Protein 2JHP (pdb70)

Organism: Bluetongue virus 10 (isolate USA) (NCBI:txid10900)

Structure (mmCIF, N/CA/C/O backbone):
data_2JHP
#
_entry.id   2JHP
#
_cell.length_a   76.242
_cell.length_b   76.242
_cell.length_c   421.508
_cell.angle_alpha   90.00
_cell.angle_beta   90.00
_cell.angle_gamma   120.00
#
_symmetry.space_group_name_H-M   'P 65 2 2'
#
loop_
_entity.id
_entity.type
_entity.pdbx_description
1 polymer 'VP4 CORE PROTEIN'
2 non-polymer S-ADENOSYL-L-HOMOCYSTEINE
3 non-polymer GUANINE
4 water water
#
loop_
_atom_site.group_PDB
_atom_site.id
_atom_site.type_symbol
_atom_site.label_atom_id
_atom_site.label_alt_id
_atom_site.label_comp_id
_atom_site.label_asym_id
_atom_site.label_entity_id
_atom_site.label_seq_id
_atom_site.pdbx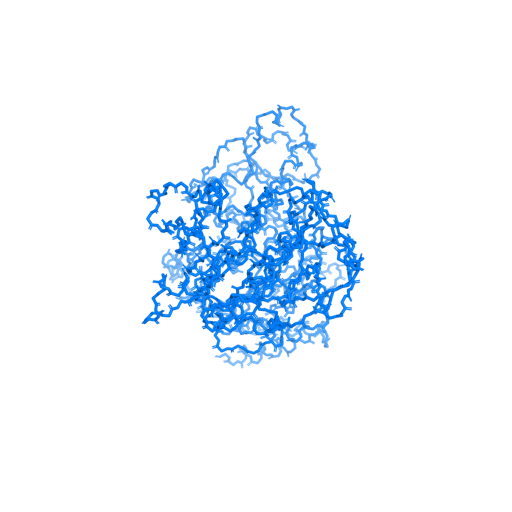_PDB_ins_code
_atom_site.Cartn_x
_atom_site.Cartn_y
_atom_site.Cartn_z
_atom_site.occupancy
_atom_site.B_iso_or_equiv
_atom_site.auth_seq_id
_atom_site.auth_comp_id
_atom_site.auth_asym_id
_atom_site.auth_atom_id
_atom_site.pdbx_PDB_model_num
ATOM 1 N N . PRO A 1 2 ? 98.582 18.438 175.760 1.00 35.12 2 PRO A N 1
ATOM 2 C CA . PRO A 1 2 ? 99.694 17.555 175.445 1.00 42.02 2 PRO A CA 1
ATOM 3 C C . PRO A 1 2 ? 101.034 18.280 175.396 1.00 60.24 2 PRO A C 1
ATOM 4 O O . PRO A 1 2 ? 102.017 17.858 176.015 1.00 39.67 2 PRO A O 1
ATOM 8 N N . GLU A 1 3 ? 101.040 19.372 174.654 1.00 15.21 3 GLU A N 1
ATOM 9 C CA . GLU A 1 3 ? 102.235 20.060 174.221 1.00 2.04 3 GLU A CA 1
ATOM 10 C C . GLU A 1 3 ? 102.086 21.589 174.391 1.00 -0.38 3 GLU A C 1
ATOM 11 O O . GLU A 1 3 ? 103.108 22.272 174.533 1.00 13.86 3 GLU A O 1
ATOM 17 N N . PRO A 1 4 ? 100.847 22.130 174.380 1.00 -6.80 4 PRO A N 1
ATOM 18 C CA . PRO A 1 4 ? 100.792 23.571 174.606 1.00 18.25 4 PRO A CA 1
ATOM 19 C C . PRO A 1 4 ? 101.418 23.923 175.947 1.00 10.29 4 PRO A C 1
ATOM 20 O O . PRO A 1 4 ? 101.259 23.182 176.921 1.00 11.77 4 PRO A O 1
ATOM 24 N N . HIS A 1 5 ? 102.153 25.030 175.969 1.00 13.18 5 HIS A N 1
ATOM 25 C CA . HIS A 1 5 ? 102.853 25.466 177.162 1.00 21.09 5 HIS A CA 1
ATOM 26 C C . HIS A 1 5 ? 102.635 26.965 177.386 1.00 15.55 5 HIS A C 1
ATOM 27 O O . HIS A 1 5 ? 102.446 27.721 176.439 1.00 21.29 5 HIS A O 1
ATOM 34 N N . ALA A 1 6 ? 102.656 27.374 178.648 1.00 8.30 6 ALA A N 1
ATOM 35 C CA . ALA A 1 6 ? 102.623 28.778 179.012 1.00 7.39 6 ALA A CA 1
ATOM 36 C C . ALA A 1 6 ? 104.049 29.304 179.070 1.00 10.70 6 ALA A C 1
ATOM 37 O O . ALA A 1 6 ? 104.975 28.569 179.451 1.00 17.37 6 ALA A O 1
ATOM 39 N N . VAL A 1 7 ? 104.238 30.546 178.675 1.00 -4.54 7 VAL A N 1
ATOM 40 C CA . VAL A 1 7 ? 105.491 31.193 178.930 1.00 -0.51 7 VAL A CA 1
ATOM 41 C C . VAL A 1 7 ? 105.332 31.922 180.271 1.00 11.05 7 VAL A C 1
ATOM 42 O O . VAL A 1 7 ? 104.595 32.911 180.385 1.00 16.77 7 VAL A O 1
ATOM 46 N N . LEU A 1 8 ? 105.995 31.395 181.298 1.00 -2.62 8 LEU A N 1
ATOM 47 C CA . LEU A 1 8 ? 105.887 31.934 182.631 1.00 13.72 8 LEU A CA 1
ATOM 48 C C . LEU A 1 8 ? 106.871 33.077 182.750 1.00 8.93 8 LEU A C 1
ATOM 49 O O . LEU A 1 8 ? 108.045 32.895 183.107 1.00 13.45 8 LEU A O 1
ATOM 54 N N . TYR A 1 9 ? 106.377 34.261 182.422 1.00 13.12 9 TYR A N 1
ATOM 55 C CA . TYR A 1 9 ? 107.210 35.443 182.399 1.00 20.74 9 TYR A CA 1
ATOM 56 C C . TYR A 1 9 ? 107.258 36.114 183.764 1.00 25.86 9 TYR A C 1
ATOM 57 O O . TYR A 1 9 ? 106.220 36.428 184.365 1.00 15.66 9 TYR A O 1
ATOM 66 N N . VAL A 1 10 ? 108.478 36.348 184.232 1.00 16.27 10 VAL A N 1
ATOM 67 C CA . VAL A 1 10 ? 108.702 37.034 185.504 1.00 -2.52 10 VAL A CA 1
ATOM 68 C C . VAL A 1 10 ? 109.466 38.337 185.290 1.00 10.05 10 VAL A C 1
ATOM 69 O O . VAL A 1 10 ? 110.289 38.440 184.374 1.00 18.54 10 VAL A O 1
ATOM 73 N N . THR A 1 11 ? 109.180 39.327 186.133 1.00 17.22 11 THR A N 1
ATOM 74 C CA . THR A 1 11 ? 109.872 40.613 186.088 1.00 18.97 11 THR A CA 1
ATOM 75 C C . THR A 1 11 ? 111.249 40.511 186.747 1.00 25.66 11 THR A C 1
ATOM 76 O O . THR A 1 11 ? 111.578 39.499 187.374 1.00 23.31 11 THR A O 1
ATOM 80 N N . ASN A 1 12 ? 112.039 41.570 186.606 1.00 27.98 12 ASN A N 1
ATOM 81 C CA . ASN A 1 12 ? 113.471 41.523 186.898 1.00 32.35 12 ASN A CA 1
ATOM 82 C C . ASN A 1 12 ? 113.862 41.164 188.327 1.00 21.90 12 ASN A C 1
ATOM 83 O O . ASN A 1 12 ? 114.813 40.405 188.533 1.00 37.19 12 ASN A O 1
ATOM 88 N N . GLU A 1 13 ? 113.123 41.691 189.304 1.00 17.82 13 GLU A N 1
ATOM 89 C CA . GLU A 1 13 ? 113.448 41.485 190.724 1.00 5.14 13 GLU A CA 1
ATOM 90 C C . GLU A 1 13 ? 113.317 40.017 191.128 1.00 10.23 13 GLU A C 1
ATOM 91 O O . GLU A 1 13 ? 113.724 39.623 192.219 1.00 8.79 13 GLU A O 1
ATOM 97 N N . LEU A 1 14 ? 112.777 39.217 190.213 1.00 10.02 14 LEU A N 1
ATOM 98 C CA . LEU A 1 14 ? 112.357 37.849 190.477 1.00 17.76 14 LEU A CA 1
ATOM 99 C C . LEU A 1 14 ? 113.202 36.888 189.646 1.00 29.53 14 LEU A C 1
ATOM 100 O O . LEU A 1 14 ? 113.360 35.714 189.995 1.00 31.14 14 LEU A O 1
ATOM 105 N N . SER A 1 15 ? 113.750 37.419 188.554 1.00 26.57 15 SER A N 1
ATOM 106 C CA . SER A 1 15 ? 114.501 36.661 187.549 1.00 22.79 15 SER A CA 1
ATOM 107 C C . SER A 1 15 ? 115.591 35.723 188.085 1.00 22.56 15 SER A C 1
ATOM 108 O O . SER A 1 15 ? 115.857 34.678 187.490 1.00 31.53 15 SER A O 1
ATOM 111 N N . HIS A 1 16 ? 116.226 36.105 189.188 1.00 20.71 16 HIS A N 1
ATOM 112 C CA . HIS A 1 16 ? 117.343 35.342 189.737 1.00 20.43 16 HIS A CA 1
ATOM 113 C C . HIS A 1 16 ? 116.932 33.995 190.348 1.00 19.66 16 HIS A C 1
ATOM 114 O O . HIS A 1 16 ? 117.723 33.048 190.338 1.00 14.99 16 HIS A O 1
ATOM 121 N N . ILE A 1 17 ? 115.705 33.914 190.869 1.00 22.47 17 ILE A N 1
ATOM 122 C CA . ILE A 1 17 ? 115.194 32.694 191.526 1.00 23.74 17 ILE A CA 1
ATOM 123 C C . ILE A 1 17 ? 114.964 31.583 190.505 1.00 12.99 17 ILE A C 1
ATOM 124 O O . ILE A 1 17 ? 115.193 30.397 190.771 1.00 16.54 17 ILE A O 1
ATOM 129 N N . VAL A 1 18 ? 114.505 32.008 189.337 1.00 18.94 18 VAL A N 1
ATOM 130 C CA . VAL A 1 18 ? 114.162 31.149 188.219 1.00 11.43 18 VAL A CA 1
ATOM 131 C C . VAL A 1 18 ? 115.347 30.321 187.725 1.00 24.99 18 VAL A C 1
ATOM 132 O O . VAL A 1 18 ? 115.210 29.114 187.512 1.00 34.10 18 VAL A O 1
ATOM 136 N N . LYS A 1 19 ? 116.504 30.968 187.569 1.00 30.78 19 LYS A N 1
ATOM 137 C CA . LYS A 1 19 ? 117.695 30.339 186.982 1.00 25.45 19 LYS A CA 1
ATOM 138 C C . LYS A 1 19 ? 118.078 29.018 187.657 1.00 17.05 19 LYS A C 1
ATOM 139 O O . LYS A 1 19 ? 118.699 28.157 187.033 1.00 25.09 19 LYS A O 1
ATOM 145 N N . ASP A 1 20 ? 117.677 28.857 188.916 1.00 -0.36 20 ASP A N 1
ATOM 146 C CA . ASP A 1 20 ? 118.078 27.710 189.734 1.00 4.64 20 ASP A CA 1
ATOM 147 C C . ASP A 1 20 ? 117.015 26.600 189.777 1.00 17.48 20 ASP A C 1
ATOM 148 O O . ASP A 1 20 ? 117.076 25.703 190.621 1.00 27.25 20 ASP A O 1
ATOM 153 N N . GLY A 1 21 ? 116.047 26.666 188.863 1.00 17.92 21 GLY A N 1
ATOM 154 C CA . GLY A 1 21 ? 114.951 25.693 188.797 1.00 20.23 21 GLY A CA 1
ATOM 155 C C . GLY A 1 21 ? 115.223 24.574 187.808 1.00 10.62 21 GLY A C 1
ATOM 156 O O . GLY A 1 21 ? 116.372 24.340 187.439 1.00 28.95 21 GLY A O 1
ATOM 157 N N . PHE A 1 22 ? 114.169 23.885 187.372 1.00 24.98 22 PHE A N 1
ATOM 158 C CA . PHE A 1 22 ? 114.326 22.738 186.469 1.00 4.94 22 PHE A CA 1
ATOM 159 C C . PHE A 1 22 ? 113.629 22.912 185.118 1.00 -6.63 22 PHE A C 1
ATOM 160 O O . PHE A 1 22 ? 113.979 22.245 184.139 1.00 15.26 22 PHE A O 1
ATOM 168 N N . LEU A 1 23 ? 112.629 23.796 185.079 1.00 -3.01 23 LEU A N 1
ATOM 169 C CA . LEU A 1 23 ? 112.055 24.253 183.830 1.00 6.99 23 LEU A CA 1
ATOM 170 C C . LEU A 1 23 ? 113.095 25.079 183.074 1.00 10.94 23 LEU A C 1
ATOM 171 O O . LEU A 1 23 ? 113.974 25.696 183.692 1.00 8.44 23 LEU A O 1
ATOM 176 N N . PRO A 1 24 ? 112.993 25.109 181.736 1.00 4.63 24 PRO A N 1
ATOM 177 C CA . PRO A 1 24 ? 113.994 25.822 180.951 1.00 11.06 24 PRO A CA 1
ATOM 178 C C . PRO A 1 24 ? 113.795 27.321 181.119 1.00 15.34 24 PRO A C 1
ATOM 179 O O . PRO A 1 24 ? 112.742 27.748 181.605 1.00 -7.94 24 PRO A O 1
ATOM 183 N N . ILE A 1 25 ? 114.807 28.097 180.742 1.00 17.50 25 ILE A N 1
ATOM 184 C CA . ILE A 1 25 ? 114.786 29.551 180.880 1.00 13.17 25 ILE A CA 1
ATOM 185 C C . ILE A 1 25 ? 115.006 30.201 179.522 1.00 11.33 25 ILE A C 1
ATOM 186 O O . ILE A 1 25 ? 115.868 29.783 178.742 1.00 19.78 25 ILE A O 1
ATOM 191 N N . TRP A 1 26 ? 114.217 31.227 179.251 1.00 10.23 26 TRP A N 1
ATOM 192 C CA . TRP A 1 26 ? 114.337 31.995 178.024 1.00 11.15 26 TRP A CA 1
ATOM 193 C C . TRP A 1 26 ? 114.720 33.426 178.383 1.00 11.44 26 TRP A C 1
ATOM 194 O O . TRP A 1 26 ? 113.926 34.155 178.985 1.00 15.91 26 TRP A O 1
ATOM 205 N N . LYS A 1 27 ? 115.933 33.823 178.014 1.00 16.51 27 LYS A N 1
ATOM 206 C CA . LYS A 1 27 ? 116.356 35.213 178.137 1.00 14.86 27 LYS A CA 1
ATOM 207 C C . LYS A 1 27 ? 116.140 35.973 176.833 1.00 20.23 27 LYS A C 1
ATOM 208 O O . LYS A 1 27 ? 116.869 35.776 175.860 1.00 24.74 27 LYS A O 1
ATOM 214 N N . LEU A 1 28 ? 115.134 36.841 176.819 1.00 66.44 28 LEU A N 1
ATOM 215 C CA . LEU A 1 28 ? 115.151 38.019 175.960 1.00 65.64 28 LEU A CA 1
ATOM 216 C C . LEU A 1 28 ? 115.819 39.200 176.656 1.00 65.98 28 LEU A C 1
ATOM 217 O O . LEU A 1 28 ? 116.549 39.026 177.631 1.00 66.59 28 LEU A O 1
ATOM 222 N N . THR A 1 29 ? 115.563 40.401 176.148 1.00 66.10 29 THR A N 1
ATOM 223 C CA . THR A 1 29 ? 116.503 41.072 175.257 1.00 66.25 29 THR A CA 1
ATOM 224 C C . THR A 1 29 ? 115.778 41.744 174.096 1.00 66.26 29 THR A C 1
ATOM 225 O O . THR A 1 29 ? 115.146 41.077 173.277 1.00 66.25 29 THR A O 1
ATOM 229 N N . GLY A 1 30 ? 115.874 43.068 174.031 1.00 66.73 30 GLY A N 1
ATOM 230 C CA . GLY A 1 30 ? 114.774 43.890 173.563 1.00 67.32 30 GLY A CA 1
ATOM 231 C C . GLY A 1 30 ? 114.364 43.555 172.143 1.00 67.99 30 GLY A C 1
ATOM 232 O O . GLY A 1 30 ? 113.238 43.835 171.729 1.00 67.94 30 GLY A O 1
ATOM 233 N N . ASP A 1 31 ? 115.281 42.953 171.393 1.00 8.03 31 ASP A N 1
ATOM 234 C CA . ASP A 1 31 ? 115.138 42.845 169.946 1.00 13.45 31 ASP A CA 1
ATOM 235 C C . ASP A 1 31 ? 115.874 41.622 169.409 1.00 25.25 31 ASP A C 1
ATOM 236 O O . ASP A 1 31 ? 116.889 41.748 168.724 1.00 22.11 31 ASP A O 1
ATOM 241 N N . GLU A 1 32 ? 115.355 40.440 169.724 1.00 21.83 32 GLU A N 1
ATOM 242 C CA . GLU A 1 32 ? 113.960 40.060 169.326 1.00 20.37 32 GLU A CA 1
ATOM 243 C C . GLU A 1 32 ? 113.132 40.826 168.299 1.00 16.65 32 GLU A C 1
ATOM 244 O O . GLU A 1 32 ? 112.436 41.799 168.605 1.00 19.17 32 GLU A O 1
ATOM 250 N N . SER A 1 33 ? 113.199 40.312 167.078 1.00 -0.94 33 SER A N 1
ATOM 251 C CA . SER A 1 33 ? 112.248 40.627 166.038 1.00 1.16 33 SER A CA 1
ATOM 252 C C . SER A 1 33 ? 111.077 39.696 166.268 1.00 9.61 33 SER A C 1
ATOM 253 O O . SER A 1 33 ? 111.187 38.742 167.040 1.00 10.59 33 SER A O 1
ATOM 256 N N . LEU A 1 34 ? 109.964 39.975 165.593 1.00 10.93 34 LEU A N 1
ATOM 257 C CA . LEU A 1 34 ? 108.742 39.176 165.699 1.00 -8.95 34 LEU A CA 1
ATOM 258 C C . LEU A 1 34 ? 109.060 37.703 165.465 1.00 6.90 34 LEU A C 1
ATOM 259 O O . LEU A 1 34 ? 108.710 36.848 166.291 1.00 20.37 34 LEU A O 1
ATOM 264 N N . ASN A 1 35 ? 109.753 37.421 164.359 1.00 18.68 35 ASN A N 1
ATOM 265 C CA . ASN A 1 35 ? 110.136 36.054 164.002 1.00 16.65 35 ASN A CA 1
ATOM 266 C C . ASN A 1 35 ? 111.037 35.355 165.024 1.00 20.35 35 ASN A C 1
ATOM 267 O O . ASN A 1 35 ? 110.940 34.137 165.200 1.00 20.71 35 ASN A O 1
ATOM 272 N N . ASP A 1 36 ? 111.894 36.126 165.696 1.00 23.12 36 ASP A N 1
ATOM 273 C CA . ASP A 1 36 ? 112.738 35.605 166.778 1.00 24.76 36 ASP A CA 1
ATOM 274 C C . ASP A 1 36 ? 111.905 34.910 167.845 1.00 22.05 36 ASP A C 1
ATOM 275 O O . ASP A 1 36 ? 112.163 33.752 168.181 1.00 12.33 36 ASP A O 1
ATOM 280 N N . LEU A 1 37 ? 110.901 35.618 168.364 1.00 17.08 37 LEU A N 1
ATOM 281 C CA . LEU A 1 37 ? 110.044 35.072 169.411 1.00 27.44 37 LEU A CA 1
ATOM 282 C C . LEU A 1 37 ? 109.428 33.765 168.945 1.00 16.78 37 LEU A C 1
ATOM 283 O O . LEU A 1 37 ? 109.466 32.763 169.660 1.00 17.13 37 LEU A O 1
ATOM 288 N N . TRP A 1 38 ? 108.870 33.784 167.737 1.00 18.76 38 TRP A N 1
ATOM 289 C CA . TRP A 1 38 ? 108.170 32.629 167.206 1.00 9.04 38 TRP A CA 1
ATOM 290 C C . TRP A 1 38 ? 109.078 31.398 167.106 1.00 17.35 38 TRP A C 1
ATOM 291 O O . TRP A 1 38 ? 108.686 30.305 167.531 1.00 27.50 38 TRP A O 1
ATOM 302 N N . LEU A 1 39 ? 110.280 31.568 166.557 1.00 21.54 39 LEU A N 1
ATOM 303 C CA . LEU A 1 39 ? 111.202 30.431 166.450 1.00 25.82 39 LEU A CA 1
ATOM 304 C C . LEU A 1 39 ? 111.858 30.064 167.787 1.00 14.05 39 LEU A C 1
ATOM 305 O O . LEU A 1 39 ? 112.191 28.898 168.011 1.00 -2.39 39 LEU A O 1
ATOM 310 N N . GLU A 1 40 ? 111.995 31.044 168.679 1.00 15.91 40 GLU A N 1
ATOM 311 C CA . GLU A 1 40 ? 112.521 30.779 170.012 1.00 6.76 40 GLU A CA 1
ATOM 312 C C . GLU A 1 40 ? 111.547 30.040 170.903 1.00 5.81 40 GLU A C 1
ATOM 313 O O . GLU A 1 40 ? 111.885 29.001 171.461 1.00 14.83 40 GLU A O 1
ATOM 319 N N . ASN A 1 41 ? 110.345 30.591 171.034 1.00 -6.18 41 ASN A N 1
ATOM 320 C CA . ASN A 1 41 ? 109.270 29.983 171.821 1.00 4.08 41 ASN A CA 1
ATOM 321 C C . ASN A 1 41 ? 108.967 28.546 171.374 1.00 15.48 41 ASN A C 1
ATOM 322 O O . ASN A 1 41 ? 108.668 27.689 172.205 1.00 12.81 41 ASN A O 1
ATOM 327 N N . GLY A 1 42 ? 109.077 28.285 170.069 1.00 13.10 42 GLY A N 1
ATOM 328 C CA . GLY A 1 42 ? 108.774 26.967 169.506 1.00 -8.97 42 GLY A CA 1
ATOM 329 C C . GLY A 1 42 ? 109.731 25.858 169.893 1.00 -4.49 42 GLY A C 1
ATOM 330 O O . GLY A 1 42 ? 109.449 24.681 169.653 1.00 20.99 42 GLY A O 1
ATOM 331 N N . LYS A 1 43 ? 110.879 26.232 170.463 1.00 -3.72 43 LYS A N 1
ATOM 332 C CA . LYS A 1 43 ? 111.886 25.267 170.924 1.00 7.63 43 LYS A CA 1
ATOM 333 C C . LYS A 1 43 ? 111.468 24.590 172.226 1.00 11.74 43 LYS A C 1
ATOM 334 O O . LYS A 1 43 ? 111.963 23.510 172.562 1.00 19.23 43 LYS A O 1
ATOM 340 N N . TYR A 1 44 ? 110.549 25.220 172.952 1.00 13.66 44 TYR A N 1
ATOM 341 C CA . TYR A 1 44 ? 110.178 24.740 174.280 1.00 -5.55 44 TYR A CA 1
ATOM 342 C C . TYR A 1 44 ? 108.969 23.804 174.268 1.00 -3.41 44 TYR A C 1
ATOM 343 O O . TYR A 1 44 ? 107.927 24.118 173.686 1.00 8.26 44 TYR A O 1
ATOM 352 N N . ALA A 1 45 ? 109.123 22.648 174.916 1.00 1.83 45 ALA A N 1
ATOM 353 C CA . ALA A 1 45 ? 108.066 21.634 174.935 1.00 -0.48 45 ALA A CA 1
ATOM 354 C C . ALA A 1 45 ? 107.347 21.488 176.290 1.00 10.62 45 ALA A C 1
ATOM 355 O O . ALA A 1 45 ? 106.372 20.743 176.403 1.00 19.80 45 ALA A O 1
ATOM 357 N N . THR A 1 46 ? 107.829 22.204 177.304 1.00 4.09 46 THR A N 1
ATOM 358 C CA . THR A 1 46 ? 107.154 22.292 178.607 1.00 9.61 46 THR A CA 1
ATOM 359 C C . THR A 1 46 ? 106.912 23.762 178.890 1.00 8.21 46 THR A C 1
ATOM 360 O O . THR A 1 46 ? 107.372 24.609 178.126 1.00 30.90 46 THR A O 1
ATOM 364 N N . ASP A 1 47 ? 106.219 24.074 179.987 1.00 20.13 47 ASP A N 1
ATOM 365 C CA . ASP A 1 47 ? 106.206 25.446 180.495 1.00 13.40 47 ASP A CA 1
ATOM 366 C C . ASP A 1 47 ? 107.641 25.918 180.695 1.00 14.95 47 ASP A C 1
ATOM 367 O O . ASP A 1 47 ? 108.532 25.115 181.010 1.00 27.29 47 ASP A O 1
ATOM 372 N N . VAL A 1 48 ? 107.857 27.212 180.467 1.00 9.66 48 VAL A N 1
ATOM 373 C CA . VAL A 1 48 ? 109.186 27.818 180.488 1.00 10.91 48 VAL A CA 1
ATOM 374 C C . VAL A 1 48 ? 109.153 29.153 181.179 1.00 13.55 48 VAL A C 1
ATOM 375 O O . VAL A 1 48 ? 108.165 29.888 181.097 1.00 12.69 48 VAL A O 1
ATOM 379 N N . TYR A 1 49 ? 110.255 29.471 181.847 1.00 -4.94 49 TYR A N 1
ATOM 380 C CA . TYR A 1 49 ? 110.380 30.767 182.479 1.00 11.16 49 TYR A CA 1
ATOM 381 C C . TYR A 1 49 ? 110.989 31.750 181.508 1.00 11.78 49 TYR A C 1
ATOM 382 O O . TYR A 1 49 ? 111.812 31.378 180.672 1.00 18.58 49 TYR A O 1
ATOM 391 N N . ALA A 1 50 ? 110.582 33.007 181.630 1.00 6.73 50 ALA A N 1
ATOM 392 C CA . ALA A 1 50 ? 111.139 34.078 180.818 1.00 13.85 50 ALA A CA 1
ATOM 393 C C . ALA A 1 50 ? 111.306 35.367 181.616 1.00 11.51 50 ALA A C 1
ATOM 394 O O . ALA A 1 50 ? 110.455 35.719 182.434 1.00 14.94 50 ALA A O 1
ATOM 396 N N . TYR A 1 51 ? 112.410 36.063 181.358 1.00 15.36 51 TYR A N 1
ATOM 397 C CA . TYR A 1 51 ? 112.680 37.391 181.920 1.00 3.38 51 TYR A CA 1
ATOM 398 C C . TYR A 1 51 ? 113.375 38.289 180.892 1.00 17.59 51 TYR A C 1
ATOM 399 O O . TYR A 1 51 ? 113.946 37.798 179.915 1.00 18.22 51 TYR A O 1
ATOM 408 N N . GLY A 1 52 ? 113.348 39.599 181.139 1.00 23.78 52 GLY A N 1
ATOM 409 C CA . GLY A 1 52 ? 113.895 40.592 180.208 1.00 -2.25 52 GLY A CA 1
ATOM 410 C C . GLY A 1 52 ? 112.795 41.480 179.652 1.00 11.68 52 GLY A C 1
ATOM 411 O O . GLY A 1 52 ? 111.616 41.297 179.982 1.00 14.51 52 GLY A O 1
ATOM 412 N N . ASP A 1 53 ? 113.177 42.424 178.790 1.00 21.36 53 ASP A N 1
ATOM 413 C CA . ASP A 1 53 ? 112.256 43.446 178.268 1.00 22.61 53 ASP A CA 1
ATOM 414 C C . ASP A 1 53 ? 111.219 42.925 177.255 1.00 17.52 53 ASP A C 1
ATOM 415 O O . ASP A 1 53 ? 111.579 42.394 176.202 1.00 8.05 53 ASP A O 1
ATOM 420 N N . VAL A 1 54 ? 109.936 43.097 177.582 1.00 10.21 54 VAL A N 1
ATOM 421 C CA . VAL A 1 54 ? 108.831 42.686 176.697 1.00 5.73 54 VAL A CA 1
ATOM 422 C C . VAL A 1 54 ? 107.970 43.874 176.289 1.00 11.76 54 VAL A C 1
ATOM 423 O O . VAL A 1 54 ? 106.896 43.700 175.705 1.00 15.82 54 VAL A O 1
ATOM 427 N N . SER A 1 55 ? 108.462 45.077 176.582 1.00 9.21 55 SER A N 1
ATOM 428 C CA . SER A 1 55 ? 107.655 46.296 176.537 1.00 -0.24 55 SER A CA 1
ATOM 429 C C . SER A 1 55 ? 107.255 46.765 175.133 1.00 14.80 55 SER A C 1
ATOM 430 O O . SER A 1 55 ? 106.374 47.616 175.002 1.00 10.89 55 SER A O 1
ATOM 433 N N . LYS A 1 56 ? 107.899 46.229 174.096 1.00 23.19 56 LYS A N 1
ATOM 434 C CA . LYS A 1 56 ? 107.553 46.593 172.719 1.00 21.79 56 LYS A CA 1
ATOM 435 C C . LYS A 1 56 ? 106.570 45.607 172.063 1.00 12.68 56 LYS A C 1
ATOM 436 O O . LYS A 1 56 ? 106.290 45.692 170.862 1.00 12.39 56 LYS A O 1
ATOM 442 N N . TRP A 1 57 ? 106.033 44.696 172.873 1.00 6.77 57 TRP A N 1
ATOM 443 C CA . TRP A 1 57 ? 105.032 43.724 172.418 1.00 5.22 57 TRP A CA 1
ATOM 444 C C . TRP A 1 57 ? 103.636 43.996 172.994 1.00 21.06 57 TRP A C 1
ATOM 445 O O . TRP A 1 57 ? 103.501 44.391 174.160 1.00 18.13 57 TRP A O 1
ATOM 456 N N . THR A 1 58 ? 102.606 43.799 172.168 1.00 3.70 58 THR A N 1
ATOM 457 C CA . THR A 1 58 ? 101.220 43.980 172.614 1.00 0.13 58 THR A CA 1
ATOM 458 C C . THR A 1 58 ? 100.735 42.776 173.431 1.00 13.88 58 THR A C 1
ATOM 459 O O . THR A 1 58 ? 101.244 41.655 173.292 1.00 6.87 58 THR A O 1
ATOM 463 N N . ILE A 1 59 ? 99.746 43.023 174.280 1.00 10.72 59 ILE A N 1
ATOM 464 C CA . ILE A 1 59 ? 99.148 41.996 175.126 1.00 24.84 59 ILE A CA 1
ATOM 465 C C . ILE A 1 59 ? 98.712 40.736 174.343 1.00 14.24 59 ILE A C 1
ATOM 466 O O . ILE A 1 59 ? 99.109 39.619 174.689 1.00 18.39 59 ILE A O 1
ATOM 471 N N . ARG A 1 60 ? 97.925 40.934 173.289 1.00 15.99 60 ARG A N 1
ATOM 472 C CA . ARG A 1 60 ? 97.442 39.861 172.427 1.00 12.71 60 ARG A CA 1
ATOM 473 C C . ARG A 1 60 ? 98.562 39.101 171.738 1.00 26.40 60 ARG A C 1
ATOM 474 O O . ARG A 1 60 ? 98.426 37.898 171.485 1.00 11.19 60 ARG A O 1
ATOM 482 N N . GLN A 1 61 ? 99.646 39.807 171.403 1.00 12.71 61 GLN A N 1
ATOM 483 C CA . GLN A 1 61 ? 100.826 39.169 170.832 1.00 7.56 61 GLN A CA 1
ATOM 484 C C . GLN A 1 61 ? 101.416 38.236 171.865 1.00 11.58 61 GLN A C 1
ATOM 485 O O . GLN A 1 61 ? 101.636 37.052 171.581 1.00 19.88 61 GLN A O 1
ATOM 491 N N . LEU A 1 62 ? 101.627 38.758 173.073 1.00 12.22 62 LEU A N 1
ATOM 492 C CA . LEU A 1 62 ? 102.191 37.950 174.158 1.00 16.80 62 LEU A CA 1
ATOM 493 C C . LEU A 1 62 ? 101.265 36.811 174.587 1.00 6.47 62 LEU A C 1
ATOM 494 O O . LEU A 1 62 ? 101.732 35.719 174.900 1.00 25.45 62 LEU A O 1
ATOM 499 N N . ARG A 1 63 ? 99.956 37.053 174.579 1.00 19.11 63 ARG A N 1
ATOM 500 C CA . ARG A 1 63 ? 99.000 35.985 174.896 1.00 10.12 63 ARG A CA 1
ATOM 501 C C . ARG A 1 63 ? 98.995 34.869 173.850 1.00 18.48 63 ARG A C 1
ATOM 502 O O . ARG A 1 63 ? 98.823 33.696 174.187 1.00 19.52 63 ARG A O 1
ATOM 510 N N . GLY A 1 64 ? 99.201 35.242 172.591 1.00 22.27 64 GLY A N 1
ATOM 511 C CA . GLY A 1 64 ? 99.308 34.278 171.503 1.00 23.41 64 GLY A CA 1
ATOM 512 C C . GLY A 1 64 ? 100.536 33.412 171.676 1.00 18.43 64 GLY A C 1
ATOM 513 O O . GLY A 1 64 ? 100.587 32.277 171.191 1.00 21.08 64 GLY A O 1
ATOM 514 N N . HIS A 1 65 ? 101.522 33.959 172.380 1.00 22.64 65 HIS A N 1
ATOM 515 C CA . HIS A 1 65 ? 102.727 33.230 172.747 1.00 14.43 65 HIS A CA 1
ATOM 516 C C . HIS A 1 65 ? 102.558 32.345 173.982 1.00 18.18 65 HIS A C 1
ATOM 517 O O . HIS A 1 65 ? 103.422 31.514 174.269 1.00 14.28 65 HIS A O 1
ATOM 524 N N . GLY A 1 66 ? 101.457 32.532 174.704 1.00 13.15 66 GLY A N 1
ATOM 525 C CA . GLY A 1 66 ? 101.225 31.832 175.958 1.00 17.61 66 GLY A CA 1
ATOM 526 C C . GLY A 1 66 ? 101.789 32.492 177.210 1.00 25.48 66 GLY A C 1
ATOM 527 O O . GLY A 1 66 ? 102.004 31.820 178.206 1.00 28.86 66 GLY A O 1
ATOM 528 N N . PHE A 1 67 ? 102.008 33.804 177.173 1.00 21.81 67 PHE A N 1
ATOM 529 C CA . PHE A 1 67 ? 102.543 34.565 178.317 1.00 26.64 67 PHE A CA 1
ATOM 530 C C . PHE A 1 67 ? 101.616 34.664 179.525 1.00 19.11 67 PHE A C 1
ATOM 531 O O . PHE A 1 67 ? 100.418 34.956 179.394 1.00 22.47 67 PHE A O 1
ATOM 539 N N . ILE A 1 68 ? 102.195 34.410 180.696 1.00 14.25 68 ILE A N 1
ATOM 540 C CA . ILE A 1 68 ? 101.567 34.663 181.976 1.00 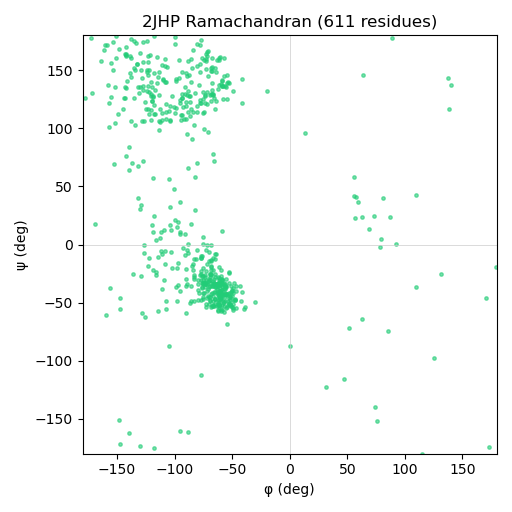17.38 68 ILE A CA 1
ATOM 541 C C . ILE A 1 68 ? 102.528 35.570 182.723 1.00 19.75 68 ILE A C 1
ATOM 542 O O . ILE A 1 68 ? 103.737 35.301 182.784 1.00 24.29 68 ILE A O 1
ATOM 547 N N . PHE A 1 69 ? 101.986 36.642 183.289 1.00 38.89 69 PHE A N 1
ATOM 548 C CA . PHE A 1 69 ? 102.809 37.689 183.873 1.00 23.47 69 PHE A CA 1
ATOM 549 C C . PHE A 1 69 ? 102.874 37.537 185.387 1.00 14.83 69 PHE A C 1
ATOM 550 O O . PHE A 1 69 ? 101.852 37.576 186.073 1.00 12.36 69 PHE A O 1
ATOM 558 N N . ILE A 1 70 ? 104.090 37.322 185.885 1.00 13.26 70 ILE A N 1
ATOM 559 C CA . ILE A 1 70 ? 104.328 37.083 187.307 1.00 12.30 70 ILE A CA 1
ATOM 560 C C . ILE A 1 70 ? 105.268 38.150 187.866 1.00 15.58 70 ILE A C 1
ATOM 561 O O . ILE A 1 70 ? 106.332 38.398 187.296 1.00 22.02 70 ILE A O 1
ATOM 566 N N . SER A 1 71 ? 104.880 38.775 188.978 1.00 11.81 71 SER A N 1
ATOM 567 C CA . SER A 1 71 ? 105.710 39.808 189.619 1.00 -4.42 71 SER A CA 1
ATOM 568 C C . SER A 1 71 ? 105.317 40.065 191.069 1.00 10.10 71 SER A C 1
ATOM 569 O O . SER A 1 71 ? 104.257 39.627 191.519 1.00 12.50 71 SER A O 1
ATOM 572 N N . THR A 1 72 ? 106.180 40.779 191.791 1.00 14.49 72 THR A N 1
ATOM 573 C CA . THR A 1 72 ? 105.817 41.330 193.093 1.00 9.69 72 THR A CA 1
ATOM 574 C C . THR A 1 72 ? 104.993 42.601 192.886 1.00 18.40 72 THR A C 1
ATOM 575 O O . THR A 1 72 ? 104.079 42.888 193.661 1.00 15.94 72 THR A O 1
ATOM 579 N N . HIS A 1 73 ? 105.317 43.336 191.820 1.00 22.98 73 HIS A N 1
ATOM 580 C CA . HIS A 1 73 ? 104.664 44.607 191.478 1.00 10.38 73 HIS A CA 1
ATOM 581 C C . HIS A 1 73 ? 103.226 44.408 190.964 1.00 -0.65 73 HIS A C 1
ATOM 582 O O . HIS A 1 73 ? 102.843 43.304 190.579 1.00 4.83 73 HIS A O 1
ATOM 589 N N . LYS A 1 74 ? 102.428 45.475 190.969 1.00 6.09 74 LYS A N 1
ATOM 590 C CA . LYS A 1 74 ? 101.013 45.372 190.594 1.00 11.47 74 LYS A CA 1
ATOM 591 C C . LYS A 1 74 ? 100.801 45.091 189.104 1.00 15.56 74 LYS A C 1
ATOM 592 O O . LYS A 1 74 ? 99.868 44.378 188.731 1.00 16.18 74 LYS A O 1
ATOM 598 N N . ASN A 1 75 ? 101.656 45.655 188.255 1.00 12.20 75 ASN A N 1
ATOM 599 C CA . ASN A 1 75 ? 101.508 45.484 186.806 1.00 17.88 75 ASN A CA 1
ATOM 600 C C . ASN A 1 75 ? 102.798 45.608 186.009 1.00 23.53 75 ASN A C 1
ATOM 601 O O . ASN A 1 75 ? 103.849 45.933 186.559 1.00 17.32 75 ASN A O 1
ATOM 606 N N . VAL A 1 76 ? 102.696 45.343 184.709 1.00 25.93 76 VAL A N 1
ATOM 607 C CA . VAL A 1 76 ? 103.827 45.438 183.795 1.00 30.77 76 VAL A CA 1
ATOM 608 C C . VAL A 1 76 ? 103.442 46.309 182.586 1.00 21.49 76 VAL A C 1
ATOM 609 O O . VAL A 1 76 ? 102.290 46.289 182.131 1.00 14.49 76 VAL A O 1
ATOM 613 N N . GLN A 1 77 ? 104.403 47.095 182.105 1.00 14.70 77 GLN A N 1
ATOM 614 C CA . GLN A 1 77 ? 104.188 47.981 180.968 1.00 23.71 77 GLN A CA 1
ATOM 615 C C . GLN A 1 77 ? 104.425 47.267 179.636 1.00 59.00 77 GLN A C 1
ATOM 616 O O . GLN A 1 77 ? 105.557 46.923 179.293 1.00 24.89 77 GLN A O 1
ATOM 622 N N . LEU A 1 78 ? 103.342 47.052 178.897 1.00 32.83 78 LEU A N 1
ATOM 623 C CA . LEU A 1 78 ? 103.405 46.487 177.550 1.00 18.99 78 LEU A CA 1
ATOM 624 C C . LEU A 1 78 ? 103.291 47.597 176.502 1.00 10.54 78 LEU A C 1
ATOM 625 O O . LEU A 1 78 ? 103.152 48.775 176.856 1.00 -3.34 78 LEU A O 1
ATOM 630 N N . ALA A 1 79 ? 103.362 47.231 175.220 1.00 23.26 79 ALA A N 1
ATOM 631 C CA . ALA A 1 79 ? 103.308 48.214 174.119 1.00 10.60 79 ALA A CA 1
ATOM 632 C C . ALA A 1 79 ? 101.895 48.711 173.881 1.00 2.38 79 ALA A C 1
ATOM 633 O O . ALA A 1 79 ? 101.675 49.670 173.149 1.00 27.25 79 ALA A O 1
ATOM 635 N N . ASP A 1 80 ? 100.953 48.043 174.533 1.00 24.59 80 ASP A N 1
ATOM 636 C CA . ASP A 1 80 ? 99.546 48.099 174.205 1.00 29.87 80 ASP A CA 1
ATOM 637 C C . ASP A 1 80 ? 98.793 48.747 175.355 1.00 20.65 80 ASP A C 1
ATOM 638 O O . ASP A 1 80 ? 98.098 49.743 175.171 1.00 11.51 80 ASP A O 1
ATOM 643 N N . ILE A 1 81 ? 98.931 48.144 176.538 1.00 14.86 81 ILE A N 1
ATOM 644 C CA . ILE A 1 81 ? 98.232 48.556 177.750 1.00 19.18 81 ILE A CA 1
ATOM 645 C C . ILE A 1 81 ? 99.164 48.405 178.957 1.00 19.53 81 ILE A C 1
ATOM 646 O O . ILE A 1 81 ? 100.256 47.835 178.845 1.00 16.45 81 ILE A O 1
ATOM 651 N N . ILE A 1 82 ? 98.733 48.929 180.102 1.00 16.51 82 ILE A N 1
ATOM 652 C CA . ILE A 1 82 ? 99.389 48.643 181.371 1.00 15.00 82 ILE A CA 1
ATOM 653 C C . ILE A 1 82 ? 98.706 47.392 181.943 1.00 18.67 82 ILE A C 1
ATOM 654 O O . ILE A 1 82 ? 97.651 47.475 182.586 1.00 22.94 82 ILE A 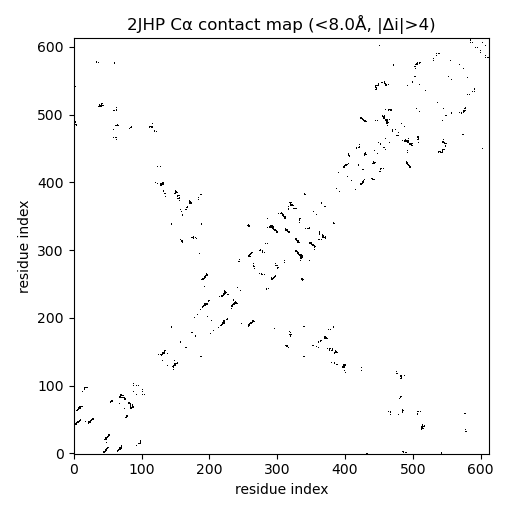O 1
ATOM 659 N N . LYS A 1 83 ? 99.307 46.234 181.674 1.00 19.97 83 LYS A N 1
ATOM 660 C CA . LYS A 1 83 ? 98.694 44.940 181.976 1.00 13.22 83 LYS A CA 1
ATOM 661 C C . LYS A 1 83 ? 98.736 44.591 183.457 1.00 18.23 83 LYS A C 1
ATOM 662 O O . LYS A 1 83 ? 99.809 44.571 184.050 1.00 21.74 83 LYS A O 1
ATOM 668 N N . THR A 1 84 ? 97.573 44.293 184.037 1.00 16.63 84 THR A N 1
ATOM 669 C CA . THR A 1 84 ? 97.482 43.802 185.415 1.00 25.30 84 THR A CA 1
ATOM 670 C C . THR A 1 84 ? 98.212 42.465 185.552 1.00 17.35 84 THR A C 1
ATOM 671 O O . THR A 1 84 ? 98.050 41.570 184.718 1.00 25.17 84 THR A O 1
ATOM 675 N N . VAL A 1 85 ? 99.019 42.349 186.604 1.00 18.42 85 VAL A N 1
ATOM 676 C CA . VAL A 1 85 ? 99.823 41.152 186.864 1.00 10.69 85 VAL A CA 1
ATOM 677 C C . VAL A 1 85 ? 98.946 39.922 187.129 1.00 14.06 85 VAL A C 1
ATOM 678 O O . VAL A 1 85 ? 98.079 39.946 188.003 1.00 18.42 85 VAL A O 1
ATOM 682 N N . ASP A 1 86 ? 99.158 38.871 186.337 1.00 12.85 86 ASP A N 1
ATOM 683 C CA . ASP A 1 86 ? 98.410 37.610 186.457 1.00 19.54 86 ASP A CA 1
ATOM 684 C C . ASP A 1 86 ? 98.643 36.909 187.793 1.00 24.54 86 ASP A C 1
ATOM 685 O O . ASP A 1 86 ? 97.692 36.546 188.480 1.00 21.96 86 ASP A O 1
ATOM 690 N N . VAL A 1 87 ? 99.912 36.703 188.139 1.00 21.43 87 VAL A N 1
ATOM 691 C CA . VAL A 1 87 ? 100.283 36.077 189.406 1.00 15.56 87 VAL A CA 1
ATOM 692 C C . VAL A 1 87 ? 101.086 37.082 190.209 1.00 14.87 87 VAL A C 1
ATOM 693 O O . VAL A 1 87 ? 102.206 37.422 189.830 1.00 13.99 87 VAL A O 1
ATOM 697 N N . ARG A 1 88 ? 100.524 37.563 191.311 1.00 10.08 88 ARG A N 1
ATOM 698 C CA . ARG A 1 88 ? 101.287 38.462 192.175 1.00 13.33 88 ARG A CA 1
ATOM 699 C C . ARG A 1 88 ? 101.998 37.720 193.298 1.00 18.23 88 ARG A C 1
ATOM 700 O O . ARG A 1 88 ? 101.366 37.188 194.207 1.00 11.28 88 ARG A O 1
ATOM 708 N N . ILE A 1 89 ? 103.323 37.691 193.196 1.00 7.93 89 ILE A N 1
ATOM 709 C CA . ILE A 1 89 ? 104.186 37.056 194.179 1.00 1.87 89 ILE A CA 1
ATOM 710 C C . ILE A 1 89 ? 104.329 37.948 195.399 1.00 11.08 89 ILE A C 1
ATOM 711 O O . ILE A 1 89 ? 104.769 39.093 195.284 1.00 15.10 89 ILE A O 1
ATOM 716 N N . PRO A 1 90 ? 103.944 37.420 196.573 1.00 12.61 90 PRO A N 1
ATOM 717 C CA . PRO A 1 90 ? 104.026 38.131 197.857 1.00 9.30 90 PRO A CA 1
ATOM 718 C C . PRO A 1 90 ? 105.460 38.520 198.218 1.00 13.91 90 PRO A C 1
ATOM 719 O O . PRO A 1 90 ? 106.415 37.958 197.665 1.00 18.55 90 PRO A O 1
ATOM 723 N N . ARG A 1 91 ? 105.594 39.482 199.132 1.00 16.79 91 ARG A N 1
ATOM 724 C CA . ARG A 1 91 ? 106.900 39.933 199.612 1.00 13.45 91 ARG A CA 1
ATOM 725 C C . ARG A 1 91 ? 107.675 38.784 200.249 1.00 17.33 91 ARG A C 1
ATOM 726 O O . ARG A 1 91 ? 108.783 38.455 199.814 1.00 15.05 91 ARG A O 1
ATOM 734 N N . GLU A 1 92 ? 107.067 38.171 201.265 1.00 25.96 92 GLU A N 1
ATOM 735 C CA . GLU A 1 92 ? 107.690 37.102 202.053 1.00 28.55 92 GLU A CA 1
ATOM 736 C C . GLU A 1 92 ? 108.099 35.910 201.193 1.00 24.98 92 GLU A C 1
ATOM 737 O O . GLU A 1 92 ? 109.057 35.203 201.508 1.00 20.89 92 GLU A O 1
ATOM 743 N N . VAL A 1 93 ? 107.358 35.693 200.111 1.00 29.34 93 VAL A N 1
ATOM 744 C CA . VAL A 1 93 ? 107.614 34.581 199.203 1.00 32.26 93 VAL A CA 1
ATOM 745 C C . VAL A 1 93 ? 108.874 34.804 198.351 1.00 28.55 93 VAL A C 1
ATOM 746 O O . VAL A 1 93 ? 109.488 33.838 197.905 1.00 21.75 93 VAL A O 1
ATOM 750 N N . ALA A 1 94 ? 109.281 36.063 198.175 1.00 36.79 94 ALA A N 1
ATOM 751 C CA . ALA A 1 94 ? 110.348 36.412 197.221 1.00 47.27 94 ALA A CA 1
ATOM 752 C C . ALA A 1 94 ? 111.701 35.636 197.315 1.00 60.30 94 ALA A C 1
ATOM 753 O O . ALA A 1 94 ? 112.145 35.145 196.280 1.00 74.98 94 ALA A O 1
ATOM 755 N N . ARG A 1 95 ? 112.396 35.505 198.463 1.00 64.17 95 ARG A N 1
ATOM 756 C CA . ARG A 1 95 ? 112.547 36.455 199.604 1.00 65.42 95 ARG A CA 1
ATOM 757 C C . ARG A 1 95 ? 111.781 35.917 200.860 1.00 53.21 95 ARG A C 1
ATOM 758 O O . ARG A 1 95 ? 111.226 36.726 201.628 1.00 50.66 95 ARG A O 1
ATOM 766 N N . SER A 1 96 ? 111.875 34.604 201.159 1.00 39.14 96 SER A N 1
ATOM 767 C CA . SER A 1 96 ? 113.109 33.747 201.241 1.00 30.59 96 SER A CA 1
ATOM 768 C C . SER A 1 96 ? 113.801 33.002 200.066 1.00 19.18 96 SER A C 1
ATOM 769 O O . SER A 1 96 ? 114.580 32.084 200.324 1.00 25.34 96 SER A O 1
ATOM 772 N N . HIS A 1 97 ? 113.542 33.346 198.812 1.00 14.01 97 HIS A N 1
ATOM 773 C CA . HIS A 1 97 ? 114.219 32.690 197.674 1.00 21.98 97 HIS A CA 1
ATOM 774 C C . HIS A 1 97 ? 113.933 31.188 197.555 1.00 18.55 97 HIS A C 1
ATOM 775 O O . HIS A 1 97 ? 114.724 30.446 196.967 1.00 21.68 97 HIS A O 1
ATOM 782 N N . ASP A 1 98 ? 112.809 30.747 198.116 1.00 28.48 98 ASP A N 1
ATOM 783 C CA . ASP A 1 98 ? 112.372 29.359 197.998 1.00 31.68 98 ASP A CA 1
ATOM 784 C C . ASP A 1 98 ? 111.812 29.097 196.594 1.00 25.57 98 ASP A C 1
ATOM 785 O O . ASP A 1 98 ? 110.772 29.648 196.215 1.00 31.93 98 ASP A O 1
ATOM 790 N N . MET A 1 99 ? 112.509 28.261 195.828 1.00 18.20 99 MET A N 1
ATOM 791 C CA . MET A 1 99 ? 112.065 27.900 194.477 1.00 22.15 99 MET A CA 1
ATOM 792 C C . MET A 1 99 ? 110.766 27.091 194.506 1.00 17.45 99 MET A C 1
ATOM 793 O O . MET A 1 99 ? 109.919 27.251 193.629 1.00 26.94 99 MET A O 1
ATOM 798 N N . LYS A 1 100 ? 110.613 26.239 195.519 1.00 11.27 100 LYS A N 1
ATOM 799 C CA . LYS A 1 100 ? 109.389 25.460 195.695 1.00 11.03 100 LYS A CA 1
ATOM 800 C C . LYS A 1 100 ? 108.164 26.323 196.030 1.00 16.17 100 LYS A C 1
ATOM 801 O O . LYS A 1 100 ? 107.147 26.243 195.337 1.00 29.69 100 LYS A O 1
ATOM 807 N N . ALA A 1 101 ? 108.266 27.159 197.062 1.00 21.04 101 ALA A N 1
ATOM 808 C CA . ALA A 1 101 ? 107.154 28.037 197.447 1.00 18.86 101 ALA A CA 1
ATOM 809 C C . ALA A 1 101 ? 106.737 28.972 196.306 1.00 3.06 101 ALA A C 1
ATOM 810 O O . ALA A 1 101 ? 105.548 29.220 196.100 1.00 11.99 101 ALA A O 1
ATOM 812 N N . PHE A 1 102 ? 107.729 29.472 195.570 1.00 -9.88 102 PHE A N 1
ATOM 813 C CA . PHE A 1 102 ? 107.523 30.274 194.363 1.00 0.80 102 PHE A CA 1
ATOM 814 C C . PHE A 1 102 ? 106.655 29.538 193.350 1.00 12.46 102 PHE A C 1
ATOM 815 O O . PHE A 1 102 ? 105.625 30.051 192.915 1.00 40.42 102 PHE A O 1
ATOM 823 N N . GLU A 1 103 ? 107.071 28.327 192.991 1.00 9.09 103 GLU A N 1
ATOM 824 C CA . GLU A 1 103 ? 106.346 27.523 192.012 1.00 -3.37 103 GLU A CA 1
ATOM 825 C C . GLU A 1 103 ? 104.923 27.175 192.470 1.00 2.72 103 GLU A C 1
ATOM 826 O O . GLU A 1 103 ? 103.981 27.260 191.680 1.00 11.67 103 GLU A O 1
ATOM 832 N N . ASN A 1 104 ? 104.780 26.786 193.743 1.00 -2.94 104 ASN A N 1
ATOM 833 C CA . ASN A 1 104 ? 103.466 26.533 194.359 1.00 -14.14 104 ASN A CA 1
ATOM 834 C C . ASN A 1 104 ? 102.583 27.772 194.347 1.00 7.38 104 ASN A C 1
ATOM 835 O O . ASN A 1 104 ? 101.363 27.667 194.212 1.00 8.88 104 ASN A O 1
ATOM 840 N N . GLU A 1 105 ? 103.203 28.942 194.499 1.00 9.76 105 GLU A N 1
ATOM 841 C CA . GLU A 1 105 ? 102.482 30.204 194.353 1.00 22.96 105 GLU A CA 1
ATOM 842 C C . GLU A 1 105 ? 101.910 30.345 192.946 1.00 -2.10 105 GLU A C 1
ATOM 843 O O . GLU A 1 105 ? 100.709 30.592 192.790 1.00 19.86 105 GLU A O 1
ATOM 849 N N . ILE A 1 106 ? 102.764 30.172 191.936 1.00 15.73 106 ILE A N 1
ATOM 850 C CA . ILE A 1 106 ? 102.325 30.156 190.538 1.00 10.89 106 ILE A CA 1
ATOM 851 C C . ILE A 1 106 ? 101.201 29.155 190.327 1.00 11.17 106 ILE A C 1
ATOM 852 O O . ILE A 1 106 ? 100.150 29.498 189.792 1.00 10.60 106 ILE A O 1
ATOM 857 N N . GLY A 1 107 ? 101.420 27.930 190.784 1.00 15.82 107 GLY A N 1
ATOM 858 C CA . GLY A 1 107 ? 100.460 26.848 190.596 1.00 -2.25 107 GLY A CA 1
ATOM 859 C C . GLY A 1 107 ? 99.096 27.082 191.207 1.00 -5.09 107 GLY A C 1
ATOM 860 O O . GLY A 1 107 ? 98.077 26.831 190.558 1.00 18.78 107 GLY A O 1
ATOM 861 N N . ARG A 1 108 ? 99.070 27.550 192.455 1.00 -10.12 108 ARG A N 1
ATOM 862 C CA . ARG A 1 108 ? 97.802 27.871 193.120 1.00 -10.45 108 ARG A CA 1
ATOM 863 C C . ARG A 1 108 ? 97.048 28.969 192.374 1.00 -3.86 108 ARG A C 1
ATOM 864 O O . ARG A 1 108 ? 95.864 28.797 192.030 1.00 11.60 108 ARG A O 1
ATOM 872 N N . ARG A 1 109 ? 97.730 30.083 192.098 1.00 8.71 109 ARG A N 1
ATOM 873 C CA . ARG A 1 109 ? 97.084 31.180 191.372 1.00 22.95 109 ARG A CA 1
ATOM 874 C C . ARG A 1 109 ? 96.696 30.720 189.978 1.00 -6.46 109 ARG A C 1
ATOM 875 O O . ARG A 1 109 ? 95.666 31.103 189.445 1.00 9.32 109 ARG A O 1
ATOM 883 N N . ARG A 1 110 ? 97.503 29.842 189.405 1.00 14.80 110 ARG A N 1
ATOM 884 C CA . ARG A 1 110 ? 97.176 29.254 188.113 1.00 -3.70 110 ARG A CA 1
ATOM 885 C C . ARG A 1 110 ? 95.834 28.467 188.128 1.00 9.02 110 ARG A C 1
ATOM 886 O O . ARG A 1 110 ? 95.018 28.599 187.206 1.00 16.30 110 ARG A O 1
ATOM 894 N N . ILE A 1 111 ? 95.610 27.668 189.173 1.00 11.56 111 ILE A N 1
ATOM 895 C CA . ILE A 1 111 ? 94.339 26.950 189.336 1.00 22.04 111 ILE A CA 1
ATOM 896 C C . ILE A 1 111 ? 93.167 27.917 189.493 1.00 18.98 111 ILE A C 1
ATOM 897 O O . ILE A 1 111 ? 92.081 27.676 188.958 1.00 24.29 111 ILE A O 1
ATOM 902 N N . ARG A 1 112 ? 93.392 29.017 190.209 1.00 21.78 112 ARG A N 1
ATOM 903 C CA . ARG A 1 112 ? 92.367 30.056 190.359 1.00 17.50 112 ARG A CA 1
ATOM 904 C C . ARG A 1 112 ? 92.003 30.773 189.050 1.00 12.85 112 ARG A C 1
ATOM 905 O O . ARG A 1 112 ? 90.879 31.235 188.897 1.00 38.04 112 ARG A O 1
ATOM 913 N N . MET A 1 113 ? 92.942 30.840 188.107 1.00 17.03 113 MET A N 1
ATOM 914 C CA . MET A 1 113 ? 92.729 31.538 186.828 1.00 13.48 113 MET A CA 1
ATOM 915 C C . MET A 1 113 ? 91.786 30.821 185.876 1.00 15.17 113 MET A C 1
ATOM 916 O O . MET A 1 113 ? 91.325 31.418 184.902 1.00 28.55 113 MET A O 1
ATOM 921 N N . ARG A 1 114 ? 91.537 29.539 186.128 1.00 8.46 114 ARG A N 1
ATOM 922 C CA . ARG A 1 114 ? 90.614 28.759 185.302 1.00 10.80 114 ARG A CA 1
ATOM 923 C C . ARG A 1 114 ? 89.253 29.410 185.264 1.00 23.60 114 ARG A C 1
ATOM 924 O O . ARG A 1 114 ? 88.607 29.415 184.221 1.00 23.77 114 ARG A O 1
ATOM 932 N N . LYS A 1 115 ? 88.828 29.967 186.396 1.00 20.52 115 LYS A N 1
ATOM 933 C CA . LYS A 1 115 ? 87.522 30.589 186.502 1.00 27.73 115 LYS A CA 1
ATOM 934 C C . LYS A 1 115 ? 87.424 31.750 185.520 1.00 17.78 115 LYS A C 1
ATOM 935 O O . LYS A 1 115 ? 86.401 31.931 184.869 1.00 32.84 115 LYS A O 1
ATOM 941 N N . GLY A 1 116 ? 88.507 32.510 185.403 1.00 15.73 116 GLY A N 1
ATOM 942 C CA . GLY A 1 116 ? 88.566 33.657 184.507 1.00 15.84 116 GLY A CA 1
ATOM 943 C C . GLY A 1 116 ? 88.331 33.249 183.068 1.00 16.60 116 GLY A C 1
ATOM 944 O O . GLY A 1 116 ? 87.593 33.916 182.334 1.00 23.36 116 GLY A O 1
ATOM 945 N N . PHE A 1 117 ? 88.948 32.142 182.670 1.00 35.39 117 PHE A N 1
ATOM 946 C CA . PHE A 1 117 ? 88.782 31.637 181.324 1.00 18.62 117 PHE A CA 1
ATOM 947 C C . PHE A 1 117 ? 87.319 31.259 181.045 1.00 25.73 117 PHE A C 1
ATOM 948 O O . PHE A 1 117 ? 86.702 31.775 180.109 1.00 19.05 117 PHE A O 1
ATOM 956 N N . GLY A 1 118 ? 86.768 30.375 181.871 1.00 14.28 118 GLY A N 1
ATOM 957 C CA . GLY A 1 118 ? 85.367 29.984 181.749 1.00 14.04 118 GLY A CA 1
ATOM 958 C C . GLY A 1 118 ? 84.370 31.130 181.815 1.00 16.32 118 GLY A C 1
ATOM 959 O O . GLY A 1 118 ? 83.359 31.093 181.128 1.00 27.00 118 GLY A O 1
ATOM 960 N N . ASP A 1 119 ? 84.662 32.138 182.638 1.00 20.68 119 ASP A N 1
ATOM 961 C CA . ASP A 1 119 ? 83.770 33.282 182.853 1.00 13.92 119 ASP A CA 1
ATOM 962 C C . ASP A 1 119 ? 83.712 34.211 181.654 1.00 16.47 119 ASP A C 1
ATOM 963 O O . ASP A 1 119 ? 82.682 34.824 181.386 1.00 15.30 119 ASP A O 1
ATOM 968 N N . ALA A 1 120 ? 84.838 34.337 180.967 1.00 20.27 120 ALA A N 1
ATOM 969 C CA . ALA A 1 120 ? 84.909 35.150 179.783 1.00 19.58 120 ALA A CA 1
ATOM 970 C C . ALA A 1 120 ? 84.058 34.519 178.684 1.00 20.47 120 ALA A C 1
ATOM 971 O O . ALA A 1 120 ? 83.281 35.205 178.036 1.00 24.23 120 ALA A O 1
ATOM 973 N N . LEU A 1 121 ? 84.168 33.209 178.509 1.00 20.17 121 LEU A N 1
ATOM 974 C CA . LEU A 1 121 ? 83.331 32.493 177.558 1.00 35.58 121 LEU A CA 1
ATOM 975 C C . LEU A 1 121 ? 81.857 32.508 177.942 1.00 33.83 121 LEU A C 1
ATOM 976 O O . LEU A 1 121 ? 80.997 32.528 177.074 1.00 17.13 121 LEU A O 1
ATOM 981 N N . ARG A 1 122 ? 81.561 32.481 179.237 1.00 12.83 122 ARG A N 1
ATOM 982 C CA . ARG A 1 122 ? 80.181 32.415 179.670 1.00 18.40 122 ARG A CA 1
ATOM 983 C C . ARG A 1 122 ? 79.496 33.765 179.529 1.00 17.48 122 ARG A C 1
ATOM 984 O O . ARG A 1 122 ? 78.297 33.825 179.239 1.00 14.86 122 ARG A O 1
ATOM 992 N N . ASN A 1 123 ? 80.249 34.847 179.725 1.00 12.22 123 ASN A N 1
ATOM 993 C CA . ASN A 1 123 ? 79.683 36.178 179.587 1.00 15.40 123 ASN A CA 1
ATOM 994 C C . ASN A 1 123 ? 79.309 36.461 178.163 1.00 -8.64 123 ASN A C 1
ATOM 995 O O . ASN A 1 123 ? 78.246 36.958 177.924 1.00 12.86 123 ASN A O 1
ATOM 1000 N N . TYR A 1 124 ? 80.153 36.070 177.219 1.00 19.47 124 TYR A N 1
ATOM 1001 C CA . TYR A 1 124 ? 79.805 36.157 175.799 1.00 13.05 124 TYR A CA 1
ATOM 1002 C C . TYR A 1 124 ? 78.496 35.398 175.542 1.00 14.09 124 TYR A C 1
ATOM 1003 O O . TYR A 1 124 ? 77.608 35.888 174.814 1.00 12.86 124 TYR A O 1
ATOM 1012 N N . ALA A 1 125 ? 78.388 34.219 176.164 1.00 15.69 125 ALA A N 1
ATOM 1013 C CA . ALA A 1 125 ? 77.229 33.342 176.002 1.00 11.76 125 ALA A CA 1
ATOM 1014 C C . ALA A 1 125 ? 75.937 33.915 176.588 1.00 25.53 125 ALA A C 1
ATOM 1015 O O . ALA A 1 125 ? 74.856 33.636 176.065 1.00 20.19 125 ALA A O 1
ATOM 1017 N N . PHE A 1 126 ? 76.041 34.707 177.656 1.00 21.18 126 PHE A N 1
ATOM 1018 C CA . PHE A 1 126 ? 74.852 35.334 178.239 1.00 20.30 126 PHE A CA 1
ATOM 1019 C C . PHE A 1 126 ? 74.367 36.460 177.334 1.00 18.77 126 PHE A C 1
ATOM 1020 O O . PHE A 1 126 ? 73.177 36.796 177.332 1.00 18.04 126 PHE A O 1
ATOM 1028 N N . LYS A 1 127 ? 75.293 37.029 176.564 1.00 18.97 127 LYS A N 1
ATOM 1029 C CA . LYS A 1 127 ? 74.966 38.090 175.611 1.00 17.71 127 LYS A CA 1
ATOM 1030 C C . LYS A 1 127 ? 74.312 37.521 174.361 1.00 16.68 127 LYS A C 1
ATOM 1031 O O . LYS A 1 127 ? 73.478 38.182 173.743 1.00 16.36 127 LYS A O 1
ATOM 1037 N N . MET A 1 128 ? 74.670 36.289 174.007 1.00 13.04 128 MET A N 1
ATOM 1038 C CA . MET A 1 128 ? 74.249 35.715 172.735 1.00 15.29 128 MET A CA 1
ATOM 1039 C C . MET A 1 128 ? 73.261 34.546 172.819 1.00 20.24 128 MET A C 1
ATOM 1040 O O . MET A 1 128 ? 72.772 34.092 171.788 1.00 21.25 128 MET A O 1
ATOM 1045 N N . ALA A 1 129 ? 72.945 34.055 174.015 1.00 16.63 129 ALA A N 1
ATOM 1046 C CA . ALA A 1 129 ? 72.087 32.861 174.103 1.00 26.33 129 ALA A CA 1
ATOM 1047 C C . ALA A 1 129 ? 70.933 32.943 175.100 1.00 16.56 129 ALA A C 1
ATOM 1048 O O . ALA A 1 129 ? 70.971 33.717 176.057 1.00 24.49 129 ALA A O 1
ATOM 1050 N N . ILE A 1 130 ? 69.899 32.147 174.841 1.00 20.49 130 ILE A N 1
ATOM 1051 C CA . ILE A 1 130 ? 68.802 31.954 175.781 1.00 24.77 130 ILE A CA 1
ATOM 1052 C C . ILE A 1 130 ? 69.030 30.655 176.564 1.00 37.16 130 ILE A C 1
ATOM 1053 O O . ILE A 1 130 ? 68.947 30.658 177.783 1.00 17.73 130 ILE A O 1
ATOM 1058 N N . GLU A 1 131 ? 69.339 29.564 175.863 1.00 11.16 131 GLU A N 1
ATOM 1059 C CA . GLU A 1 131 ? 69.477 28.242 176.484 1.00 17.87 131 GLU A CA 1
ATOM 1060 C C . GLU A 1 131 ? 70.912 27.922 176.944 1.00 19.92 131 GLU A C 1
ATOM 1061 O O . GLU A 1 131 ? 71.879 28.176 176.206 1.00 21.29 131 GLU A O 1
ATOM 1067 N N . PHE A 1 132 ? 71.035 27.365 178.155 1.00 11.92 132 PHE A N 1
ATOM 1068 C CA . PHE A 1 132 ? 72.322 26.907 178.698 1.00 11.52 132 PHE A CA 1
ATOM 1069 C C . PHE A 1 132 ? 72.254 25.454 179.128 1.00 16.02 132 PHE A C 1
ATOM 1070 O O . PHE A 1 132 ? 71.421 25.082 179.953 1.00 19.27 132 PHE A O 1
ATOM 1078 N N . HIS A 1 133 ? 73.126 24.630 178.551 1.00 14.14 133 HIS A N 1
ATOM 1079 C CA . HIS A 1 133 ? 73.154 23.209 178.879 1.00 22.62 133 HIS A CA 1
ATOM 1080 C C . HIS A 1 133 ? 74.377 22.806 179.707 1.00 11.88 133 HIS A C 1
ATOM 1081 O O . HIS A 1 133 ? 75.376 23.525 179.749 1.00 15.92 133 HIS A O 1
ATOM 1088 N N . GLY A 1 134 ? 74.255 21.667 180.391 1.00 17.38 134 GLY A N 1
ATOM 1089 C CA . GLY A 1 134 ? 75.245 21.174 181.356 1.00 15.42 134 GLY A CA 1
ATOM 1090 C C . GLY A 1 134 ? 75.475 22.148 182.503 1.00 10.32 134 GLY A C 1
ATOM 1091 O O . GLY A 1 134 ? 76.602 22.303 182.980 1.00 19.97 134 GLY A O 1
ATOM 1092 N N . SER A 1 135 ? 74.411 22.810 182.947 1.00 18.42 135 SER A N 1
ATOM 1093 C CA . SER A 1 135 ? 74.580 23.961 183.835 1.00 10.93 135 SER A CA 1
ATOM 1094 C C . SER A 1 135 ? 74.682 23.514 185.260 1.00 10.44 135 SER A C 1
ATOM 1095 O O . SER A 1 135 ? 74.265 22.423 185.592 1.00 11.29 135 SER A O 1
ATOM 1098 N N . GLU A 1 136 ? 75.251 24.376 186.092 1.00 13.00 136 GLU A N 1
ATOM 1099 C CA . GLU A 1 136 ? 75.286 24.187 187.539 1.00 10.34 136 GLU A CA 1
ATOM 1100 C C . GLU A 1 136 ? 75.231 25.561 188.167 1.00 8.47 136 GLU A C 1
ATOM 1101 O O . GLU A 1 136 ? 75.004 26.545 187.456 1.00 13.92 136 GLU A O 1
ATOM 1107 N N . ALA A 1 137 ? 75.428 25.640 189.484 1.00 9.62 137 ALA A N 1
ATOM 1108 C CA . ALA A 1 137 ? 75.281 26.907 190.227 1.00 8.78 137 ALA A CA 1
ATOM 1109 C C . ALA A 1 137 ? 75.968 28.120 189.591 1.00 12.85 137 ALA A C 1
ATOM 1110 O O . ALA A 1 137 ? 75.429 29.221 189.663 1.00 16.06 137 ALA A O 1
ATOM 1112 N N . GLU A 1 138 ? 77.133 27.919 188.964 1.00 15.02 138 GLU A N 1
ATOM 1113 C CA . GLU A 1 138 ? 77.848 29.027 188.289 1.00 16.32 138 GLU A CA 1
ATOM 1114 C C . GLU A 1 138 ? 77.019 29.726 187.198 1.00 22.48 138 GLU A C 1
ATOM 1115 O O . GLU A 1 138 ? 77.146 30.936 186.999 1.00 15.78 138 GLU A O 1
ATOM 1121 N N . THR A 1 139 ? 76.172 28.963 186.509 1.00 19.57 139 THR A N 1
ATOM 1122 C CA . THR A 1 139 ? 75.341 29.524 185.458 1.00 18.65 139 THR A CA 1
ATOM 1123 C C . THR A 1 139 ? 74.126 30.237 186.036 1.00 11.49 139 THR A C 1
ATOM 1124 O O . THR A 1 139 ? 73.835 31.369 185.647 1.00 16.31 139 THR A O 1
ATOM 1128 N N . LEU A 1 140 ? 73.439 29.579 186.968 1.00 14.10 140 LEU A N 1
ATOM 1129 C CA . LEU A 1 140 ? 72.307 30.180 187.678 1.00 14.56 140 LEU A CA 1
ATOM 1130 C C . LEU A 1 140 ? 72.683 31.531 188.286 1.00 27.33 140 LEU A C 1
ATOM 1131 O O . LEU A 1 140 ? 71.958 32.517 188.136 1.00 17.69 140 LEU A O 1
ATOM 1136 N N . ASN A 1 141 ? 73.826 31.564 188.961 1.00 9.61 141 ASN A N 1
ATOM 1137 C CA . ASN A 1 141 ? 74.333 32.772 189.606 1.00 12.62 141 ASN A CA 1
ATOM 1138 C C . ASN A 1 141 ? 74.446 34.013 188.727 1.00 11.84 141 ASN A C 1
ATOM 1139 O O . ASN A 1 141 ? 74.264 35.124 189.216 1.00 15.12 141 ASN A O 1
ATOM 1144 N N . ASP A 1 142 ? 74.746 33.838 187.445 1.00 18.65 142 ASP A N 1
ATOM 1145 C CA . ASP A 1 142 ? 74.898 34.991 186.563 1.00 54.60 142 ASP A CA 1
ATOM 1146 C C . ASP A 1 142 ? 73.767 35.135 185.536 1.00 29.14 142 ASP A C 1
ATOM 1147 O O . ASP A 1 142 ? 73.869 35.936 184.604 1.00 25.64 142 ASP A O 1
ATOM 1152 N N . ALA A 1 143 ? 72.687 34.377 185.728 1.00 20.57 143 ALA A N 1
ATOM 1153 C CA . ALA A 1 143 ? 71.586 34.300 184.753 1.00 9.41 143 ALA A CA 1
ATOM 1154 C C . ALA A 1 143 ? 70.415 35.189 185.111 1.00 13.02 143 ALA A C 1
ATOM 1155 O O . ALA A 1 143 ? 70.053 35.296 186.282 1.00 19.32 143 ALA A O 1
ATOM 1157 N N . ASN A 1 144 ? 69.826 35.817 184.097 1.00 17.22 144 ASN A N 1
ATOM 1158 C CA . ASN A 1 144 ? 68.565 36.540 184.231 1.00 14.89 144 ASN A CA 1
ATOM 1159 C C . ASN A 1 144 ? 67.454 35.521 184.112 1.00 20.78 144 ASN A C 1
ATOM 1160 O O . ASN A 1 144 ? 67.167 35.048 183.023 1.00 14.53 144 ASN A O 1
ATOM 1165 N N . PRO A 1 145 ? 66.846 35.140 185.245 1.00 17.05 145 PRO A N 1
ATOM 1166 C CA . PRO A 1 145 ? 65.929 33.989 185.210 1.00 15.12 145 PRO A CA 1
ATOM 1167 C C . PRO A 1 145 ? 64.673 34.262 184.398 1.00 18.87 145 PRO A C 1
ATOM 1168 O O . PRO A 1 145 ? 63.923 33.335 184.093 1.00 15.65 145 PRO A O 1
ATOM 1172 N N . ARG A 1 146 ? 64.470 35.531 184.048 1.00 11.87 146 ARG A N 1
ATOM 1173 C CA . ARG A 1 146 ? 63.320 35.965 183.261 1.00 19.75 146 ARG A CA 1
ATOM 1174 C C . ARG A 1 146 ? 63.591 35.918 181.753 1.00 9.11 146 ARG A C 1
ATOM 1175 O O . ARG A 1 146 ? 62.694 36.174 180.953 1.00 16.18 146 ARG A O 1
ATOM 1183 N N . LEU A 1 147 ? 64.823 35.593 181.371 1.00 17.02 147 LEU A N 1
ATOM 1184 C CA . LEU A 1 147 ? 65.207 35.512 179.970 1.00 6.76 147 LEU A CA 1
ATOM 1185 C C . LEU A 1 147 ? 65.892 34.191 179.633 1.00 13.64 147 LEU A C 1
ATOM 1186 O O . LEU A 1 147 ? 65.434 33.452 178.764 1.00 20.97 147 LEU A O 1
ATOM 1191 N N . HIS A 1 148 ? 66.999 33.909 180.316 1.00 14.63 148 HIS A N 1
ATOM 1192 C CA . HIS A 1 148 ? 67.756 32.684 180.100 1.00 22.34 148 HIS A CA 1
ATOM 1193 C C . HIS A 1 148 ? 67.009 31.455 180.619 1.00 16.54 148 HIS A C 1
ATOM 1194 O O . HIS A 1 148 ? 66.296 31.527 181.616 1.00 12.76 148 HIS A O 1
ATOM 1201 N N . LYS A 1 149 ? 67.182 30.344 179.906 1.00 13.41 149 LYS A N 1
ATOM 1202 C CA . LYS A 1 149 ? 66.663 29.035 180.274 1.00 9.04 149 LYS A CA 1
ATOM 1203 C C . LYS A 1 149 ? 67.864 28.149 180.590 1.00 7.02 149 LYS A C 1
ATOM 1204 O O . LYS A 1 149 ? 68.709 27.898 179.723 1.00 10.76 149 LYS A O 1
ATOM 1210 N N . ILE A 1 150 ? 67.950 27.707 181.845 1.00 18.33 150 ILE A N 1
ATOM 1211 C CA . ILE A 1 150 ? 69.126 27.001 182.347 1.00 45.03 150 ILE A CA 1
ATOM 1212 C C . ILE A 1 150 ? 68.850 25.509 182.544 1.00 34.96 150 ILE A C 1
ATOM 1213 O O . ILE A 1 150 ? 68.048 25.120 183.402 1.00 11.57 150 ILE A O 1
ATOM 1218 N N . TYR A 1 151 ? 69.529 24.692 181.740 1.00 13.97 151 TYR A N 1
ATOM 1219 C CA . TYR A 1 151 ? 69.414 23.239 181.773 1.00 11.56 151 TYR A CA 1
ATOM 1220 C C . TYR A 1 151 ? 70.709 22.569 182.191 1.00 15.82 151 TYR A C 1
ATOM 1221 O O . TYR A 1 151 ? 71.801 23.147 182.116 1.00 13.11 151 TYR A O 1
ATOM 1230 N N . GLY A 1 152 ? 70.570 21.317 182.602 1.00 4.85 152 GLY A N 1
ATOM 1231 C CA . GLY A 1 152 ? 71.692 20.507 183.063 1.00 -8.23 152 GLY A CA 1
ATOM 1232 C C . GLY A 1 152 ? 71.232 19.179 183.627 1.00 7.78 152 GLY A C 1
ATOM 1233 O O . GLY A 1 152 ? 70.047 18.828 183.559 1.00 17.79 152 GLY A O 1
ATOM 1234 N N . MET A 1 153 ? 72.188 18.437 184.171 1.00 21.93 153 MET A N 1
ATOM 1235 C CA . MET A 1 153 ? 71.905 17.214 184.922 1.00 10.15 153 MET A CA 1
ATOM 1236 C C . MET A 1 153 ? 72.790 17.213 186.173 1.00 16.70 153 MET A C 1
ATOM 1237 O O . MET A 1 153 ? 73.757 16.461 186.265 1.00 14.54 153 MET A O 1
ATOM 1242 N N . PRO A 1 154 ? 72.482 18.107 187.123 1.00 9.14 154 PRO A N 1
ATOM 1243 C CA . PRO A 1 154 ? 73.319 18.246 188.306 1.00 13.17 154 PRO A CA 1
ATOM 1244 C C . PRO A 1 154 ? 73.111 17.095 189.270 1.00 15.80 154 PRO A C 1
ATOM 1245 O O . PRO A 1 154 ? 72.074 16.431 189.209 1.00 17.61 154 PRO A O 1
ATOM 1249 N N . GLU A 1 155 ? 74.102 16.873 190.141 1.00 12.61 155 GLU A N 1
ATOM 1250 C CA . GLU A 1 155 ? 74.123 15.754 191.085 1.00 16.68 155 GLU A CA 1
ATOM 1251 C C . GLU A 1 155 ? 72.977 15.942 192.058 1.00 16.53 155 GLU A C 1
ATOM 1252 O O . GLU A 1 155 ? 72.933 16.918 192.788 1.00 23.75 155 GLU A O 1
ATOM 1258 N N . ILE A 1 156 ? 72.036 15.011 192.036 1.00 15.20 156 ILE A N 1
ATOM 1259 C CA . ILE A 1 156 ? 70.813 15.099 192.836 1.00 14.32 156 ILE A CA 1
ATOM 1260 C C . ILE A 1 156 ? 71.085 14.990 194.346 1.00 25.62 156 ILE A C 1
ATOM 1261 O O . ILE A 1 156 ? 71.786 14.079 194.775 1.00 14.35 156 ILE A O 1
ATOM 1266 N N . PRO A 1 157 ? 70.545 15.938 195.150 1.00 -4.42 157 PRO A N 1
ATOM 1267 C CA . PRO A 1 157 ? 70.709 15.921 196.613 1.00 -6.71 157 PRO A CA 1
ATOM 1268 C C . PRO A 1 157 ? 69.924 14.802 197.259 1.00 -6.26 157 PRO A C 1
ATOM 1269 O O . PRO A 1 157 ? 69.083 14.186 196.592 1.00 3.27 157 PRO A O 1
ATOM 1273 N N . PRO A 1 158 ? 70.209 14.517 198.548 1.00 4.75 158 PRO A N 1
ATOM 1274 C CA . PRO A 1 158 ? 69.370 13.697 199.418 1.00 7.60 158 PRO A CA 1
ATOM 1275 C C . PRO A 1 158 ? 67.943 14.219 199.477 1.00 13.54 158 PRO A C 1
ATOM 1276 O O . PRO A 1 158 ? 67.729 15.384 199.799 1.00 17.80 158 PRO A O 1
ATOM 1280 N N . LEU A 1 159 ? 66.979 13.356 199.175 1.00 13.11 159 LEU A N 1
ATOM 1281 C CA . LEU A 1 159 ? 65.569 13.723 199.197 1.00 23.26 159 LEU A CA 1
ATOM 1282 C C . LEU A 1 159 ? 64.757 12.644 199.874 1.00 15.89 159 LEU A C 1
ATOM 1283 O O . LEU A 1 159 ? 65.286 11.589 200.226 1.00 13.31 159 LEU A O 1
ATOM 1288 N N . TYR A 1 160 ? 63.466 12.927 200.039 1.00 12.90 160 TYR A N 1
ATOM 1289 C CA . TYR A 1 160 ? 62.486 11.955 200.491 1.00 3.19 160 TYR A CA 1
ATOM 1290 C C . TYR A 1 160 ? 61.137 12.159 199.805 1.00 22.93 160 TYR A C 1
ATOM 1291 O O . TYR A 1 160 ? 60.581 13.264 199.818 1.00 26.67 160 TYR A O 1
ATOM 1300 N N . MET A 1 161 ? 60.639 11.083 199.192 1.00 41.48 161 MET A N 1
ATOM 1301 C CA . MET A 1 161 ? 59.221 10.931 198.843 1.00 56.74 161 MET A CA 1
ATOM 1302 C C . MET A 1 161 ? 58.841 9.444 198.908 1.00 72.02 161 MET A C 1
ATOM 1303 O O . MET A 1 161 ? 59.432 8.668 199.686 1.00 73.88 161 MET A O 1
ATOM 1308 N N . GLU A 1 162 ? 57.853 9.074 198.077 1.00 89.96 162 GLU A N 1
ATOM 1309 C CA . GLU A 1 162 ? 57.300 7.704 197.987 1.00 105.70 162 GLU A CA 1
ATOM 1310 C C . GLU A 1 162 ? 57.768 6.489 198.836 1.00 100.29 162 GLU A C 1
ATOM 1311 O O . GLU A 1 162 ? 57.150 6.265 199.877 1.00 97.58 162 GLU A O 1
ATOM 1317 N N . TYR A 1 163 ? 58.792 5.684 198.489 1.00 100.96 163 TYR A N 1
ATOM 1318 C CA . TYR A 1 163 ? 59.969 5.878 197.594 1.00 99.74 163 TYR A CA 1
ATOM 1319 C C . TYR A 1 163 ? 61.269 5.573 198.360 1.00 93.72 163 TYR A C 1
ATOM 1320 O O . TYR A 1 163 ? 61.639 4.385 198.496 1.00 94.76 163 TYR A O 1
ATOM 1322 N N . ALA A 1 164 ? 61.938 6.637 198.874 1.00 90.13 164 ALA A N 1
ATOM 1323 C CA . ALA A 1 164 ? 63.150 6.515 199.714 1.00 80.93 164 ALA A CA 1
ATOM 1324 C C . ALA A 1 164 ? 64.371 5.885 199.009 1.00 66.41 164 ALA A C 1
ATOM 1325 O O . ALA A 1 164 ? 64.235 4.987 198.154 1.00 53.68 164 ALA A O 1
ATOM 1327 N N . GLU A 1 165 ? 65.562 6.356 199.386 1.00 63.59 165 GLU A N 1
ATOM 1328 C CA . GLU A 1 165 ? 66.816 5.870 198.794 1.00 60.16 165 GLU A CA 1
ATOM 1329 C C . GLU A 1 165 ? 67.990 5.884 199.781 1.00 56.65 165 GLU A C 1
ATOM 1330 O O . GLU A 1 165 ? 68.741 4.906 199.876 1.00 52.65 165 GLU A O 1
ATOM 1336 N N . ILE A 1 166 ? 68.116 7.004 200.499 1.00 66.92 166 ILE A N 1
ATOM 1337 C CA . ILE A 1 166 ? 69.222 7.321 201.432 1.00 79.33 166 ILE A CA 1
ATOM 1338 C C . ILE A 1 166 ? 70.075 6.153 201.981 1.00 83.28 166 ILE A C 1
ATOM 1339 O O . ILE A 1 166 ? 69.532 5.148 202.448 1.00 85.09 166 ILE A O 1
ATOM 1344 N N . GLY A 1 167 ? 71.407 6.286 201.944 1.00 83.70 167 GLY A N 1
ATOM 1345 C CA . GLY A 1 167 ? 72.109 7.520 201.559 1.00 80.36 167 GLY A CA 1
ATOM 1346 C C . GLY A 1 167 ? 72.179 7.834 200.068 1.00 71.08 167 GLY A C 1
ATOM 1347 O O . GLY A 1 167 ? 71.161 8.157 199.454 1.00 68.33 167 GLY A O 1
ATOM 1348 N N . THR A 1 168 ? 73.372 7.787 199.476 1.00 52.64 168 THR A N 1
ATOM 1349 C CA . THR A 1 168 ? 74.636 7.558 200.174 1.00 34.77 168 THR A CA 1
ATOM 1350 C C . THR A 1 168 ? 75.144 8.852 200.831 1.00 24.97 168 THR A C 1
ATOM 1351 O O . THR A 1 168 ? 74.576 9.927 200.621 1.00 19.76 168 THR A O 1
ATOM 1355 N N . ARG A 1 169 ? 76.209 8.738 201.625 1.00 19.73 169 ARG A N 1
ATOM 1356 C CA . ARG A 1 169 ? 76.825 9.892 202.289 1.00 13.42 169 ARG A CA 1
ATOM 1357 C C . ARG A 1 169 ? 77.880 10.574 201.409 1.00 11.84 169 ARG A C 1
ATOM 1358 O O . ARG A 1 169 ? 78.575 9.912 200.639 1.00 29.40 169 ARG A O 1
ATOM 1366 N N . PHE A 1 170 ? 77.995 11.896 201.531 1.00 33.34 170 PHE A N 1
ATOM 1367 C CA . PHE A 1 170 ? 79.085 12.641 200.892 1.00 12.32 170 PHE A CA 1
ATOM 1368 C C . PHE A 1 170 ? 79.818 13.556 201.880 1.00 12.99 170 PHE A C 1
ATOM 1369 O O . PHE A 1 170 ? 79.228 14.051 202.846 1.00 6.60 170 PHE A O 1
ATOM 1377 N N . ASP A 1 171 ? 81.105 13.776 201.624 1.00 2.80 171 ASP A N 1
ATOM 1378 C CA . ASP A 1 171 ? 81.912 14.700 202.417 1.00 -11.82 171 ASP A CA 1
ATOM 1379 C C . ASP A 1 171 ? 81.449 16.146 202.217 1.00 -10.48 171 ASP A C 1
ATOM 1380 O O . ASP A 1 171 ? 81.132 16.546 201.096 1.00 4.52 171 ASP A O 1
ATOM 1385 N N . ASP A 1 172 ? 81.412 16.916 203.307 1.00 -12.89 172 ASP A N 1
ATOM 1386 C CA . ASP A 1 172 ? 80.870 18.284 203.277 1.00 -11.08 172 ASP A CA 1
ATOM 1387 C C . ASP A 1 172 ? 81.599 19.302 204.173 1.00 -13.72 172 ASP A C 1
ATOM 1388 O O . ASP A 1 172 ? 82.368 18.920 205.046 1.00 -6.84 172 ASP A O 1
ATOM 1393 N N . GLU A 1 173 ? 81.357 20.590 203.927 1.00 23.79 173 GLU A N 1
ATOM 1394 C CA . GLU A 1 173 ? 82.036 21.692 204.616 1.00 13.32 173 GLU A CA 1
ATOM 1395 C C . GLU A 1 173 ? 81.017 22.622 205.288 1.00 39.57 173 GLU A C 1
ATOM 1396 O O . GLU A 1 173 ? 79.832 22.573 204.953 1.00 23.89 173 GLU A O 1
ATOM 1402 N N . PRO A 1 174 ? 81.465 23.459 206.251 1.00 4.99 174 PRO A N 1
ATOM 1403 C CA . PRO A 1 174 ? 80.572 24.447 206.882 1.00 -3.43 174 PRO A CA 1
ATOM 1404 C C . PRO A 1 174 ? 80.060 25.522 205.914 1.00 -0.01 174 PRO A C 1
ATOM 1405 O O . PRO A 1 174 ? 80.736 25.817 204.927 1.00 -10.04 174 PRO A O 1
ATOM 1409 N N . THR A 1 175 ? 78.875 26.079 206.183 1.00 8.48 175 THR A N 1
ATOM 1410 C CA . THR A 1 175 ? 78.327 27.197 205.386 1.00 4.74 175 THR A CA 1
ATOM 1411 C C . THR A 1 175 ? 77.649 28.222 206.288 1.00 8.95 175 THR A C 1
ATOM 1412 O O . THR A 1 175 ? 77.857 28.218 207.494 1.00 -8.46 175 THR A O 1
ATOM 1416 N N . ASP A 1 176 ? 76.810 29.072 205.704 1.00 13.23 176 ASP A N 1
ATOM 1417 C CA . ASP A 1 176 ? 76.055 30.068 206.454 1.00 17.37 176 ASP A CA 1
ATOM 1418 C C . ASP A 1 176 ? 75.103 29.435 207.469 1.00 17.37 176 ASP A C 1
ATOM 1419 O O . ASP A 1 176 ? 74.766 28.254 207.364 1.00 20.39 176 ASP A O 1
ATOM 1424 N N . GLU A 1 177 ? 74.682 30.228 208.453 1.00 26.59 177 GLU A N 1
ATOM 1425 C CA . GLU A 1 177 ? 73.698 29.791 209.439 1.00 27.45 177 GLU A CA 1
ATOM 1426 C C . GLU A 1 177 ? 72.410 29.304 208.769 1.00 22.72 177 GLU A C 1
ATOM 1427 O O . GLU A 1 177 ? 71.895 29.930 207.834 1.00 28.43 177 GLU A O 1
ATOM 1433 N N . LYS A 1 178 ? 71.915 28.176 209.271 1.00 25.37 178 LYS A N 1
ATOM 1434 C CA . LYS A 1 178 ? 70.758 27.450 208.741 1.00 17.09 178 LYS A CA 1
ATOM 1435 C C . LYS A 1 178 ? 69.686 28.295 208.048 1.00 16.77 178 LYS A C 1
ATOM 1436 O O . LYS A 1 178 ? 69.284 27.984 206.916 1.00 17.47 178 LYS A O 1
ATOM 1442 N N . LEU A 1 179 ? 69.250 29.363 208.711 1.00 17.44 179 LEU A N 1
ATOM 1443 C CA . LEU A 1 179 ? 68.119 30.162 208.228 1.00 20.55 179 LEU A CA 1
ATOM 1444 C C . LEU A 1 179 ? 68.409 31.148 207.082 1.00 9.05 179 LEU A C 1
ATOM 1445 O O . LEU A 1 179 ? 67.496 31.472 206.314 1.00 53.52 179 LEU A O 1
ATOM 1450 N N . VAL A 1 180 ? 69.652 31.621 206.959 1.00 39.66 180 VAL A N 1
ATOM 1451 C CA . VAL A 1 180 ? 70.040 32.374 205.755 1.00 16.14 180 VAL A CA 1
ATOM 1452 C C . VAL A 1 180 ? 70.425 31.439 204.607 1.00 28.21 180 VAL A C 1
ATOM 1453 O O . VAL A 1 180 ? 70.246 31.769 203.433 1.00 20.85 180 VAL A O 1
ATOM 1457 N N . SER A 1 181 ? 70.943 30.271 204.963 1.00 15.26 181 SER A N 1
ATOM 1458 C CA . SER A 1 181 ? 71.223 29.231 204.000 1.00 21.33 181 SER A CA 1
ATOM 1459 C C . SER A 1 181 ? 69.921 28.769 203.370 1.00 11.89 181 SER A C 1
ATOM 1460 O O . SER A 1 181 ? 69.885 28.405 202.192 1.00 13.53 181 SER A O 1
ATOM 1463 N N . MET A 1 182 ? 68.851 28.787 204.164 1.00 7.42 182 MET A N 1
ATOM 1464 C CA . MET A 1 182 ? 67.530 28.398 203.668 1.00 -10.68 182 MET A CA 1
ATOM 1465 C C . MET A 1 182 ? 67.149 29.275 202.470 1.00 8.17 182 MET A C 1
ATOM 1466 O O . MET A 1 182 ? 66.938 28.758 201.374 1.00 17.20 182 MET A O 1
ATOM 1471 N N . LEU A 1 183 ? 67.126 30.590 202.678 1.00 19.28 183 LEU A N 1
ATOM 1472 C CA . LEU A 1 183 ? 66.906 31.547 201.603 1.00 18.37 183 LEU A CA 1
ATOM 1473 C C . LEU A 1 183 ? 67.903 31.371 200.460 1.00 20.17 183 LEU A C 1
ATOM 1474 O O . LEU A 1 183 ? 67.530 31.508 199.303 1.00 21.67 183 LEU A O 1
ATOM 1479 N N . ASP A 1 184 ? 69.150 31.035 200.780 1.00 17.31 184 ASP A N 1
ATOM 1480 C CA . ASP A 1 184 ? 70.188 30.851 199.762 1.00 17.03 184 ASP A CA 1
ATOM 1481 C C . ASP A 1 184 ? 69.846 29.893 198.631 1.00 13.26 184 ASP A C 1
ATOM 1482 O O . ASP A 1 184 ? 70.112 30.205 197.467 1.00 14.41 184 ASP A O 1
ATOM 1487 N N . TYR A 1 185 ? 69.292 28.719 198.963 1.00 -8.24 185 TYR A N 1
ATOM 1488 C CA . TYR A 1 185 ? 68.929 27.756 197.930 1.00 23.99 185 TYR A CA 1
ATOM 1489 C C . TYR A 1 185 ? 67.498 27.885 197.384 1.00 15.97 185 TYR A C 1
ATOM 1490 O O . TYR A 1 185 ? 67.209 27.397 196.298 1.00 24.84 185 TYR A O 1
ATOM 1499 N N . ILE A 1 186 ? 66.595 28.508 198.127 1.00 38.01 186 ILE A N 1
ATOM 1500 C CA . ILE A 1 186 ? 65.221 28.608 197.642 1.00 11.30 186 ILE A CA 1
ATOM 1501 C C . ILE A 1 186 ? 64.987 29.861 196.794 1.00 45.86 186 ILE A C 1
ATOM 1502 O O . ILE A 1 186 ? 64.207 29.818 195.855 1.00 12.57 186 ILE A O 1
ATOM 1507 N N . VAL A 1 187 ? 65.653 30.968 197.121 1.00 14.74 187 VAL A N 1
ATOM 1508 C CA . VAL A 1 187 ? 65.462 32.226 196.383 1.00 10.55 187 VAL A CA 1
ATOM 1509 C C . VAL A 1 187 ? 66.277 32.221 195.088 1.00 16.14 187 VAL A C 1
ATOM 1510 O O . VAL A 1 187 ? 67.507 32.203 195.123 1.00 20.80 187 VAL A O 1
ATOM 1514 N N . TYR A 1 188 ? 65.585 32.220 193.952 1.00 8.40 188 TYR A N 1
ATOM 1515 C CA . TYR A 1 188 ? 66.246 32.334 192.632 1.00 -8.07 188 TYR A CA 1
ATOM 1516 C C . TYR A 1 188 ? 65.426 33.075 191.555 1.00 8.53 188 TYR A C 1
ATOM 1517 O O . TYR A 1 188 ? 65.910 34.024 190.964 1.00 18.99 188 TYR A O 1
ATOM 1526 N N . SER A 1 189 ? 64.207 32.608 191.299 1.00 14.82 189 SER A N 1
ATOM 1527 C CA . SER A 1 189 ? 63.371 33.143 190.214 1.00 10.78 189 SER A CA 1
ATOM 1528 C C . SER A 1 189 ? 62.106 33.842 190.679 1.00 11.94 189 SER A C 1
ATOM 1529 O O . SER A 1 189 ? 61.439 34.490 189.878 1.00 16.46 189 SER A O 1
ATOM 1532 N N . ALA A 1 190 ? 61.779 33.716 191.964 1.00 17.93 190 ALA A N 1
ATOM 1533 C CA . ALA A 1 190 ? 60.594 34.371 192.526 1.00 12.24 190 ALA A CA 1
ATOM 1534 C C . ALA A 1 190 ? 60.761 35.891 192.551 1.00 12.89 190 ALA A C 1
ATOM 1535 O O . ALA A 1 190 ? 61.776 36.389 193.040 1.00 16.86 190 ALA A O 1
ATOM 1537 N N . GLU A 1 191 ? 59.768 36.611 192.021 1.00 17.17 191 GLU A N 1
ATOM 1538 C CA . GLU A 1 191 ? 59.724 38.077 192.104 1.00 8.65 191 GLU A CA 1
ATOM 1539 C C . GLU A 1 191 ? 59.126 38.544 193.416 1.00 12.89 191 GLU A C 1
ATOM 1540 O O . GLU A 1 191 ? 59.357 39.677 193.839 1.00 23.76 191 GLU A O 1
ATOM 1546 N N . GLU A 1 192 ? 58.346 37.678 194.054 1.00 19.64 192 GLU A N 1
ATOM 1547 C CA . GLU A 1 192 ? 57.609 38.061 195.245 1.00 16.07 192 GLU A CA 1
ATOM 1548 C C . GLU A 1 192 ? 57.585 36.903 196.227 1.00 22.08 192 GLU A C 1
ATOM 1549 O O . GLU A 1 192 ? 57.191 35.791 195.877 1.00 11.64 192 GLU A O 1
ATOM 1555 N N . VAL A 1 193 ? 58.022 37.175 197.453 1.00 13.06 193 VAL A N 1
ATOM 1556 C CA . VAL A 1 193 ? 58.042 36.183 198.516 1.00 17.23 193 VAL A CA 1
ATOM 1557 C C . VAL A 1 193 ? 57.167 36.599 199.683 1.00 18.35 193 VAL A C 1
ATOM 1558 O O . VAL A 1 193 ? 57.316 37.687 200.234 1.00 19.64 193 VAL A O 1
ATOM 1562 N N . HIS A 1 194 ? 56.267 35.703 200.056 1.00 12.23 194 HIS A N 1
ATOM 1563 C CA . HIS A 1 194 ? 55.496 35.831 201.273 1.00 18.92 194 HIS A CA 1
ATOM 1564 C C . HIS A 1 194 ? 56.134 34.942 202.346 1.00 20.54 194 HIS A C 1
ATOM 1565 O O . HIS A 1 194 ? 56.147 33.710 202.227 1.00 15.43 194 HIS A O 1
ATOM 1572 N N . TYR A 1 195 ? 56.683 35.585 203.374 1.00 12.93 195 TYR A N 1
ATOM 1573 C CA . TYR A 1 195 ? 57.483 34.912 204.398 1.00 16.42 195 TYR A CA 1
ATOM 1574 C C . TYR A 1 195 ? 56.757 34.977 205.736 1.00 9.07 195 TYR A C 1
ATOM 1575 O O . TYR A 1 195 ? 56.810 35.986 206.439 1.00 13.68 195 TYR A O 1
ATOM 1584 N N . ILE A 1 196 ? 56.075 33.884 206.062 1.00 7.92 196 ILE A N 1
ATOM 1585 C CA . ILE A 1 196 ? 55.288 33.762 207.283 1.00 17.23 196 ILE A CA 1
ATOM 1586 C C . ILE A 1 196 ? 56.170 33.181 208.378 1.00 21.06 196 ILE A C 1
ATOM 1587 O O . ILE A 1 196 ? 56.810 32.143 208.180 1.00 16.73 196 ILE A O 1
ATOM 1592 N N . GLY A 1 197 ? 56.175 33.833 209.536 1.00 22.21 197 GLY A N 1
ATOM 1593 C CA . GLY A 1 197 ? 57.019 33.418 210.648 1.00 27.49 197 GLY A CA 1
ATOM 1594 C C . GLY A 1 197 ? 58.429 33.939 210.458 1.00 19.33 197 GLY A C 1
ATOM 1595 O O . GLY A 1 197 ? 59.404 33.240 210.748 1.00 30.26 197 GLY A O 1
ATOM 1596 N N . CYS A 1 198 ? 58.531 35.176 209.976 1.00 18.02 198 CYS A N 1
ATOM 1597 C CA . CYS A 1 198 ? 59.820 35.786 209.638 1.00 25.41 198 CYS A CA 1
ATOM 1598 C C . CYS A 1 198 ? 60.722 36.085 210.845 1.00 30.97 198 CYS A C 1
ATOM 1599 O O . CYS A 1 198 ? 61.936 36.264 210.690 1.00 32.98 198 CYS A O 1
ATOM 1602 N N . GLY A 1 199 ? 60.134 36.149 212.034 1.00 35.55 199 GLY A N 1
ATOM 1603 C CA . GLY A 1 199 ? 60.896 36.439 213.245 1.00 21.13 199 GLY A CA 1
ATOM 1604 C C . GLY A 1 199 ? 61.322 37.894 213.352 1.00 4.04 199 GLY A C 1
ATOM 1605 O O . GLY A 1 199 ? 60.552 38.796 213.015 1.00 21.13 199 GLY A O 1
ATOM 1606 N N . ASP A 1 200 ? 62.552 38.117 213.816 1.00 25.31 200 ASP A N 1
ATOM 1607 C CA . ASP A 1 200 ? 63.076 39.468 214.051 1.00 36.94 200 ASP A CA 1
ATOM 1608 C C . ASP A 1 200 ? 63.749 40.095 212.822 1.00 37.55 200 ASP A C 1
ATOM 1609 O O . ASP A 1 200 ? 64.248 41.219 212.881 1.00 33.76 200 ASP A O 1
ATOM 1614 N N . LEU A 1 201 ? 63.770 39.350 211.721 1.00 16.02 201 LEU A N 1
ATOM 1615 C CA . LEU A 1 201 ? 64.255 39.834 210.419 1.00 12.14 201 LEU A CA 1
ATOM 1616 C C . LEU A 1 201 ? 65.783 39.878 210.258 1.00 17.87 201 LEU A C 1
ATOM 1617 O O . LEU A 1 201 ? 66.285 40.223 209.181 1.00 51.53 201 LEU A O 1
ATOM 1622 N N . ARG A 1 202 ? 66.512 39.512 211.315 1.00 19.37 202 ARG A N 1
ATOM 1623 C CA . ARG A 1 202 ? 67.980 39.451 211.267 1.00 -7.75 202 ARG A CA 1
ATOM 1624 C C . ARG A 1 202 ? 68.419 38.505 210.149 1.00 7.79 202 ARG A C 1
ATOM 1625 O O . ARG A 1 202 ? 69.347 38.793 209.392 1.00 19.61 202 ARG A O 1
ATOM 1633 N N . THR A 1 203 ? 67.722 37.380 210.058 1.00 27.68 203 THR A N 1
ATOM 1634 C CA . THR A 1 203 ? 67.924 36.402 208.999 1.00 22.20 203 THR A CA 1
ATOM 1635 C C . THR A 1 203 ? 67.743 37.039 207.614 1.00 19.90 203 THR A C 1
ATOM 1636 O O . THR A 1 203 ? 68.619 36.903 206.758 1.00 19.77 203 THR A O 1
ATOM 1640 N N . LEU A 1 204 ? 66.640 37.765 207.413 1.00 18.46 204 LEU A N 1
ATOM 1641 C CA . LEU A 1 204 ? 66.399 38.427 206.127 1.00 20.40 204 LEU A CA 1
ATOM 1642 C C . LEU A 1 204 ? 67.453 39.486 205.838 1.00 28.55 204 LEU A C 1
ATOM 1643 O O . LEU A 1 204 ? 67.860 39.667 204.698 1.00 21.86 204 LEU A O 1
ATOM 1648 N N . MET A 1 205 ? 67.895 40.180 206.877 1.00 19.22 205 MET A N 1
ATOM 1649 C CA . MET A 1 205 ? 68.869 41.259 206.710 1.00 20.35 205 MET A CA 1
ATOM 1650 C C . MET A 1 205 ? 70.257 40.724 206.387 1.00 20.57 20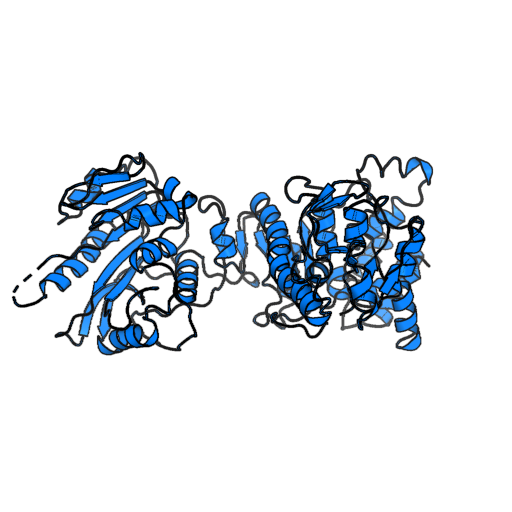5 MET A C 1
ATOM 1651 O O . MET A 1 205 ? 71.020 41.377 205.683 1.00 21.07 205 MET A O 1
ATOM 1656 N N . GLN A 1 206 ? 70.572 39.529 206.882 1.00 21.81 206 GLN A N 1
ATOM 1657 C CA . GLN A 1 206 ? 71.825 38.879 206.520 1.00 36.18 206 GLN A CA 1
ATOM 1658 C C . GLN A 1 206 ? 71.823 38.409 205.066 1.00 34.92 206 GLN A C 1
ATOM 1659 O O . GLN A 1 206 ? 72.865 38.407 204.410 1.00 22.10 206 GLN A O 1
ATOM 1665 N N . PHE A 1 207 ? 70.649 38.036 204.564 1.00 20.89 207 PHE A N 1
ATOM 1666 C CA . PHE A 1 207 ? 70.494 37.707 203.146 1.00 22.08 207 PHE A CA 1
ATOM 1667 C C . PHE A 1 207 ? 70.742 38.951 202.281 1.00 28.36 207 PHE A C 1
ATOM 1668 O O . PHE A 1 207 ? 71.494 38.894 201.306 1.00 16.37 207 PHE A O 1
ATOM 1676 N N . LYS A 1 208 ? 70.132 40.073 202.661 1.00 11.67 208 LYS A N 1
ATOM 1677 C CA . LYS A 1 208 ? 70.394 41.363 202.016 1.00 10.83 208 LYS A CA 1
ATOM 1678 C C . LYS A 1 208 ? 71.891 41.673 201.960 1.00 26.70 208 LYS A C 1
ATOM 1679 O O . LYS A 1 208 ? 72.395 42.089 200.922 1.00 22.94 208 LYS A O 1
ATOM 1685 N N . LYS A 1 209 ? 72.587 41.454 203.075 1.00 18.24 209 LYS A N 1
ATOM 1686 C CA . LYS A 1 209 ? 74.018 41.764 203.193 1.00 34.90 209 LYS A CA 1
ATOM 1687 C C . LYS A 1 209 ? 74.891 40.815 202.365 1.00 30.16 209 LYS A C 1
ATOM 1688 O O . LYS A 1 209 ? 75.785 41.257 201.650 1.00 15.33 209 LYS A O 1
ATOM 1694 N N . ARG A 1 210 ? 74.613 39.518 202.440 1.00 15.11 210 ARG A N 1
ATOM 1695 C CA . ARG A 1 210 ? 75.387 38.533 201.679 1.00 21.98 210 ARG A CA 1
ATOM 1696 C C . ARG A 1 210 ? 74.981 38.431 200.198 1.00 16.21 210 ARG A C 1
ATOM 1697 O O . ARG A 1 210 ? 75.813 38.113 199.357 1.00 15.94 210 ARG A O 1
ATOM 1705 N N . SER A 1 211 ? 73.711 38.689 199.893 1.00 18.84 211 SER A N 1
ATOM 1706 C CA . SER A 1 211 ? 73.212 38.594 198.527 1.00 16.96 211 SER A CA 1
ATOM 1707 C C . SER A 1 211 ? 72.391 39.826 198.121 1.00 16.37 211 SER A C 1
ATOM 1708 O O . SER A 1 211 ? 71.176 39.716 197.921 1.00 19.76 211 SER A O 1
ATOM 1711 N N . PRO A 1 212 ? 73.049 41.001 197.997 1.00 15.21 212 PRO A N 1
ATOM 1712 C CA . PRO A 1 212 ? 72.334 42.243 197.651 1.00 16.42 212 PRO A CA 1
ATOM 1713 C C . PRO A 1 212 ? 71.413 42.086 196.440 1.00 19.84 212 PRO A C 1
ATOM 1714 O O . PRO A 1 212 ? 70.250 42.486 196.498 1.00 16.28 212 PRO A O 1
ATOM 1718 N N . GLY A 1 213 ? 71.940 41.485 195.372 1.00 26.04 213 GLY A N 1
ATOM 1719 C CA . GLY A 1 213 ? 71.249 41.366 194.086 1.00 7.50 213 GLY A CA 1
ATOM 1720 C C . GLY A 1 213 ? 69.874 40.727 194.164 1.00 19.71 213 GLY A C 1
ATOM 1721 O O . GLY A 1 213 ? 68.851 41.398 193.955 1.00 13.68 213 GLY A O 1
ATOM 1722 N N . ARG A 1 214 ? 69.841 39.433 194.480 1.00 16.88 214 ARG A N 1
ATOM 1723 C CA . ARG A 1 214 ? 68.575 38.718 194.536 1.00 30.13 214 ARG A CA 1
ATOM 1724 C C . ARG A 1 214 ? 67.661 39.175 195.656 1.00 25.09 214 ARG A C 1
ATOM 1725 O O . ARG A 1 214 ? 66.442 38.987 195.569 1.00 25.30 214 ARG A O 1
ATOM 1733 N N . PHE A 1 215 ? 68.232 39.790 196.691 1.00 26.03 215 PHE A N 1
ATOM 1734 C CA . PHE A 1 215 ? 67.403 40.475 197.677 1.00 32.69 215 PHE A CA 1
ATOM 1735 C C . PHE A 1 215 ? 66.626 41.626 197.027 1.00 23.43 215 PHE A C 1
ATOM 1736 O O . PHE A 1 215 ? 65.392 41.644 197.069 1.00 25.30 215 PHE A O 1
ATOM 1744 N N . ARG A 1 216 ? 67.353 42.558 196.410 1.00 32.88 216 ARG A N 1
ATOM 1745 C CA . ARG A 1 216 ? 66.742 43.728 195.767 1.00 19.93 216 ARG A CA 1
ATOM 1746 C C . ARG A 1 216 ? 65.692 43.400 194.700 1.00 15.77 216 ARG A C 1
ATOM 1747 O O . ARG A 1 216 ? 64.689 44.105 194.593 1.00 24.77 216 ARG A O 1
ATOM 1755 N N . ARG A 1 217 ? 65.913 42.330 193.933 1.00 26.66 217 ARG A N 1
ATOM 1756 C CA . ARG A 1 217 ? 64.986 41.940 192.865 1.00 34.65 217 ARG A CA 1
ATOM 1757 C C . ARG A 1 217 ? 63.692 41.267 193.380 1.00 15.25 217 ARG A C 1
ATOM 1758 O O . ARG A 1 217 ? 62.813 40.892 192.588 1.00 34.34 217 ARG A O 1
ATOM 1766 N N . VAL A 1 218 ? 63.566 41.121 194.697 1.00 27.12 218 VAL A N 1
ATOM 1767 C CA . VAL A 1 218 ? 62.424 40.416 195.259 1.00 13.44 218 VAL A CA 1
ATOM 1768 C C . VAL A 1 218 ? 61.547 41.340 196.094 1.00 17.22 218 VAL A C 1
ATOM 1769 O O . VAL A 1 218 ? 62.054 42.191 196.823 1.00 25.32 218 VAL A O 1
ATOM 1773 N N . LEU A 1 219 ? 60.233 41.191 195.960 1.00 21.95 219 LEU A N 1
ATOM 1774 C CA . LEU A 1 219 ? 59.308 41.870 196.856 1.00 25.88 219 LEU A CA 1
ATOM 1775 C C . LEU A 1 219 ? 58.946 40.960 198.040 1.00 20.11 219 LEU A C 1
ATOM 1776 O O . LEU A 1 219 ? 58.378 39.881 197.867 1.00 22.18 219 LEU A O 1
ATOM 1781 N N . TRP A 1 220 ? 59.290 41.421 199.238 1.00 14.41 220 TRP A N 1
ATOM 1782 C CA . TRP A 1 220 ? 59.199 40.623 200.452 1.00 15.08 220 TRP A CA 1
ATOM 1783 C C . TRP A 1 220 ? 58.001 41.004 201.318 1.00 17.40 220 TRP A C 1
ATOM 1784 O O . TRP A 1 220 ? 58.008 42.050 201.956 1.00 16.59 220 TRP A O 1
ATOM 1795 N N . HIS A 1 221 ? 56.975 40.162 201.336 1.00 26.84 221 HIS A N 1
ATOM 1796 C CA . HIS A 1 221 ? 55.875 40.326 202.282 1.00 23.80 221 HIS A CA 1
ATOM 1797 C C . HIS A 1 221 ? 56.184 39.461 203.489 1.00 25.85 221 HIS A C 1
ATOM 1798 O O . HIS A 1 221 ? 56.190 38.237 203.395 1.00 20.19 221 HIS A O 1
ATOM 1805 N N . VAL A 1 222 ? 56.465 40.094 204.618 1.00 14.82 222 VAL A N 1
ATOM 1806 C CA . VAL A 1 222 ? 56.917 39.362 205.803 1.00 11.42 222 VAL A CA 1
ATOM 1807 C C . VAL A 1 222 ? 55.889 39.436 206.934 1.00 9.33 222 VAL A C 1
ATOM 1808 O O . VAL A 1 222 ? 55.430 40.523 207.292 1.00 22.45 222 VAL A O 1
ATOM 1812 N N . TYR A 1 223 ? 55.527 38.277 207.480 1.00 18.52 223 TYR A N 1
ATOM 1813 C CA . TYR A 1 223 ? 54.426 38.175 208.439 1.00 16.83 223 TYR A CA 1
ATOM 1814 C C . TYR A 1 223 ? 54.899 37.643 209.787 1.00 18.98 223 TYR A C 1
ATOM 1815 O O . TYR A 1 223 ? 55.480 36.556 209.861 1.00 20.19 223 TYR A O 1
ATOM 1824 N N . ASP A 1 224 ? 54.643 38.414 210.844 1.00 8.38 224 ASP A N 1
ATOM 1825 C CA . ASP A 1 224 ? 54.922 37.996 212.227 1.00 2.93 224 ASP A CA 1
ATOM 1826 C C . ASP A 1 224 ? 54.467 39.064 213.211 1.00 -6.81 224 ASP A C 1
ATOM 1827 O O . ASP A 1 224 ? 54.865 40.220 213.101 1.00 8.70 224 ASP A O 1
ATOM 1832 N N . PRO A 1 225 ? 53.633 38.679 214.183 1.00 -9.56 225 PRO A N 1
ATOM 1833 C CA . PRO A 1 225 ? 53.259 39.541 215.325 1.00 -3.61 225 PRO A CA 1
ATOM 1834 C C . PRO A 1 225 ? 54.414 40.331 215.986 1.00 6.74 225 PRO A C 1
ATOM 1835 O O . PRO A 1 225 ? 54.197 41.464 216.428 1.00 11.63 225 PRO A O 1
ATOM 1839 N N . ILE A 1 226 ? 55.612 39.748 216.055 1.00 11.31 226 ILE A N 1
ATOM 1840 C CA . ILE A 1 226 ? 56.767 40.418 216.677 1.00 15.43 226 ILE A CA 1
ATOM 1841 C C . ILE A 1 226 ? 57.793 40.984 215.675 1.00 29.95 226 ILE A C 1
ATOM 1842 O O . ILE A 1 226 ? 58.928 41.303 216.050 1.00 17.50 226 ILE A O 1
ATOM 1847 N N . ALA A 1 227 ? 57.392 41.121 214.412 1.00 72.59 227 ALA A N 1
ATOM 1848 C CA . ALA A 1 227 ? 58.269 41.688 213.386 1.00 127.38 227 ALA A CA 1
ATOM 1849 C C . ALA A 1 227 ? 58.508 43.182 213.607 1.00 98.91 227 ALA A C 1
ATOM 1850 O O . ALA A 1 227 ? 57.555 43.940 213.774 1.00 62.87 227 ALA A O 1
ATOM 1852 N N . PRO A 1 228 ? 59.784 43.605 213.612 1.00 55.03 228 PRO A N 1
ATOM 1853 C CA . PRO A 1 228 ? 60.139 45.013 213.790 1.00 31.32 228 PRO A CA 1
ATOM 1854 C C . PRO A 1 228 ? 59.908 45.840 212.518 1.00 37.80 228 PRO A C 1
ATOM 1855 O O . PRO A 1 228 ? 59.526 45.282 211.487 1.00 40.69 228 PRO A O 1
ATOM 1859 N N . GLU A 1 229 ? 60.128 47.155 212.596 1.00 42.83 229 GLU A N 1
ATOM 1860 C CA . GLU A 1 229 ? 60.071 48.023 211.416 1.00 53.25 229 GLU A CA 1
ATOM 1861 C C . GLU A 1 229 ? 61.164 47.648 210.421 1.00 40.55 229 GLU A C 1
ATOM 1862 O O . GLU A 1 229 ? 62.238 47.182 210.810 1.00 51.52 229 GLU A O 1
ATOM 1868 N N . CYS A 1 230 ? 60.877 47.837 209.138 1.00 33.65 230 CYS A N 1
ATOM 1869 C CA . CYS A 1 230 ? 61.882 47.647 208.098 1.00 19.68 230 CYS A CA 1
ATOM 1870 C C . CYS A 1 230 ? 61.806 48.752 207.043 1.00 21.96 230 CYS A C 1
ATOM 1871 O O . CYS A 1 230 ? 60.894 48.784 206.200 1.00 13.41 230 CYS A O 1
ATOM 1874 N N . SER A 1 231 ? 62.789 49.646 207.104 1.00 17.80 231 SER A N 1
ATOM 1875 C CA . SER A 1 231 ? 62.868 50.809 206.226 1.00 26.84 231 SER A CA 1
ATOM 1876 C C . SER A 1 231 ? 63.188 50.452 204.771 1.00 33.51 231 SER A C 1
ATOM 1877 O O . SER A 1 231 ? 63.178 51.327 203.908 1.00 25.00 231 SER A O 1
ATOM 1880 N N . ASP A 1 232 ? 63.485 49.180 204.505 1.00 48.34 232 ASP A N 1
ATOM 1881 C CA . ASP A 1 232 ? 63.691 48.720 203.135 1.00 71.08 232 ASP A CA 1
ATOM 1882 C C . ASP A 1 232 ? 62.376 48.760 202.359 1.00 52.46 232 ASP A C 1
ATOM 1883 O O . ASP A 1 232 ? 61.381 48.178 202.794 1.00 35.71 232 ASP A O 1
ATOM 1888 N N . PRO A 1 233 ? 62.366 49.486 201.225 1.00 40.50 233 PRO A N 1
ATOM 1889 C CA . PRO A 1 233 ? 61.171 49.712 200.408 1.00 32.78 233 PRO A CA 1
ATOM 1890 C C . PRO A 1 233 ? 60.540 48.446 199.827 1.00 20.70 233 PRO A C 1
ATOM 1891 O O . PRO A 1 233 ? 59.326 48.411 199.641 1.00 20.65 233 PRO A O 1
ATOM 1895 N N . ASN A 1 234 ? 61.345 47.423 199.547 1.00 17.07 234 ASN A N 1
ATOM 1896 C CA . ASN A 1 234 ? 60.813 46.150 199.049 1.00 10.67 234 ASN A CA 1
ATOM 1897 C C . ASN A 1 234 ? 60.481 45.135 200.161 1.00 14.76 234 ASN A C 1
ATOM 1898 O O . ASN A 1 234 ? 60.174 43.968 199.875 1.00 13.77 234 ASN A O 1
ATOM 1903 N N . VAL A 1 235 ? 60.539 45.578 201.418 1.00 19.47 235 VAL A N 1
ATOM 1904 C CA . VAL A 1 235 ? 60.061 44.761 202.544 1.00 21.42 235 VAL A CA 1
ATOM 1905 C C . VAL A 1 235 ? 58.798 45.349 203.149 1.00 19.74 235 VAL A C 1
ATOM 1906 O O . VAL A 1 235 ? 58.825 46.380 203.824 1.00 20.93 235 VAL A O 1
ATOM 1910 N N . ILE A 1 236 ? 57.691 44.673 202.877 1.00 19.61 236 ILE A N 1
ATOM 1911 C CA . ILE A 1 236 ? 56.387 45.050 203.390 1.00 19.11 236 ILE A CA 1
ATOM 1912 C C . ILE A 1 236 ? 56.089 44.174 204.612 1.00 15.95 236 ILE A C 1
ATOM 1913 O O . ILE A 1 236 ? 55.994 42.945 204.510 1.00 14.05 236 ILE A O 1
ATOM 1918 N N . VAL A 1 237 ? 55.956 44.827 205.764 1.00 15.15 237 VAL A N 1
ATOM 1919 C CA . VAL A 1 237 ? 55.940 44.149 207.055 1.00 11.35 237 VAL A CA 1
ATOM 1920 C C . VAL A 1 237 ? 54.527 44.012 207.609 1.00 17.20 237 VAL A C 1
ATOM 1921 O O . VAL A 1 237 ? 53.779 44.987 207.698 1.00 19.46 237 VAL A O 1
ATOM 1925 N N . HIS A 1 238 ? 54.175 42.781 207.966 1.00 17.62 238 HIS A N 1
ATOM 1926 C CA . HIS A 1 238 ? 52.869 42.478 208.532 1.00 21.47 238 HIS A CA 1
ATOM 1927 C C . HIS A 1 238 ? 53.026 41.892 209.931 1.00 21.00 238 HIS A C 1
ATOM 1928 O O . HIS A 1 238 ? 53.720 40.889 210.117 1.00 19.02 238 HIS A O 1
ATOM 1935 N N . ASN A 1 239 ? 52.388 42.533 210.909 1.00 30.29 239 ASN A N 1
ATOM 1936 C CA . ASN A 1 239 ? 52.384 42.043 212.286 1.00 23.69 239 ASN A CA 1
ATOM 1937 C C . ASN A 1 239 ? 51.137 41.214 212.562 1.00 21.87 239 ASN A C 1
ATOM 1938 O O . ASN A 1 239 ? 50.570 41.240 213.654 1.00 19.02 239 ASN A O 1
ATOM 1943 N N . ILE A 1 240 ? 50.741 40.464 211.542 1.00 19.27 240 ILE A N 1
ATOM 1944 C CA . ILE A 1 240 ? 49.536 39.664 211.540 1.00 25.27 240 ILE A CA 1
ATOM 1945 C C . ILE A 1 240 ? 49.903 38.224 211.869 1.00 29.02 240 ILE A C 1
ATOM 1946 O O . ILE A 1 240 ? 50.958 37.734 211.467 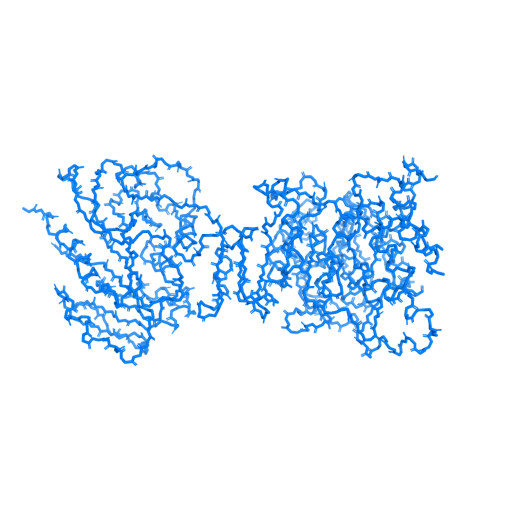1.00 33.55 240 ILE A O 1
ATOM 1951 N N . MET A 1 241 ? 49.041 37.560 212.629 1.00 25.29 241 MET A N 1
ATOM 1952 C CA . MET A 1 241 ? 49.151 36.123 212.820 1.00 22.81 241 MET A CA 1
ATOM 1953 C C . MET A 1 241 ? 48.281 35.390 211.793 1.00 20.72 241 MET A C 1
ATOM 1954 O O . MET A 1 241 ? 47.083 35.647 211.669 1.00 21.31 241 MET A O 1
ATOM 1959 N N . VAL A 1 242 ? 48.902 34.470 211.066 1.00 17.01 242 VAL A N 1
ATOM 1960 C CA . VAL A 1 242 ? 48.288 33.845 209.899 1.00 20.36 242 VAL A CA 1
ATOM 1961 C C . VAL A 1 242 ? 47.622 32.512 210.245 1.00 26.19 242 VAL A C 1
ATOM 1962 O O . VAL A 1 242 ? 48.274 31.595 210.746 1.00 25.35 242 VAL A O 1
ATOM 1966 N N . ASP A 1 243 ? 46.320 32.416 209.983 1.00 30.14 243 ASP A N 1
ATOM 1967 C CA . ASP A 1 243 ? 45.586 31.163 210.192 1.00 25.34 243 ASP A CA 1
ATOM 1968 C C . ASP A 1 243 ? 44.885 30.651 208.924 1.00 15.65 243 ASP A C 1
ATOM 1969 O O . ASP A 1 243 ? 44.546 29.465 208.835 1.00 12.82 243 ASP A O 1
ATOM 1974 N N . SER A 1 244 ? 44.688 31.539 207.947 1.00 14.36 244 SER A N 1
ATOM 1975 C CA . SER A 1 244 ? 44.086 31.163 206.662 1.00 9.13 244 SER A CA 1
ATOM 1976 C C . SER A 1 244 ? 44.716 31.880 205.476 1.00 7.36 244 SER A C 1
ATOM 1977 O O . SER A 1 244 ? 45.412 32.889 205.632 1.00 14.74 244 SER A O 1
ATOM 1980 N N . LYS A 1 245 ? 44.459 31.341 204.287 1.00 16.34 245 LYS A N 1
ATOM 1981 C CA . LYS A 1 245 ? 44.924 31.928 203.037 1.00 11.06 245 LYS A CA 1
ATOM 1982 C C . LYS A 1 245 ? 44.478 33.379 202.889 1.00 4.58 245 LYS A C 1
ATOM 1983 O O . LYS A 1 245 ? 45.169 34.176 202.256 1.00 12.32 245 LYS A O 1
ATOM 1989 N N . LYS A 1 246 ? 43.327 33.710 203.480 1.00 15.85 246 LYS A N 1
ATOM 1990 C CA . LYS A 1 246 ? 42.774 35.063 203.446 1.00 19.92 246 LYS A CA 1
ATOM 1991 C C . LYS A 1 246 ? 43.774 36.139 203.872 1.00 19.80 246 LYS A C 1
ATOM 1992 O O . LYS A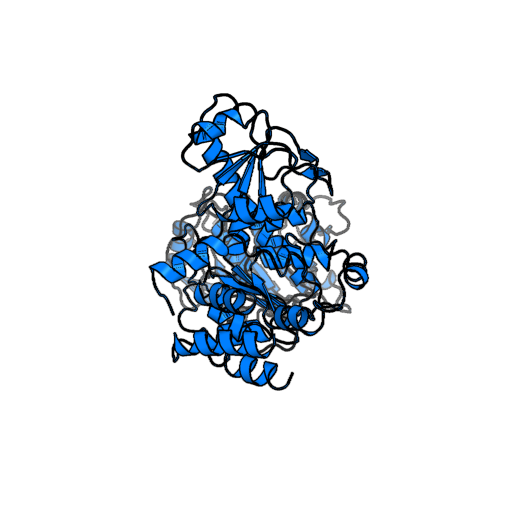 1 246 ? 43.772 37.242 203.322 1.00 12.87 246 LYS A O 1
ATOM 1998 N N . ASP A 1 247 ? 44.629 35.812 204.840 1.00 12.32 247 ASP A N 1
ATOM 1999 C CA . ASP A 1 247 ? 45.624 36.755 205.363 1.00 17.05 247 ASP A CA 1
ATOM 2000 C C . ASP A 1 247 ? 46.722 37.097 204.356 1.00 18.33 247 ASP A C 1
ATOM 2001 O O . ASP A 1 247 ? 47.467 38.059 204.544 1.00 20.54 247 ASP A O 1
ATOM 2006 N N . ILE A 1 248 ? 46.807 36.298 203.294 1.00 11.03 248 ILE A N 1
ATOM 2007 C CA . ILE A 1 248 ? 47.848 36.414 202.276 1.00 9.05 248 ILE A CA 1
ATOM 2008 C C . ILE A 1 248 ? 47.281 36.899 200.940 1.00 12.18 248 ILE A C 1
ATOM 2009 O O . ILE A 1 248 ? 47.923 37.679 200.236 1.00 16.05 248 ILE A O 1
ATOM 2014 N N . LEU A 1 249 ? 46.081 36.429 200.601 1.00 10.92 249 LEU A N 1
ATOM 2015 C CA . LEU A 1 249 ? 45.365 36.887 199.410 1.00 14.32 249 LEU A CA 1
ATOM 2016 C C . LEU A 1 249 ? 45.237 38.411 199.345 1.00 18.02 249 LEU A C 1
ATOM 2017 O O . LEU A 1 249 ? 45.416 39.002 198.276 1.00 24.91 249 LEU A O 1
ATOM 2022 N N . LYS A 1 250 ? 44.941 39.041 200.483 1.00 15.90 250 LYS A N 1
ATOM 2023 C CA . LYS A 1 250 ? 44.687 40.484 200.516 1.00 12.43 250 LYS A CA 1
ATOM 2024 C C . LYS A 1 250 ? 45.928 41.346 200.228 1.00 4.96 250 LYS A C 1
ATOM 2025 O O . LYS A 1 250 ? 45.801 42.520 199.874 1.00 15.01 250 LYS A O 1
ATOM 2031 N N . HIS A 1 251 ? 47.116 40.758 200.355 1.00 13.21 251 HIS A N 1
ATOM 2032 C CA . HIS A 1 251 ? 48.360 41.471 200.044 1.00 20.23 251 HIS A CA 1
ATOM 2033 C C . HIS A 1 251 ? 48.951 41.025 198.704 1.00 12.97 251 HIS A C 1
ATOM 2034 O O . HIS A 1 251 ? 50.174 41.024 198.511 1.00 18.87 251 HIS A O 1
ATOM 2041 N N . MET A 1 252 ? 48.070 40.659 197.775 1.00 19.43 252 MET A N 1
ATOM 2042 C CA . MET A 1 252 ? 48.487 40.246 196.439 1.00 18.27 252 MET A CA 1
ATOM 2043 C C . MET A 1 252 ? 47.841 41.088 195.360 1.00 14.75 252 MET A C 1
ATOM 2044 O O . MET A 1 252 ? 46.691 41.514 195.497 1.00 14.37 252 MET A O 1
ATOM 2049 N N . ASN A 1 253 ? 48.589 41.316 194.286 1.00 12.20 253 ASN A N 1
ATOM 2050 C CA . ASN A 1 253 ? 48.058 41.956 193.090 1.00 6.62 253 ASN A CA 1
ATOM 2051 C C . ASN A 1 253 ? 47.909 40.922 191.976 1.00 9.68 253 ASN A C 1
ATOM 2052 O O . ASN A 1 253 ? 48.900 40.448 191.414 1.00 20.76 253 ASN A O 1
ATOM 2057 N N . PHE A 1 254 ? 46.663 40.571 191.672 1.00 24.35 254 PHE A N 1
ATOM 2058 C CA . PHE A 1 254 ? 46.372 39.546 190.673 1.00 17.45 254 PHE A CA 1
ATOM 2059 C C . PHE A 1 254 ? 46.387 40.060 189.242 1.00 21.32 254 PHE A C 1
ATOM 2060 O O . PHE A 1 254 ? 46.688 39.302 188.322 1.00 36.43 254 PHE A O 1
ATOM 2068 N N . LEU A 1 255 ? 46.078 41.342 189.054 1.00 8.47 255 LEU A N 1
ATOM 2069 C CA . LEU A 1 255 ? 46.014 41.928 187.711 1.00 10.11 255 LEU A CA 1
ATOM 2070 C C . LEU A 1 255 ? 47.387 42.023 187.027 1.00 12.09 255 LEU A C 1
ATOM 2071 O O . LEU A 1 255 ? 47.487 42.478 185.888 1.00 11.69 255 LEU A O 1
ATOM 2076 N N . LYS A 1 256 ? 48.431 41.587 187.727 1.00 13.62 256 LYS A N 1
ATOM 2077 C CA . LYS A 1 256 ? 49.783 41.501 187.165 1.00 24.35 256 LYS A CA 1
ATOM 2078 C C . LYS A 1 256 ? 50.407 40.122 187.422 1.00 26.79 256 LYS A C 1
ATOM 2079 O O . LYS A 1 256 ? 50.323 39.577 188.526 1.00 22.01 256 LYS A O 1
ATOM 2085 N N . ARG A 1 257 ? 51.028 39.586 186.375 1.00 22.06 257 ARG A N 1
ATOM 2086 C CA . ARG A 1 257 ? 51.656 38.272 186.358 1.00 21.01 257 ARG A CA 1
ATOM 2087 C C . ARG A 1 257 ? 52.942 38.277 187.188 1.00 24.63 257 ARG A C 1
ATOM 2088 O O . ARG A 1 257 ? 53.776 39.167 187.035 1.00 20.64 257 ARG A O 1
ATOM 2096 N N . VAL A 1 258 ? 53.097 37.291 188.068 1.00 9.77 258 VAL A N 1
ATOM 2097 C CA . VAL A 1 258 ? 54.300 37.166 188.882 1.00 12.72 258 VAL A CA 1
ATOM 2098 C C . VAL A 1 258 ? 54.574 35.721 189.319 1.00 12.77 258 VAL A C 1
ATOM 2099 O O . VAL A 1 258 ? 53.653 34.920 189.474 1.00 23.52 258 VAL A O 1
ATOM 2103 N N . GLU A 1 259 ? 55.848 35.394 189.505 1.00 15.30 259 GLU A N 1
ATOM 2104 C CA . GLU A 1 259 ? 56.196 34.162 190.190 1.00 13.58 259 GLU A CA 1
ATOM 2105 C C . GLU A 1 259 ? 56.293 34.489 191.663 1.00 19.06 259 GLU A C 1
ATOM 2106 O O . GLU A 1 259 ? 57.097 35.340 192.065 1.00 14.16 259 GLU A O 1
ATOM 2112 N N . ARG A 1 260 ? 55.444 33.834 192.448 1.00 33.49 260 ARG A N 1
ATOM 2113 C CA . ARG A 1 260 ? 55.425 33.996 193.894 1.00 18.89 260 ARG A CA 1
ATOM 2114 C C . ARG A 1 260 ? 55.940 32.730 194.567 1.00 22.57 260 ARG A C 1
ATOM 2115 O O . ARG A 1 260 ? 55.665 31.621 194.106 1.00 23.01 260 ARG A O 1
ATOM 2123 N N . LEU A 1 261 ? 56.693 32.908 195.650 1.00 14.62 261 LEU A N 1
ATOM 2124 C CA . LEU A 1 261 ? 57.139 31.798 196.503 1.00 10.46 261 LEU A CA 1
ATOM 2125 C C . LEU A 1 261 ? 56.626 31.965 197.929 1.00 17.35 261 LEU A C 1
ATOM 2126 O O . LEU A 1 261 ? 56.688 33.059 198.498 1.00 14.66 261 LEU A O 1
ATOM 2131 N N . PHE A 1 262 ? 56.134 30.863 198.490 1.00 20.37 262 PHE A N 1
ATOM 2132 C CA . PHE A 1 262 ? 55.547 30.826 199.818 1.00 11.36 262 PHE A CA 1
ATOM 2133 C C . PHE A 1 262 ? 56.534 30.183 200.794 1.00 18.02 262 PHE A C 1
ATOM 2134 O O . PHE A 1 262 ? 56.927 29.028 200.617 1.00 17.47 262 PHE A O 1
ATOM 2142 N N . ILE A 1 263 ? 56.940 30.945 201.811 1.00 21.33 263 ILE A N 1
ATOM 2143 C CA . ILE A 1 263 ? 57.898 30.482 202.826 1.00 11.07 263 ILE A CA 1
ATOM 2144 C C . ILE A 1 263 ? 57.244 30.471 204.220 1.00 15.96 263 ILE A C 1
ATOM 2145 O O . ILE A 1 263 ? 56.794 31.515 204.702 1.00 11.34 263 ILE A O 1
ATOM 2150 N N . TRP A 1 264 ? 57.199 29.288 204.847 1.00 14.07 264 TRP A N 1
ATOM 2151 C CA . TRP A 1 264 ? 56.529 29.067 206.149 1.00 15.94 264 TRP A CA 1
ATOM 2152 C C . TRP A 1 264 ? 57.512 28.550 207.191 1.00 18.10 264 TRP A C 1
ATOM 2153 O O . TRP A 1 264 ? 58.055 27.444 207.052 1.00 24.94 264 TRP A O 1
ATOM 2164 N N . ASP A 1 265 ? 57.729 29.367 208.227 1.00 23.12 265 ASP A N 1
ATOM 2165 C CA . ASP A 1 265 ? 58.652 29.051 209.324 1.00 18.69 265 ASP A CA 1
ATOM 2166 C C . ASP A 1 265 ? 57.993 29.259 210.683 1.00 24.65 265 ASP A C 1
ATOM 2167 O O . ASP A 1 265 ? 58.657 29.580 211.676 1.00 14.94 265 ASP A O 1
ATOM 2172 N N . VAL A 1 266 ? 56.683 29.048 210.720 1.00 23.39 266 VAL A N 1
ATOM 2173 C CA . VAL A 1 266 ? 55.877 29.244 211.925 1.00 24.97 266 VAL A CA 1
ATOM 2174 C C . VAL A 1 266 ? 56.206 28.252 213.062 1.00 29.97 266 VAL A C 1
ATOM 2175 O O . VAL A 1 266 ? 56.275 27.037 212.850 1.00 31.64 266 VAL A O 1
ATOM 2179 N N . SER A 1 267 ? 56.425 28.802 214.256 1.00 26.23 267 SER A N 1
ATOM 2180 C CA . SER A 1 267 ? 56.625 28.036 215.492 1.00 34.04 267 SER A CA 1
ATOM 2181 C C . SER A 1 267 ? 56.243 28.902 216.705 1.00 21.50 267 SER A C 1
ATOM 2182 O O . SER A 1 267 ? 56.278 30.131 216.623 1.00 17.65 267 SER A O 1
ATOM 2185 N N . SER A 1 268 ? 55.887 28.259 217.819 1.00 30.90 268 SER A N 1
ATOM 2186 C CA . SER A 1 268 ? 55.420 28.975 219.017 1.00 29.95 268 SER A CA 1
ATOM 2187 C C . SER A 1 268 ? 56.126 28.543 220.305 1.00 29.65 268 SER A C 1
ATOM 2188 O O . SER A 1 268 ? 57.089 27.780 220.266 1.00 26.21 268 SER A O 1
ATOM 2191 N N . ASP A 1 269 ? 55.646 29.057 221.439 1.00 34.81 269 ASP A N 1
ATOM 2192 C CA . ASP A 1 269 ? 56.111 28.649 222.769 1.00 42.40 269 ASP A CA 1
ATOM 2193 C C . ASP A 1 269 ? 55.309 27.452 223.278 1.00 32.26 269 ASP A C 1
ATOM 2194 O O . ASP A 1 269 ? 55.261 27.187 224.489 1.00 32.37 269 ASP A O 1
ATOM 2199 N N . GLU A 1 277 ? 51.303 18.386 228.319 1.00 -5.24 277 GLU A N 1
ATOM 2200 C CA . GLU A 1 277 ? 52.209 19.303 227.647 1.00 -4.70 277 GLU A CA 1
ATOM 2201 C C . GLU A 1 277 ? 52.978 18.584 226.534 1.00 -1.70 277 GLU A C 1
ATOM 2202 O O . GLU A 1 277 ? 53.930 17.833 226.791 1.00 14.14 277 GLU A O 1
ATOM 2208 N N . TRP A 1 278 ? 52.545 18.810 225.294 1.00 -0.74 278 TRP A N 1
ATOM 2209 C CA . TRP A 1 278 ? 53.275 18.294 224.146 1.00 -14.85 278 TRP A CA 1
ATOM 2210 C C . TRP A 1 278 ? 53.140 19.131 222.865 1.00 -9.20 278 TRP A C 1
ATOM 2211 O O . TRP A 1 278 ? 52.468 20.173 222.801 1.00 -9.79 278 TRP A O 1
ATOM 2222 N N . GLU A 1 279 ? 53.803 18.672 221.824 1.00 -0.68 279 GLU A N 1
ATOM 2223 C CA . GLU A 1 279 ? 53.746 19.462 220.653 1.00 -7.72 279 GLU A CA 1
ATOM 2224 C C . GLU A 1 279 ? 53.109 18.751 219.453 1.00 -6.90 279 GLU A C 1
ATOM 2225 O O . GLU A 1 279 ? 53.714 18.601 218.388 1.00 5.05 279 GLU A O 1
ATOM 2231 N N . THR A 1 280 ? 51.866 18.303 219.683 1.00 0.86 280 THR A N 1
ATOM 2232 C CA . THR A 1 280 ? 50.884 18.072 218.622 1.00 -1.85 280 THR A CA 1
ATOM 2233 C C . THR A 1 280 ? 50.637 19.448 217.984 1.00 8.69 280 THR A C 1
ATOM 2234 O O . THR A 1 280 ? 50.321 19.550 216.793 1.00 13.12 280 THR A O 1
ATOM 2238 N N . THR A 1 281 ? 50.829 20.497 218.791 1.00 15.71 281 THR A N 1
ATOM 2239 C CA . THR A 1 281 ? 50.888 21.897 218.348 1.00 11.71 281 THR A CA 1
ATOM 2240 C C . THR A 1 281 ? 51.839 22.117 217.164 1.00 24.43 281 THR A C 1
ATOM 2241 O O . THR A 1 281 ? 51.441 22.677 216.131 1.00 14.16 281 THR A O 1
ATOM 2245 N N . ARG A 1 282 ? 53.093 21.690 217.331 1.00 20.52 282 ARG A N 1
ATOM 2246 C CA . ARG A 1 282 ? 54.122 21.832 216.293 1.00 14.24 282 ARG A CA 1
ATOM 2247 C C . ARG A 1 282 ? 53.716 21.127 214.998 1.00 22.77 282 ARG A C 1
ATOM 2248 O O . ARG A 1 282 ? 54.047 21.580 213.892 1.00 25.35 282 ARG A O 1
ATOM 2256 N N . PHE A 1 283 ? 53.002 20.013 215.155 1.00 7.30 283 PHE A N 1
ATOM 2257 C CA . PHE A 1 283 ? 52.544 19.205 214.037 1.00 13.26 283 PHE A CA 1
ATOM 2258 C C . PHE A 1 283 ? 51.422 19.915 213.269 1.00 0.67 283 PHE A C 1
ATOM 2259 O O . PHE A 1 283 ? 51.445 19.983 212.041 1.00 1.01 283 PHE A O 1
ATOM 2267 N N . ALA A 1 284 ? 50.451 20.458 214.001 1.00 -7.81 284 ALA A N 1
ATOM 2268 C CA . ALA A 1 284 ? 49.326 21.154 213.379 1.00 -3.66 284 ALA A CA 1
ATOM 2269 C C . ALA A 1 284 ? 49.740 22.471 212.710 1.00 8.30 284 ALA A C 1
ATOM 2270 O O . ALA A 1 284 ? 49.038 22.960 211.831 1.00 16.55 284 ALA A O 1
ATOM 2272 N N . GLU A 1 285 ? 50.869 23.034 213.133 1.00 1.04 285 GLU A N 1
ATOM 2273 C CA . GLU A 1 285 ? 51.446 24.223 212.472 1.00 -9.17 285 GLU A CA 1
ATOM 2274 C C . GLU A 1 285 ? 52.116 23.882 211.155 1.00 2.88 285 GLU A C 1
ATOM 2275 O O . GLU A 1 285 ? 51.900 24.568 210.162 1.00 9.19 285 GLU A O 1
ATOM 2281 N N . ASP A 1 286 ? 52.932 22.832 211.150 1.00 18.74 286 ASP A N 1
ATOM 2282 C CA . ASP A 1 286 ? 53.594 22.409 209.920 1.00 7.52 286 ASP A CA 1
ATOM 2283 C C . ASP A 1 286 ? 52.545 22.009 208.886 1.00 13.29 286 ASP A C 1
ATOM 2284 O O . ASP A 1 286 ? 52.642 22.407 207.726 1.00 15.74 286 ASP A O 1
ATOM 2289 N N . ARG A 1 287 ? 51.546 21.241 209.327 1.00 15.97 287 ARG A N 1
ATOM 2290 C CA . ARG A 1 287 ? 50.422 20.819 208.485 1.00 20.72 287 ARG A CA 1
ATOM 2291 C C . ARG A 1 287 ? 49.611 22.000 207.946 1.00 20.10 287 ARG A C 1
ATOM 2292 O O . ARG A 1 287 ? 49.079 21.923 206.838 1.00 27.24 287 ARG A O 1
ATOM 2300 N N . LEU A 1 288 ? 49.503 23.069 208.741 1.00 14.96 288 LEU A N 1
ATOM 2301 C CA . LEU A 1 288 ? 48.719 24.249 208.364 1.00 7.59 288 LEU A CA 1
ATOM 2302 C C . LEU A 1 288 ? 49.371 25.000 207.215 1.00 8.55 288 LEU A C 1
ATOM 2303 O O . LEU A 1 288 ? 48.696 25.360 206.248 1.00 11.96 288 LEU A O 1
ATOM 2308 N N . GLY A 1 289 ? 50.680 25.226 207.344 1.00 16.61 289 GLY A N 1
ATOM 2309 C CA . GLY A 1 289 ? 51.480 25.903 206.332 1.00 15.02 289 GLY A CA 1
ATOM 2310 C C . GLY A 1 289 ? 51.371 25.231 204.986 1.00 28.82 289 GLY A C 1
ATOM 2311 O O . GLY A 1 289 ? 51.248 25.901 203.960 1.00 15.30 289 GLY A O 1
ATOM 2312 N N . GLU A 1 290 ? 51.408 23.900 205.013 1.00 17.39 290 GLU A N 1
ATOM 2313 C CA . GLU A 1 290 ? 51.240 23.065 203.831 1.00 21.81 290 GLU A CA 1
ATOM 2314 C C . GLU A 1 290 ? 49.857 23.254 203.201 1.00 26.56 290 GLU A C 1
ATOM 2315 O O . GLU A 1 290 ? 49.737 23.468 201.990 1.00 19.99 290 GLU A O 1
ATOM 2321 N N . GLU A 1 291 ? 48.826 23.171 204.043 1.00 10.64 291 GLU A N 1
ATOM 2322 C CA . GLU A 1 291 ? 47.430 23.319 203.645 1.00 17.83 291 GLU A CA 1
ATOM 2323 C C . GLU A 1 291 ? 47.145 24.697 203.049 1.00 25.19 291 GLU A C 1
ATOM 2324 O O . GLU A 1 291 ? 46.539 24.801 201.991 1.00 16.75 291 GLU A O 1
ATOM 2330 N N . ILE A 1 292 ? 47.600 25.750 203.725 1.00 16.80 292 ILE A N 1
ATOM 2331 C CA . ILE A 1 292 ? 47.502 27.114 203.198 1.00 17.10 292 ILE A CA 1
ATOM 2332 C C . ILE A 1 292 ? 48.161 27.222 201.823 1.00 15.38 292 ILE A C 1
ATOM 2333 O O . ILE A 1 292 ? 47.601 27.823 200.901 1.00 24.75 292 ILE A O 1
ATOM 2338 N N . ALA A 1 293 ? 49.335 26.606 201.690 1.00 17.54 293 ALA A N 1
ATOM 2339 C CA . ALA A 1 293 ? 50.072 26.605 200.429 1.00 14.52 293 ALA A CA 1
ATOM 2340 C C . ALA A 1 293 ? 49.303 25.858 199.334 1.00 16.87 293 ALA A C 1
ATOM 2341 O O . ALA A 1 293 ? 49.171 26.361 198.217 1.00 20.08 293 ALA A O 1
ATOM 2343 N N . TYR A 1 294 ? 48.800 24.667 199.665 1.00 23.32 294 TYR A N 1
ATOM 2344 C CA . TYR A 1 294 ? 48.029 23.855 198.722 1.00 19.04 294 TYR A CA 1
ATOM 2345 C C . TYR A 1 294 ? 46.787 24.610 198.221 1.00 21.76 294 TYR A C 1
ATOM 2346 O O . TYR A 1 294 ? 46.508 24.601 197.025 1.00 19.83 294 TYR A O 1
ATOM 2355 N N . GLU A 1 295 ? 46.067 25.275 199.131 1.00 17.27 295 GLU A N 1
ATOM 2356 C CA . GLU A 1 295 ? 44.886 26.072 198.780 1.00 18.00 295 GLU A CA 1
ATOM 2357 C C . GLU A 1 295 ? 45.271 27.147 197.787 1.00 21.93 295 GLU A C 1
ATOM 2358 O O . GLU A 1 295 ? 44.504 27.486 196.885 1.00 22.27 295 GLU A O 1
ATOM 2364 N N . MET A 1 296 ? 46.475 27.672 197.974 1.00 10.27 296 MET A N 1
ATOM 2365 C CA . MET A 1 296 ? 46.983 28.774 197.189 1.00 13.67 296 MET A CA 1
ATOM 2366 C C . MET A 1 296 ? 47.856 28.340 196.008 1.00 16.40 296 MET A C 1
ATOM 2367 O O . MET A 1 296 ? 48.514 29.169 195.374 1.00 15.99 296 MET A O 1
ATOM 2372 N N . GLY A 1 297 ? 47.863 27.044 195.708 1.00 17.66 297 GLY A N 1
ATOM 2373 C CA . GLY A 1 297 ? 48.440 26.568 194.454 1.00 26.43 297 GLY A CA 1
ATOM 2374 C C . GLY A 1 297 ? 47.664 27.239 193.337 1.00 32.69 297 GLY A C 1
ATOM 2375 O O . GLY A 1 297 ? 46.437 27.362 193.411 1.00 64.06 297 GLY A O 1
ATOM 2376 N N . GLY A 1 298 ? 48.365 27.685 192.306 1.00 30.36 298 GLY A N 1
ATOM 2377 C CA . GLY A 1 298 ? 47.741 28.502 191.270 1.00 33.22 298 GLY A CA 1
ATOM 2378 C C . GLY A 1 298 ? 48.242 29.929 191.369 1.00 14.77 298 GLY A C 1
ATOM 2379 O O . GLY A 1 298 ? 48.437 30.588 190.349 1.00 45.62 298 GLY A O 1
ATOM 2380 N N . ALA A 1 299 ? 48.458 30.394 192.603 1.00 49.74 299 ALA A N 1
ATOM 2381 C CA . ALA A 1 299 ? 49.051 31.708 192.868 1.00 45.61 299 ALA A CA 1
ATOM 2382 C C . ALA A 1 299 ? 50.554 31.620 193.163 1.00 29.12 299 ALA A C 1
ATOM 2383 O O . ALA A 1 299 ? 51.284 32.614 193.053 1.00 14.32 299 ALA A O 1
ATOM 2385 N N . PHE A 1 300 ? 51.012 30.430 193.539 1.00 13.60 300 PHE A N 1
ATOM 2386 C CA . PHE A 1 300 ? 52.407 30.230 193.930 1.00 6.88 300 PHE A CA 1
ATOM 2387 C C . PHE A 1 300 ? 53.103 29.182 193.095 1.00 13.11 300 PHE A C 1
ATOM 2388 O O . PHE A 1 300 ? 52.595 28.084 192.922 1.00 26.25 300 PHE A O 1
ATOM 2396 N N . SER A 1 301 ? 54.289 29.519 192.599 1.00 -8.49 301 SER A N 1
ATOM 2397 C CA . SER A 1 301 ? 55.131 28.542 191.887 1.00 -8.47 301 SER A CA 1
ATOM 2398 C C . SER A 1 301 ? 55.659 27.416 192.803 1.00 7.54 301 SER A C 1
ATOM 2399 O O . SER A 1 301 ? 55.853 26.278 192.360 1.00 12.96 301 SER A O 1
ATOM 2402 N N . SER A 1 302 ? 55.915 27.755 194.064 1.00 13.45 302 SER A N 1
ATOM 2403 C CA . SER A 1 302 ? 56.600 26.851 194.977 1.00 11.73 302 SER A CA 1
ATOM 2404 C C . SER A 1 302 ? 56.430 27.269 196.427 1.00 21.07 302 SER A C 1
ATOM 2405 O O . SER A 1 302 ? 56.146 28.427 196.720 1.00 22.89 302 SER A O 1
ATOM 2408 N N . ALA A 1 303 ? 56.608 26.315 197.331 1.00 26.26 303 ALA A N 1
ATOM 2409 C CA . ALA A 1 303 ? 56.532 26.589 198.755 1.00 19.24 303 ALA A CA 1
ATOM 2410 C C . ALA A 1 303 ? 57.641 25.855 199.484 1.00 27.05 303 ALA A C 1
ATOM 2411 O O . ALA A 1 303 ? 58.023 24.743 199.100 1.00 20.14 303 ALA A O 1
ATOM 2413 N N . LEU A 1 304 ? 58.169 26.492 200.523 1.00 15.35 304 LEU A N 1
ATOM 2414 C CA . LEU A 1 304 ? 59.083 25.816 201.441 1.00 21.17 304 LEU A CA 1
ATOM 2415 C C . LEU A 1 304 ? 58.535 25.877 202.869 1.00 13.52 304 LEU A C 1
ATOM 2416 O O . LEU A 1 304 ? 58.461 26.952 203.469 1.00 17.83 304 LEU A O 1
ATOM 2421 N N . ILE A 1 305 ? 58.146 24.721 203.398 1.00 17.15 305 ILE A N 1
ATOM 2422 C CA . ILE A 1 305 ? 57.527 24.646 204.725 1.00 16.82 305 ILE A CA 1
ATOM 2423 C C . ILE A 1 305 ? 58.447 24.040 205.803 1.00 20.14 305 ILE A C 1
ATOM 2424 O O . ILE A 1 305 ? 59.173 23.070 205.558 1.00 16.17 305 ILE A O 1
ATOM 2429 N N . LYS A 1 306 ? 58.400 24.627 206.995 1.00 22.45 306 LYS A N 1
ATOM 2430 C CA . LYS A 1 306 ? 59.061 24.078 208.176 1.00 19.17 306 LYS A CA 1
ATOM 2431 C C . LYS A 1 306 ? 58.575 22.652 208.428 1.00 29.13 306 LYS A C 1
ATOM 2432 O O . LYS A 1 306 ? 57.379 22.374 208.333 1.00 24.70 306 LYS A O 1
ATOM 2438 N N . HIS A 1 307 ? 59.497 21.749 208.739 1.00 26.95 307 HIS A N 1
ATOM 2439 C CA . HIS A 1 307 ? 59.133 20.351 208.895 1.00 15.19 307 HIS A CA 1
ATOM 2440 C C . HIS A 1 307 ? 59.828 19.673 210.068 1.00 18.27 307 HIS A C 1
ATOM 2441 O O . HIS A 1 307 ? 60.851 19.014 209.887 1.00 19.32 307 HIS A O 1
ATOM 2448 N N . ARG A 1 308 ? 59.277 19.825 211.268 1.00 17.81 308 ARG A N 1
ATOM 2449 C CA . ARG A 1 308 ? 59.812 19.093 212.429 1.00 17.91 308 ARG A CA 1
ATOM 2450 C C . ARG A 1 308 ? 59.247 17.677 212.474 1.00 16.82 308 ARG A C 1
ATOM 2451 O O . ARG A 1 308 ? 58.043 17.481 212.342 1.00 18.77 308 ARG A O 1
ATOM 2459 N N . ILE A 1 309 ? 60.139 16.699 212.621 1.00 13.73 309 ILE A N 1
ATOM 2460 C CA . ILE A 1 309 ? 59.758 15.293 212.767 1.00 12.94 309 ILE A CA 1
ATOM 2461 C C . ILE A 1 309 ? 59.271 15.014 214.189 1.00 13.86 309 ILE A C 1
ATOM 2462 O O . ILE A 1 309 ? 59.989 15.289 215.155 1.00 19.60 309 ILE A O 1
ATOM 2467 N N . PRO A 1 310 ? 58.045 14.473 214.316 1.00 4.57 310 PRO A N 1
ATOM 2468 C CA . PRO A 1 310 ? 57.435 14.100 215.605 1.00 2.37 310 PRO A CA 1
ATOM 2469 C C . PRO A 1 310 ? 58.205 12.999 216.349 1.00 -10.91 310 PRO A C 1
ATOM 2470 O O . PRO A 1 310 ? 58.975 12.255 215.735 1.00 -12.64 310 PRO A O 1
ATOM 2474 N N . ASN A 1 311 ? 57.999 12.903 217.658 1.00 5.54 311 ASN A N 1
ATOM 2475 C CA . ASN A 1 311 ? 58.701 11.916 218.473 1.00 21.48 311 ASN A CA 1
ATOM 2476 C C . ASN A 1 311 ? 57.843 10.691 218.737 1.00 30.11 311 ASN A C 1
ATOM 2477 O O . ASN A 1 311 ? 58.338 9.563 218.771 1.00 24.33 311 ASN A O 1
ATOM 2482 N N . SER A 1 312 ? 56.550 10.934 218.924 1.00 35.38 312 SER A N 1
ATOM 2483 C CA . SER A 1 312 ? 55.594 9.892 219.262 1.00 41.61 312 SER A CA 1
ATOM 2484 C C . SER A 1 312 ? 55.222 9.046 218.047 1.00 37.66 312 SER A C 1
ATOM 2485 O O . SER A 1 312 ? 55.225 7.818 218.119 1.00 43.84 312 SER A O 1
ATOM 2488 N N . LYS A 1 313 ? 54.909 9.709 216.936 1.00 39.15 313 LYS A N 1
ATOM 2489 C CA . LYS A 1 313 ? 54.479 9.035 215.711 1.00 42.18 313 LYS A CA 1
ATOM 2490 C C . LYS A 1 313 ? 55.646 8.371 214.988 1.00 41.48 313 LYS A C 1
ATOM 2491 O O . LYS A 1 313 ? 56.689 8.991 214.780 1.00 12.77 313 LYS A O 1
ATOM 2497 N N . ASP A 1 314 ? 55.464 7.104 214.621 1.00 37.35 314 ASP A N 1
ATOM 2498 C CA . ASP A 1 314 ? 56.468 6.348 213.872 1.00 40.98 314 ASP A CA 1
ATOM 2499 C C . ASP A 1 314 ? 56.272 6.485 212.368 1.00 66.39 314 ASP A C 1
ATOM 2500 O O . ASP A 1 314 ? 57.226 6.397 211.590 1.00 52.11 314 ASP A O 1
ATOM 2505 N N . GLU A 1 315 ? 55.017 6.670 211.977 1.00 65.18 315 GLU A N 1
ATOM 2506 C CA . GLU A 1 315 ? 54.660 7.047 210.621 1.00 46.28 315 GLU A CA 1
ATOM 2507 C C . GLU A 1 315 ? 53.560 8.105 210.688 1.00 12.16 315 GLU A C 1
ATOM 2508 O O . GLU A 1 315 ? 52.883 8.243 211.713 1.00 -3.58 315 GLU A O 1
ATOM 2514 N N . TYR A 1 316 ? 53.400 8.848 209.595 1.00 10.76 316 TYR A N 1
ATOM 2515 C CA . TYR A 1 316 ? 52.479 9.980 209.529 1.00 27.57 316 TYR A CA 1
ATOM 2516 C C . TYR A 1 316 ? 52.390 10.511 208.105 1.00 17.11 316 TYR A C 1
ATOM 2517 O O . TYR A 1 316 ? 53.081 10.025 207.204 1.00 23.55 316 TYR A O 1
ATOM 2526 N N . HIS A 1 317 ? 51.544 11.517 207.907 1.00 11.99 317 HIS A N 1
ATOM 2527 C CA . HIS A 1 317 ? 51.317 12.060 206.572 1.00 10.55 317 HIS A CA 1
ATOM 2528 C C . HIS A 1 317 ? 51.496 13.571 206.484 1.00 7.64 317 HIS A C 1
ATOM 2529 O O . HIS A 1 317 ? 51.398 14.290 207.485 1.00 12.61 317 HIS A O 1
ATOM 2536 N N . CYS A 1 318 ? 51.763 14.034 205.264 1.00 15.37 318 CYS A N 1
ATOM 2537 C CA . CYS A 1 318 ? 51.921 15.449 204.977 1.00 10.97 318 CYS A CA 1
ATOM 2538 C C . CYS A 1 318 ? 51.737 15.729 203.479 1.00 14.58 318 CYS A C 1
ATOM 2539 O O . CYS A 1 318 ? 51.644 14.802 202.675 1.00 25.48 318 CYS A O 1
ATOM 2542 N N . ILE A 1 319 ? 51.690 17.010 203.120 1.00 16.10 319 ILE A N 1
ATOM 2543 C CA . ILE A 1 319 ? 51.546 17.424 201.735 1.00 32.94 319 ILE A CA 1
ATOM 2544 C C . ILE A 1 319 ? 52.899 17.930 201.243 1.00 19.51 319 ILE A C 1
ATOM 2545 O O . ILE A 1 319 ? 53.414 18.938 201.730 1.00 24.15 319 ILE A O 1
ATOM 2550 N N . SER A 1 320 ? 53.477 17.223 200.279 1.00 19.20 320 SER A N 1
ATOM 2551 C CA . SER A 1 320 ? 54.860 17.474 199.902 1.00 14.87 320 SER A CA 1
ATOM 2552 C C . SER A 1 320 ? 55.207 17.161 198.446 1.00 22.99 320 SER A C 1
ATOM 2553 O O . SER A 1 320 ? 54.501 16.422 197.762 1.00 23.02 320 SER A O 1
ATOM 2556 N N . THR A 1 321 ? 56.310 17.749 197.994 1.00 16.02 321 THR A N 1
ATOM 2557 C CA . THR A 1 321 ? 57.005 17.305 196.792 1.00 14.09 321 THR A CA 1
ATOM 2558 C C . THR A 1 321 ? 58.305 16.614 197.236 1.00 12.33 321 THR A C 1
ATOM 2559 O O . THR A 1 321 ? 58.547 15.456 196.898 1.00 24.19 321 THR A O 1
ATOM 2563 N N . TYR A 1 322 ? 59.125 17.323 198.007 1.00 19.60 322 TYR A N 1
ATOM 2564 C CA . TYR A 1 322 ? 60.323 16.729 198.598 1.00 17.14 322 TYR A CA 1
ATOM 2565 C C . TYR A 1 322 ? 60.433 17.081 200.073 1.00 20.35 322 TYR A C 1
ATOM 2566 O O . TYR A 1 322 ? 59.879 18.078 200.524 1.00 19.93 322 TYR A O 1
ATOM 2575 N N . LEU A 1 323 ? 61.141 16.237 200.815 1.00 18.00 323 LEU A N 1
ATOM 2576 C CA . LEU A 1 323 ? 61.637 16.587 202.138 1.00 18.37 323 LEU A CA 1
ATOM 2577 C C . LEU A 1 323 ? 63.155 16.453 202.104 1.00 16.67 323 LEU A C 1
ATOM 2578 O O . LEU A 1 323 ? 63.691 15.428 201.667 1.00 18.16 323 LEU A O 1
ATOM 2583 N N . PHE A 1 324 ? 63.862 17.493 202.528 1.00 21.72 324 PHE A N 1
ATOM 2584 C CA . PHE A 1 324 ? 65.313 17.382 202.560 1.00 17.19 324 PHE A CA 1
ATOM 2585 C C . PHE A 1 324 ? 66.002 17.972 203.772 1.00 16.02 324 PHE A C 1
ATOM 2586 O O . PHE A 1 324 ? 65.416 18.771 204.500 1.00 17.75 324 PHE A O 1
ATOM 2594 N N . PRO A 1 325 ? 67.261 17.553 203.995 1.00 24.38 325 PRO A N 1
ATOM 2595 C CA . PRO A 1 325 ? 68.048 18.053 205.117 1.00 19.53 325 PRO A CA 1
ATOM 2596 C C . PRO A 1 325 ? 68.390 19.528 204.943 1.00 24.09 325 PRO A C 1
ATOM 2597 O O . PRO A 1 325 ? 68.329 20.056 203.831 1.00 20.03 325 PRO A O 1
ATOM 2601 N N . GLN A 1 326 ? 68.732 20.177 206.049 1.00 18.81 326 GLN A N 1
ATOM 2602 C CA . GLN A 1 326 ? 69.002 21.610 206.069 1.00 16.26 326 GLN A CA 1
ATOM 2603 C C . GLN A 1 326 ? 70.486 21.897 206.230 1.00 16.25 326 GLN A C 1
ATOM 2604 O O . GLN A 1 326 ? 71.093 21.480 207.216 1.00 28.87 326 GLN A O 1
ATOM 2610 N N . PRO A 1 327 ? 71.075 22.604 205.252 1.00 18.87 327 PRO A N 1
ATOM 2611 C CA . PRO A 1 327 ? 72.464 23.040 205.358 1.00 15.58 327 PRO A CA 1
ATOM 2612 C C . PRO A 1 327 ? 72.637 23.961 206.561 1.00 15.36 327 PRO A C 1
ATOM 2613 O O . PRO A 1 327 ? 71.789 24.822 206.799 1.00 20.80 327 PRO A O 1
ATOM 2617 N N . GLY A 1 328 ? 73.721 23.764 207.314 1.00 18.90 328 GLY A N 1
ATOM 2618 C CA . GLY A 1 328 ? 74.057 24.614 208.459 1.00 18.10 328 GLY A CA 1
ATOM 2619 C C . GLY A 1 328 ? 73.283 24.317 209.734 1.00 20.94 328 GLY A C 1
ATOM 2620 O O . GLY A 1 328 ? 73.433 25.026 210.735 1.00 13.85 328 GLY A O 1
ATOM 2621 N N . ALA A 1 329 ? 72.460 23.273 209.702 1.00 27.28 329 ALA A N 1
ATOM 2622 C CA . ALA A 1 329 ? 71.675 22.873 210.861 1.00 23.59 329 ALA A CA 1
ATOM 2623 C C . ALA A 1 329 ? 72.496 21.975 211.783 1.00 27.50 329 ALA A C 1
ATOM 2624 O O . ALA A 1 329 ? 73.403 21.276 211.330 1.00 40.35 329 ALA A O 1
ATOM 2626 N N . ASP A 1 330 ? 72.171 22.005 213.073 1.00 31.99 330 ASP A N 1
ATOM 2627 C CA . ASP A 1 330 ? 72.881 21.215 214.085 1.00 26.49 330 ASP A CA 1
ATOM 2628 C C . ASP A 1 330 ? 72.646 19.717 213.933 1.00 35.31 330 ASP A C 1
ATOM 2629 O O . ASP A 1 330 ? 71.607 19.292 213.424 1.00 26.97 330 ASP A O 1
ATOM 2634 N N . ALA A 1 331 ? 73.628 18.931 214.372 1.00 22.46 331 ALA A N 1
ATOM 2635 C CA . ALA A 1 331 ? 73.588 17.467 214.279 1.00 24.39 331 ALA A CA 1
ATOM 2636 C C . ALA A 1 331 ? 72.367 16.843 214.959 1.00 30.59 331 ALA A C 1
ATOM 2637 O O . ALA A 1 331 ? 71.856 15.823 214.502 1.00 31.55 331 ALA A O 1
ATOM 2639 N N . ASP A 1 332 ? 71.911 17.466 216.046 1.00 9.94 332 ASP A N 1
ATOM 2640 C CA . ASP A 1 332 ? 70.752 16.986 216.807 1.00 1.04 332 ASP A CA 1
ATOM 2641 C C . ASP A 1 332 ? 69.415 17.606 216.380 1.00 8.34 332 ASP A C 1
ATOM 2642 O O . ASP A 1 332 ? 68.362 17.237 216.906 1.00 -0.19 332 ASP A O 1
ATOM 2647 N N . MET A 1 333 ? 69.470 18.536 215.431 1.00 13.68 333 MET A N 1
ATOM 2648 C CA . MET A 1 333 ? 68.290 19.245 214.947 1.00 8.89 333 MET A CA 1
ATOM 2649 C C . MET A 1 333 ? 67.426 18.350 214.043 1.00 16.22 333 MET A C 1
ATOM 2650 O O . MET A 1 333 ? 67.712 18.179 212.852 1.00 26.44 333 MET A O 1
ATOM 2655 N N . TYR A 1 334 ? 66.367 17.781 214.615 1.00 13.95 334 TYR A N 1
ATOM 2656 C CA . TYR A 1 334 ? 65.485 16.882 213.858 1.00 12.78 334 TYR A CA 1
ATOM 2657 C C . TYR A 1 334 ? 64.367 17.610 213.148 1.00 11.33 334 TYR A C 1
ATOM 2658 O O . TYR A 1 334 ? 63.182 17.435 213.443 1.00 16.26 334 TYR A O 1
ATOM 2667 N N . GLU A 1 335 ? 64.784 18.413 212.186 1.00 15.00 335 GLU A N 1
ATOM 2668 C CA . GLU A 1 335 ? 63.907 19.265 211.407 1.00 21.78 335 GLU A CA 1
ATOM 2669 C C . GLU A 1 335 ? 64.412 19.271 209.971 1.00 14.74 335 GLU A C 1
ATOM 2670 O O . GLU A 1 335 ? 65.619 19.378 209.717 1.00 19.03 335 GLU A O 1
ATOM 2676 N N . LEU A 1 336 ? 63.483 19.121 209.039 1.00 18.89 336 LEU A N 1
ATOM 2677 C CA . LEU A 1 336 ? 63.800 19.168 207.620 1.00 20.10 336 LEU A CA 1
ATOM 2678 C C . LEU A 1 336 ? 63.063 20.337 207.010 1.00 29.41 336 LEU A C 1
ATOM 2679 O O . LEU A 1 336 ? 62.430 21.116 207.728 1.00 19.24 336 LEU A O 1
ATOM 2684 N N . ARG A 1 337 ? 63.154 20.462 205.690 1.00 21.15 337 ARG A N 1
ATOM 2685 C CA . ARG A 1 337 ? 62.360 21.437 204.951 1.00 12.65 337 ARG A CA 1
ATOM 2686 C C . ARG A 1 337 ? 61.495 20.725 203.931 1.00 17.31 337 ARG A C 1
ATOM 2687 O O . ARG A 1 337 ? 61.915 19.750 203.304 1.00 24.63 337 ARG A O 1
ATOM 2695 N N . ASN A 1 338 ? 60.269 21.205 203.800 1.00 19.22 338 ASN A N 1
ATOM 2696 C CA . ASN A 1 338 ? 59.308 20.611 202.900 1.00 15.04 338 ASN A CA 1
ATOM 2697 C C . ASN A 1 338 ? 59.196 21.483 201.681 1.00 22.76 338 ASN A C 1
ATOM 2698 O O . ASN A 1 338 ? 58.644 22.579 201.750 1.00 22.65 338 ASN A O 1
ATOM 2703 N N . PHE A 1 339 ? 59.752 21.006 200.574 1.00 25.58 339 PHE A N 1
ATOM 2704 C CA . PHE A 1 339 ? 59.599 21.696 199.310 1.00 19.64 339 PHE A CA 1
ATOM 2705 C C . PHE A 1 339 ? 58.336 21.217 198.595 1.00 20.79 339 PHE A C 1
ATOM 2706 O O . PHE A 1 339 ? 58.088 20.008 198.479 1.00 22.77 339 PHE A O 1
ATOM 2714 N N . MET A 1 340 ? 57.550 22.179 198.125 1.00 19.58 340 MET A N 1
ATOM 2715 C CA . MET A 1 340 ? 56.300 21.896 197.452 1.00 15.12 340 MET A CA 1
ATOM 2716 C C . MET A 1 340 ? 56.339 22.565 196.086 1.00 16.29 340 MET A C 1
ATOM 2717 O O . MET A 1 340 ? 56.429 23.793 195.996 1.00 24.03 340 MET A O 1
ATOM 2722 N N . ARG A 1 341 ? 56.297 21.759 195.023 1.00 -7.66 341 ARG A N 1
ATOM 2723 C CA . ARG A 1 341 ? 56.184 22.290 193.666 1.00 1.04 341 ARG A CA 1
ATOM 2724 C C . ARG A 1 341 ? 54.710 22.408 193.330 1.00 8.94 341 ARG A C 1
ATOM 2725 O O . ARG A 1 341 ? 53.957 21.433 193.409 1.00 11.49 341 ARG A O 1
ATOM 2733 N N . LEU A 1 342 ? 54.299 23.617 192.981 1.00 17.16 342 LEU A N 1
ATOM 2734 C CA . LEU A 1 342 ? 52.894 23.905 192.764 1.00 18.90 342 LEU A CA 1
ATOM 2735 C C . LEU A 1 342 ? 52.637 24.346 191.327 1.00 22.12 342 LEU A C 1
ATOM 2736 O O . LEU A 1 342 ? 53.545 24.394 190.512 1.00 16.07 342 LEU A O 1
ATOM 2741 N N . ARG A 1 343 ? 51.385 24.632 191.008 1.00 16.06 343 ARG A N 1
ATOM 2742 C CA . ARG A 1 343 ? 51.090 25.337 189.779 1.00 20.41 343 ARG A CA 1
ATOM 2743 C C . ARG A 1 343 ? 50.979 26.785 190.205 1.00 20.99 343 ARG A C 1
ATOM 2744 O O . ARG A 1 343 ? 50.745 27.070 191.385 1.00 23.94 343 ARG A O 1
ATOM 2752 N N . GLY A 1 344 ? 51.151 27.692 189.256 1.00 16.41 344 GLY A N 1
ATOM 2753 C CA . GLY A 1 344 ? 51.341 29.104 189.558 1.00 13.29 344 GLY A CA 1
ATOM 2754 C C . GLY A 1 344 ? 52.438 29.568 188.626 1.00 13.11 344 GLY A C 1
ATOM 2755 O O . GLY A 1 344 ? 53.366 28.805 188.338 1.00 16.16 344 GLY A O 1
ATOM 2756 N N . TYR A 1 345 ? 52.333 30.798 188.124 1.00 5.78 345 TYR A N 1
ATOM 2757 C CA . TYR A 1 345 ? 53.314 31.294 187.163 1.00 -5.53 345 TYR A CA 1
ATOM 2758 C C . TYR A 1 345 ? 54.739 31.128 187.699 1.00 8.54 345 TYR A C 1
ATOM 2759 O O . TYR A 1 345 ? 54.999 31.342 188.889 1.00 18.78 345 TYR A O 1
ATOM 2768 N N . SER A 1 346 ? 55.643 30.718 186.807 1.00 2.26 346 SER A N 1
ATOM 2769 C CA . SER A 1 346 ? 57.038 30.447 187.153 1.00 9.52 346 SER A CA 1
ATOM 2770 C C . SER A 1 346 ? 57.948 30.679 185.956 1.00 15.22 346 SER A C 1
ATOM 2771 O O . SER A 1 346 ? 57.641 30.257 184.846 1.00 14.67 346 SER A O 1
ATOM 2774 N N . HIS A 1 347 ? 59.074 31.345 186.191 1.00 14.67 347 HIS A N 1
ATOM 2775 C CA . HIS A 1 347 ? 60.068 31.568 185.143 1.00 23.52 347 HIS A CA 1
ATOM 2776 C C . HIS A 1 347 ? 60.909 30.311 184.875 1.00 24.15 347 HIS A C 1
ATOM 2777 O O . HIS A 1 347 ? 61.644 30.250 183.894 1.00 15.23 347 HIS A O 1
ATOM 2784 N N . VAL A 1 348 ? 60.793 29.315 185.747 1.00 11.74 348 VAL A N 1
ATOM 2785 C CA . VAL A 1 348 ? 61.479 28.045 185.565 1.00 14.02 348 VAL A CA 1
ATOM 2786 C C . VAL A 1 348 ? 60.446 26.935 185.451 1.00 2.09 348 VAL A C 1
ATOM 2787 O O . VAL A 1 348 ? 59.573 26.793 186.321 1.00 15.02 348 VAL A O 1
ATOM 2791 N N . ASP A 1 349 ? 60.564 26.146 184.384 1.00 8.62 349 ASP A N 1
ATOM 2792 C CA . ASP A 1 349 ? 59.727 24.966 184.223 1.00 -7.19 349 ASP A CA 1
ATOM 2793 C C . ASP A 1 349 ? 60.115 23.849 185.217 1.00 -5.91 349 ASP A C 1
ATOM 2794 O O . ASP A 1 349 ? 61.050 23.069 184.975 1.00 17.93 349 ASP A O 1
ATOM 2799 N N . ARG A 1 350 ? 59.380 23.784 186.324 1.00 9.87 350 ARG A N 1
ATOM 2800 C CA . ARG A 1 350 ? 59.606 22.765 187.331 1.00 24.05 350 ARG A CA 1
ATOM 2801 C C . ARG A 1 350 ? 58.631 21.601 187.218 1.00 24.66 350 ARG A C 1
ATOM 2802 O O . ARG A 1 350 ? 58.458 20.863 188.173 1.00 25.64 350 ARG A O 1
ATOM 2810 N N . HIS A 1 351 ? 58.022 21.403 186.051 1.00 20.03 351 HIS A N 1
ATOM 2811 C CA . HIS A 1 351 ? 57.053 20.311 185.905 1.00 22.49 351 HIS A CA 1
ATOM 2812 C C . HIS A 1 351 ? 57.645 18.930 186.200 1.00 15.45 351 HIS A C 1
ATOM 2813 O O . HIS A 1 351 ? 56.946 18.071 186.719 1.00 15.56 351 HIS A O 1
ATOM 2820 N N . MET A 1 352 ? 58.939 18.746 185.935 1.00 14.36 352 MET A N 1
ATOM 2821 C CA . MET A 1 352 ? 59.631 17.483 186.236 1.00 14.78 352 MET A CA 1
ATOM 2822 C C . MET A 1 352 ? 59.583 17.097 187.710 1.00 20.25 352 MET A C 1
ATOM 2823 O O . MET A 1 352 ? 59.605 15.914 188.040 1.00 21.49 352 MET A O 1
ATOM 2828 N N . HIS A 1 353 ? 59.529 18.091 188.593 1.00 18.12 353 HIS A N 1
ATOM 2829 C CA . HIS A 1 353 ? 59.294 17.838 190.014 1.00 20.16 353 HIS A CA 1
ATOM 2830 C C . HIS A 1 353 ? 57.813 17.552 190.191 1.00 16.84 353 HIS A C 1
ATOM 2831 O O . HIS A 1 353 ? 56.977 18.373 189.811 1.00 21.26 353 HIS A O 1
ATOM 2838 N N . PRO A 1 354 ? 57.476 16.371 190.740 1.00 15.49 354 PRO A N 1
ATOM 2839 C CA . PRO A 1 354 ? 56.055 16.018 190.876 1.00 15.41 354 PRO A CA 1
ATOM 2840 C C . PRO A 1 354 ? 55.267 17.019 191.725 1.00 18.67 354 PRO A C 1
ATOM 2841 O O . PRO A 1 354 ? 55.757 17.477 192.762 1.00 32.99 354 PRO A O 1
ATOM 2845 N N . ASP A 1 355 ? 54.071 17.362 191.247 1.00 16.41 355 ASP A N 1
ATOM 2846 C CA . ASP A 1 355 ? 53.092 18.191 191.962 1.00 22.90 355 ASP A CA 1
ATOM 2847 C C . ASP A 1 355 ? 53.038 17.789 193.431 1.00 25.72 355 ASP A C 1
ATOM 2848 O O . ASP A 1 355 ? 53.142 16.603 193.753 1.00 40.41 355 ASP A O 1
ATOM 2853 N N . ALA A 1 356 ? 52.878 18.760 194.326 1.00 18.45 356 ALA A N 1
ATOM 2854 C CA . ALA A 1 356 ? 52.852 18.434 195.748 1.00 9.90 356 ALA A CA 1
ATOM 2855 C C . ALA A 1 356 ? 51.616 17.624 196.041 1.00 11.26 356 ALA A C 1
ATOM 2856 O O . ALA A 1 356 ? 50.509 18.004 195.645 1.00 10.96 356 ALA A O 1
ATOM 2858 N N . SER A 1 357 ? 51.823 16.488 196.704 1.00 8.37 357 SER A N 1
ATOM 2859 C CA . SER A 1 357 ? 50.738 15.570 197.042 1.00 7.82 357 SER A CA 1
ATOM 2860 C C . SER A 1 357 ? 50.862 15.007 198.459 1.00 15.63 357 SER A C 1
ATOM 2861 O O . SER A 1 357 ? 51.825 15.275 199.170 1.00 22.52 357 SER A O 1
ATOM 2864 N N . VAL A 1 358 ? 49.872 14.222 198.860 1.00 6.58 358 VAL A N 1
ATOM 2865 C CA . VAL A 1 358 ? 49.875 13.607 200.178 1.00 6.63 358 VAL A CA 1
ATOM 2866 C C . VAL A 1 358 ? 50.898 12.475 200.203 1.00 8.69 358 VAL A C 1
ATOM 2867 O O . VAL A 1 358 ? 50.892 11.609 199.335 1.00 12.54 358 VAL A O 1
ATOM 2871 N N . THR A 1 359 ? 51.790 12.516 201.190 1.00 13.80 359 THR A N 1
ATOM 2872 C CA . THR A 1 359 ? 52.927 11.609 201.262 1.00 19.28 359 THR A CA 1
ATOM 2873 C C . THR A 1 359 ? 52.984 10.916 202.622 1.00 22.27 359 THR A C 1
ATOM 2874 O O . THR A 1 359 ? 52.789 11.548 203.666 1.00 15.66 359 THR A O 1
ATOM 2878 N N . LYS A 1 360 ? 53.245 9.613 202.596 1.00 23.76 360 LYS A N 1
ATOM 2879 C CA . LYS A 1 360 ? 53.511 8.856 203.813 1.00 24.13 360 LYS A CA 1
ATOM 2880 C C . LYS A 1 360 ? 54.991 8.984 204.114 1.00 14.55 360 LYS A C 1
ATOM 2881 O O . LYS A 1 360 ? 55.816 8.939 203.201 1.00 21.33 360 LYS A O 1
ATOM 2887 N N . VAL A 1 361 ? 55.324 9.144 205.391 1.00 12.51 361 VAL A N 1
ATOM 2888 C CA . VAL A 1 361 ? 56.721 9.260 205.811 1.00 17.97 361 VAL A CA 1
ATOM 2889 C C . VAL A 1 361 ? 57.035 8.419 207.055 1.00 24.26 361 VAL A C 1
ATOM 2890 O O . VAL A 1 361 ? 56.351 8.517 208.078 1.00 16.45 361 VAL A O 1
ATOM 2894 N N . VAL A 1 362 ? 58.057 7.572 206.940 1.00 15.87 362 VAL A N 1
ATOM 2895 C CA . VAL A 1 362 ? 58.538 6.783 208.072 1.00 17.20 362 VAL A CA 1
ATOM 2896 C C . VAL A 1 362 ? 59.592 7.585 208.819 1.00 15.37 362 VAL A C 1
ATOM 2897 O O . VAL A 1 362 ? 60.666 7.866 208.282 1.00 2.73 362 VAL A O 1
ATOM 2901 N N . SER A 1 363 ? 59.266 7.950 210.056 1.00 11.05 363 SER A N 1
ATOM 2902 C CA . SER A 1 363 ? 60.154 8.716 210.926 1.00 8.82 363 SER A CA 1
ATOM 2903 C C . SER A 1 363 ? 61.600 8.238 210.867 1.00 13.91 363 SER A C 1
ATOM 2904 O O . SER A 1 363 ? 62.508 9.043 210.681 1.00 9.99 363 SER A O 1
ATOM 2907 N N . ARG A 1 364 ? 61.788 6.927 210.999 1.00 17.83 364 ARG A N 1
ATOM 2908 C CA . ARG A 1 364 ? 63.102 6.279 211.021 1.00 13.01 364 ARG A CA 1
ATOM 2909 C C . ARG A 1 364 ? 64.032 6.654 209.854 1.00 1.99 364 ARG A C 1
ATOM 2910 O O . ARG A 1 364 ? 65.238 6.836 210.056 1.00 8.51 364 ARG A O 1
ATOM 2918 N N . ASP A 1 365 ? 63.481 6.751 208.644 1.00 -0.67 365 ASP A N 1
ATOM 2919 C CA . ASP A 1 365 ? 64.282 7.023 207.455 1.00 3.84 365 ASP A CA 1
ATOM 2920 C C . ASP A 1 365 ? 64.519 8.521 207.312 1.00 13.52 365 ASP A C 1
ATOM 2921 O O . ASP A 1 365 ? 65.505 8.976 206.707 1.00 16.53 365 ASP A O 1
ATOM 2926 N N . VAL A 1 366 ? 63.590 9.278 207.880 1.00 8.98 366 VAL A N 1
ATOM 2927 C CA . VAL A 1 366 ? 63.683 10.718 207.943 1.00 12.76 366 VAL A CA 1
ATOM 2928 C C . VAL A 1 366 ? 64.549 11.116 209.156 1.00 13.65 366 VAL A C 1
ATOM 2929 O O . VAL A 1 366 ? 65.063 12.228 209.242 1.00 16.59 366 VAL A O 1
ATOM 2933 N N . ARG A 1 367 ? 64.737 10.165 210.065 1.00 8.09 367 ARG A N 1
ATOM 2934 C CA . ARG A 1 367 ? 65.618 10.322 211.221 1.00 7.61 367 ARG A CA 1
ATOM 2935 C C . ARG A 1 367 ? 67.072 10.117 210.793 1.00 6.71 367 ARG A C 1
ATOM 2936 O O . ARG A 1 367 ? 67.964 10.831 211.252 1.00 13.21 367 ARG A O 1
ATOM 2944 N N . LYS A 1 368 ? 67.293 9.143 209.906 1.00 19.34 368 LYS A N 1
ATOM 2945 C CA . LYS A 1 368 ? 68.614 8.877 209.339 1.00 15.88 368 LYS A CA 1
ATOM 2946 C C . LYS A 1 368 ? 69.156 10.070 208.572 1.00 16.46 368 LYS A C 1
ATOM 2947 O O . LYS A 1 368 ? 70.342 10.388 208.679 1.00 2.03 368 LYS A O 1
ATOM 2953 N N . MET A 1 369 ? 68.297 10.722 207.793 1.00 29.17 369 MET A N 1
ATOM 2954 C CA . MET A 1 369 ? 68.743 11.834 206.963 1.00 19.80 369 MET A CA 1
ATOM 2955 C C . MET A 1 369 ? 69.482 12.881 207.798 1.00 3.96 369 MET A C 1
ATOM 2956 O O . MET A 1 369 ? 70.614 13.257 207.469 1.00 15.38 369 MET A O 1
ATOM 2961 N N . VAL A 1 370 ? 68.840 13.325 208.881 1.00 17.45 370 VAL A N 1
ATOM 2962 C CA . VAL A 1 370 ? 69.439 14.246 209.845 1.00 12.90 370 VAL A CA 1
ATOM 2963 C C . VAL A 1 370 ? 70.818 13.739 210.276 1.00 23.38 370 VAL A C 1
ATOM 2964 O O . VAL A 1 370 ? 71.814 14.447 210.160 1.00 19.45 370 VAL A O 1
ATOM 2968 N N . GLU A 1 371 ? 70.870 12.498 210.742 1.00 10.69 371 GLU A N 1
ATOM 2969 C CA . GLU A 1 371 ? 72.114 11.891 211.237 1.00 -2.20 371 GLU A CA 1
ATOM 2970 C C . GLU A 1 371 ? 73.205 11.785 210.177 1.00 17.92 371 GLU A C 1
ATOM 2971 O O . GLU A 1 371 ? 74.391 11.802 210.505 1.00 26.04 371 GLU A O 1
ATOM 2977 N N . LEU A 1 372 ? 72.800 11.668 208.915 1.00 17.74 372 LEU A N 1
ATOM 2978 C CA . LEU A 1 372 ? 73.748 11.539 207.817 1.00 3.61 372 LEU A CA 1
ATOM 2979 C C . LEU A 1 372 ? 74.248 12.883 207.285 1.00 6.58 372 LEU A C 1
ATOM 2980 O O . LEU A 1 372 ? 75.408 12.989 206.902 1.00 14.66 372 LEU A O 1
ATOM 2985 N N . TYR A 1 373 ? 73.390 13.904 207.265 1.00 -6.10 373 TYR A N 1
ATOM 2986 C CA . TYR A 1 373 ? 73.724 15.145 206.558 1.00 11.60 373 TYR A CA 1
ATOM 2987 C C . TYR A 1 373 ? 73.850 16.420 207.402 1.00 19.15 373 TYR A C 1
ATOM 2988 O O . TYR A 1 373 ? 74.565 17.341 207.015 1.00 30.64 373 TYR A O 1
ATOM 2997 N N . HIS A 1 374 ? 73.169 16.479 208.541 1.00 32.01 374 HIS A N 1
ATOM 2998 C CA . HIS A 1 374 ? 73.257 17.649 209.424 1.00 29.34 374 HIS A CA 1
ATOM 2999 C C . HIS A 1 374 ? 74.604 17.764 210.173 1.00 18.07 374 HIS A C 1
ATOM 3000 O O . HIS A 1 374 ? 75.393 16.812 210.235 1.00 17.00 374 HIS A O 1
ATOM 3007 N N . GLY A 1 375 ? 74.851 18.941 210.742 1.00 23.01 375 GLY A N 1
ATOM 3008 C CA . GLY A 1 375 ? 76.084 19.213 211.470 1.00 30.89 375 GLY A CA 1
ATOM 3009 C C . GLY A 1 375 ? 76.584 20.610 211.172 1.00 33.21 375 GLY A C 1
ATOM 3010 O O . GLY A 1 375 ? 76.568 21.049 210.020 1.00 18.54 375 GLY A O 1
ATOM 3011 N N . ARG A 1 376 ? 77.037 21.310 212.209 1.00 29.63 376 ARG A N 1
ATOM 3012 C CA . ARG A 1 376 ? 77.520 22.682 212.058 1.00 28.56 376 ARG A CA 1
ATOM 3013 C C . ARG A 1 376 ? 78.779 22.755 211.184 1.00 9.08 376 ARG A C 1
ATOM 3014 O O . ARG A 1 376 ? 79.175 23.834 210.763 1.00 12.66 376 ARG A O 1
ATOM 3022 N N . ASP A 1 377 ? 79.395 21.608 210.908 1.00 3.68 377 ASP A N 1
ATOM 3023 C CA . ASP A 1 377 ? 80.503 21.546 209.953 1.00 -2.03 377 ASP A CA 1
ATOM 3024 C C . ASP A 1 377 ? 80.106 20.974 208.587 1.00 17.85 377 ASP A C 1
ATOM 3025 O O . ASP A 1 377 ? 80.969 20.660 207.778 1.00 14.30 377 ASP A O 1
ATOM 3030 N N . ARG A 1 378 ? 78.806 20.840 208.337 1.00 13.61 378 ARG A N 1
ATOM 3031 C CA . ARG A 1 378 ? 78.319 20.348 207.040 1.00 -3.48 378 ARG A CA 1
ATOM 3032 C C . ARG A 1 378 ? 77.403 21.354 206.369 1.00 11.45 378 ARG A C 1
ATOM 3033 O O . ARG A 1 378 ? 76.923 22.291 207.002 1.00 9.32 378 ARG A O 1
ATOM 3041 N N . GLY A 1 379 ? 77.183 21.175 205.076 1.00 16.11 379 GLY A N 1
ATOM 3042 C CA . GLY A 1 379 ? 76.144 21.934 204.399 1.00 15.57 379 GLY A CA 1
ATOM 3043 C C . GLY A 1 379 ? 76.490 22.617 203.095 1.00 20.34 379 GLY A C 1
ATOM 3044 O O . GLY A 1 379 ? 75.596 22.862 202.292 1.00 25.36 379 GLY A O 1
ATOM 3045 N N . ARG A 1 380 ? 77.766 22.934 202.880 1.00 15.07 380 ARG A N 1
ATOM 3046 C CA . ARG A 1 380 ? 78.168 23.745 201.724 1.00 19.93 380 ARG A CA 1
ATOM 3047 C C . ARG A 1 380 ? 77.739 23.116 200.408 1.00 30.25 380 ARG A C 1
ATOM 3048 O O . ARG A 1 380 ? 77.063 23.748 199.595 1.00 20.26 380 ARG A O 1
ATOM 3056 N N . PHE A 1 381 ? 78.113 21.858 200.225 1.00 19.34 381 PHE A N 1
ATOM 3057 C CA . PHE A 1 381 ? 77.786 21.126 199.016 1.00 12.27 381 PHE A CA 1
ATOM 3058 C C . PHE A 1 381 ? 76.329 20.661 198.980 1.00 19.82 381 PHE A C 1
ATOM 3059 O O . PHE A 1 381 ? 75.752 20.503 197.904 1.00 16.03 381 PHE A O 1
ATOM 3067 N N . LEU A 1 382 ? 75.729 20.455 200.149 1.00 16.19 382 LEU A N 1
ATOM 3068 C CA . LEU A 1 382 ? 74.291 20.204 200.195 1.00 9.93 382 LEU A CA 1
ATOM 3069 C C . LEU A 1 382 ? 73.559 21.434 199.656 1.00 18.66 382 LEU A C 1
ATOM 3070 O O . LEU A 1 382 ? 72.727 21.324 198.756 1.00 17.70 382 LEU A O 1
ATOM 3075 N N . LYS A 1 383 ? 73.897 22.606 200.188 1.00 13.96 383 LYS A N 1
ATOM 3076 C CA . LYS A 1 383 ? 73.284 23.841 199.729 1.00 16.10 383 LYS A CA 1
ATOM 3077 C C . LYS A 1 383 ? 73.394 23.977 198.211 1.00 24.01 383 LYS A C 1
ATOM 3078 O O . LYS A 1 383 ? 72.396 24.203 197.546 1.00 17.68 383 LYS A O 1
ATOM 3084 N N . LYS A 1 384 ? 74.596 23.808 197.672 1.00 17.36 384 LYS A N 1
ATOM 3085 C CA . LYS A 1 384 ? 74.811 23.854 196.226 1.00 12.87 384 LYS A CA 1
ATOM 3086 C C . LYS A 1 384 ? 73.817 22.980 195.474 1.00 15.69 384 LYS A C 1
ATOM 3087 O O . LYS A 1 384 ? 73.084 23.465 194.608 1.00 16.79 384 LYS A O 1
ATOM 3093 N N . ARG A 1 385 ? 73.797 21.699 195.839 1.00 15.71 385 ARG A N 1
ATOM 3094 C CA . ARG A 1 385 ? 72.977 20.671 195.207 1.00 13.17 385 ARG A CA 1
ATOM 3095 C C . ARG A 1 385 ? 71.466 20.898 195.302 1.00 20.76 385 ARG A C 1
ATOM 3096 O O . ARG A 1 385 ? 70.723 20.509 194.399 1.00 18.37 385 ARG A O 1
ATOM 3104 N N . LEU A 1 386 ? 71.011 21.487 196.405 1.00 14.27 386 LEU A N 1
ATOM 3105 C CA . LEU A 1 386 ? 69.608 21.834 196.551 1.00 18.08 386 LEU A CA 1
ATOM 3106 C C . LEU A 1 386 ? 69.284 22.943 195.539 1.00 17.95 386 LEU A C 1
ATOM 3107 O O . LEU A 1 386 ? 68.360 22.832 194.744 1.00 16.19 386 LEU A O 1
ATOM 3112 N N . PHE A 1 387 ? 70.074 24.002 195.580 1.00 14.38 387 PHE A N 1
ATOM 3113 C CA . PHE A 1 387 ? 69.962 25.113 194.663 1.00 14.66 387 PHE A CA 1
ATOM 3114 C C . PHE A 1 387 ? 69.822 24.646 193.217 1.00 16.04 387 PHE A C 1
ATOM 3115 O O . PHE A 1 387 ? 68.872 25.027 192.533 1.00 13.52 387 PHE A O 1
ATOM 3123 N N . GLU A 1 388 ? 70.768 23.816 192.770 1.00 18.65 388 GLU A N 1
ATOM 3124 C CA . GLU A 1 388 ? 70.809 23.325 191.392 1.00 20.31 388 GLU A CA 1
ATOM 3125 C C . GLU A 1 388 ? 69.626 22.421 191.054 1.00 14.92 388 GLU A C 1
ATOM 3126 O O . GLU A 1 388 ? 69.139 22.402 189.918 1.00 11.88 388 GLU A O 1
ATOM 3132 N N . HIS A 1 389 ? 69.159 21.669 192.042 1.00 18.27 389 HIS A N 1
ATOM 3133 C CA . HIS A 1 389 ? 68.100 20.730 191.793 1.00 16.34 389 HIS A CA 1
ATOM 3134 C C . HIS A 1 389 ? 66.755 21.426 191.679 1.00 19.88 389 HIS A C 1
ATOM 3135 O O . HIS A 1 389 ? 65.903 21.033 190.875 1.00 7.37 389 HIS A O 1
ATOM 3142 N N . LEU A 1 390 ? 66.567 22.458 192.485 1.00 16.94 390 LEU A N 1
ATOM 3143 C CA . LEU A 1 390 ? 65.311 23.178 192.495 1.00 7.71 390 LEU A CA 1
ATOM 3144 C C . LEU A 1 390 ? 65.140 24.062 191.254 1.00 8.60 390 LEU A C 1
ATOM 3145 O O . LEU A 1 390 ? 64.024 24.192 190.733 1.00 10.07 390 LEU A O 1
ATOM 3150 N N . HIS A 1 391 ? 66.249 24.615 190.760 1.00 13.27 391 HIS A N 1
ATOM 3151 C CA . HIS A 1 391 ? 66.200 25.747 189.848 1.00 12.27 391 HIS A CA 1
ATOM 3152 C C . HIS A 1 391 ? 66.749 25.494 188.443 1.00 15.78 391 HIS A C 1
ATOM 3153 O O . HIS A 1 391 ? 66.817 26.424 187.645 1.00 38.92 391 HIS A O 1
ATOM 3160 N N . ILE A 1 392 ? 67.150 24.260 188.149 1.00 23.04 392 ILE A N 1
ATOM 3161 C CA . ILE A 1 392 ? 67.640 23.897 186.811 1.00 1.51 392 ILE A CA 1
ATOM 3162 C C . ILE A 1 392 ? 66.705 22.854 186.215 1.00 13.05 392 ILE A C 1
ATOM 3163 O O . ILE A 1 392 ? 66.338 21.876 186.875 1.00 15.25 392 ILE A O 1
ATOM 3168 N N . VAL A 1 393 ? 66.311 23.061 184.967 1.00 8.80 393 VAL A N 1
ATOM 3169 C CA . VAL A 1 393 ? 65.547 22.042 184.270 1.00 9.38 393 VAL A CA 1
ATOM 3170 C C . VAL A 1 393 ? 66.475 20.896 183.892 1.00 7.17 393 VAL A C 1
ATOM 3171 O O . VAL A 1 393 ? 67.485 21.082 183.217 1.00 17.74 393 VAL A O 1
ATOM 3175 N N . ARG A 1 394 ? 66.119 19.710 184.373 1.00 -8.38 394 ARG A N 1
ATOM 3176 C CA . ARG A 1 394 ? 66.883 18.481 184.117 1.00 -10.37 394 ARG A CA 1
ATOM 3177 C C . ARG A 1 394 ? 66.616 18.050 182.670 1.00 10.97 394 ARG A C 1
ATOM 3178 O O . ARG A 1 394 ? 65.487 17.721 182.329 1.00 14.03 394 ARG A O 1
ATOM 3186 N N . LYS A 1 395 ? 67.658 18.105 181.835 1.00 13.41 395 LYS A N 1
ATOM 3187 C CA . LYS A 1 395 ? 67.590 17.794 180.397 1.00 9.93 395 LYS A CA 1
ATOM 3188 C C . LYS A 1 395 ? 68.975 17.417 179.890 1.00 14.09 395 LYS A C 1
ATOM 3189 O O . LYS A 1 395 ? 69.961 18.069 180.236 1.00 16.86 395 LYS A O 1
ATOM 3195 N N . ASN A 1 396 ? 69.055 16.375 179.067 1.00 15.17 396 ASN A N 1
ATOM 3196 C CA . ASN A 1 396 ? 70.319 15.981 178.451 1.00 18.33 396 ASN A CA 1
ATOM 3197 C C . ASN A 1 396 ? 70.592 16.798 177.189 1.00 18.21 396 ASN A C 1
ATOM 3198 O O . ASN A 1 396 ? 69.896 16.664 176.174 1.00 14.87 396 ASN A O 1
ATOM 3203 N N . GLY A 1 397 ? 71.637 17.616 177.261 1.00 19.18 397 GLY A N 1
ATOM 3204 C CA . GLY A 1 397 ? 72.006 18.538 176.205 1.00 14.85 397 GLY A CA 1
ATOM 3205 C C . GLY A 1 397 ? 72.067 17.911 174.833 1.00 18.70 397 GLY A C 1
ATOM 3206 O O . GLY A 1 397 ? 71.601 18.512 173.860 1.00 23.94 397 GLY A O 1
ATOM 3207 N N . LEU A 1 398 ? 72.625 16.700 174.761 1.00 20.23 398 LEU A N 1
ATOM 3208 C CA . LEU A 1 398 ? 72.817 16.001 173.489 1.00 19.19 398 LEU A CA 1
ATOM 3209 C C . LEU A 1 398 ? 71.493 15.584 172.879 1.00 21.12 398 LEU A C 1
ATOM 3210 O O . LEU A 1 398 ? 71.386 15.454 171.665 1.00 24.59 398 LEU A O 1
ATOM 3215 N N . LEU A 1 399 ? 70.480 15.385 173.717 1.00 26.57 399 LEU A N 1
ATOM 3216 C CA . LEU A 1 399 ? 69.192 14.871 173.247 1.00 23.90 399 LEU A CA 1
ATOM 3217 C C . LEU A 1 399 ? 68.127 15.952 173.131 1.00 24.54 399 LEU A C 1
ATOM 3218 O O . LEU A 1 399 ? 67.035 15.702 172.632 1.00 18.43 399 LEU A O 1
ATOM 3223 N N . HIS A 1 400 ? 68.448 17.154 173.590 1.00 25.49 400 HIS A N 1
ATOM 3224 C CA . HIS A 1 400 ? 67.495 18.247 173.578 1.00 34.86 400 HIS A CA 1
ATOM 3225 C C . HIS A 1 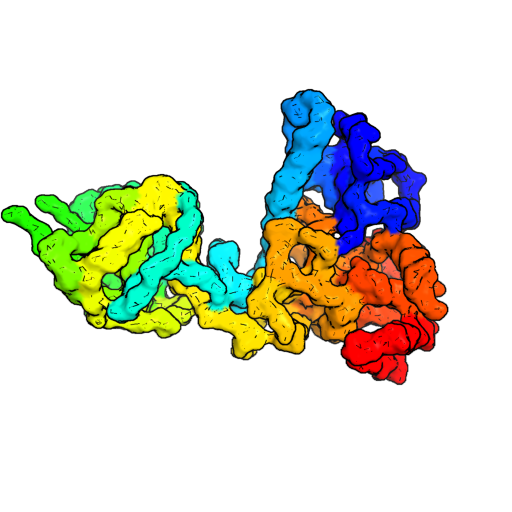400 ? 67.524 18.978 172.236 1.00 31.51 400 HIS A C 1
ATOM 3226 O O . HIS A 1 400 ? 68.578 19.456 171.799 1.00 20.59 400 HIS A O 1
ATOM 3233 N N . GLU A 1 401 ? 66.370 19.041 171.575 1.00 26.69 401 GLU A N 1
ATOM 3234 C CA . GLU A 1 401 ? 66.222 19.860 170.374 1.00 28.33 401 GLU A CA 1
ATOM 3235 C C . GLU A 1 401 ? 65.632 21.214 170.769 1.00 29.68 401 GLU A C 1
ATOM 3236 O O . GLU A 1 401 ? 64.579 21.275 171.394 1.00 17.54 401 GLU A O 1
ATOM 3242 N N . SER A 1 402 ? 66.320 22.294 170.408 1.00 22.82 402 SER A N 1
ATOM 3243 C CA . SER A 1 402 ? 65.946 23.628 170.870 1.00 20.38 402 SER A CA 1
ATOM 3244 C C . SER A 1 402 ? 65.408 24.544 169.785 1.00 22.43 402 SER A C 1
ATOM 3245 O O . SER A 1 402 ? 65.707 24.378 168.607 1.00 18.71 402 SER A O 1
ATOM 3248 N N . ASP A 1 403 ? 64.604 25.513 170.206 1.00 22.83 403 ASP A N 1
ATOM 3249 C CA . ASP A 1 403 ? 64.042 26.519 169.312 1.00 17.95 403 ASP A CA 1
ATOM 3250 C C . ASP A 1 403 ? 64.791 27.839 169.444 1.00 20.83 403 ASP A C 1
ATOM 3251 O O . ASP A 1 403 ? 64.732 28.692 168.552 1.00 23.71 403 ASP A O 1
ATOM 3256 N N . GLU A 1 404 ? 65.486 27.989 170.571 1.00 16.97 404 GLU A N 1
ATOM 3257 C CA . GLU A 1 404 ? 66.170 29.224 170.940 1.00 13.86 404 GLU A CA 1
ATOM 3258 C C . GLU A 1 404 ? 67.678 29.042 170.786 1.00 21.56 404 GLU A C 1
ATOM 3259 O O . GLU A 1 404 ? 68.167 27.908 170.867 1.00 18.27 404 GLU A O 1
ATOM 3265 N N . PRO A 1 405 ? 68.421 30.144 170.534 1.00 6.25 405 PRO A N 1
ATOM 3266 C CA . PRO A 1 405 ? 69.885 30.014 170.523 1.00 -4.82 405 PRO A CA 1
ATOM 3267 C C . PRO A 1 405 ? 70.434 29.483 171.859 1.00 10.54 405 PRO A C 1
ATOM 3268 O O . PRO A 1 405 ? 69.995 29.914 172.918 1.00 15.91 405 PRO A O 1
ATOM 3272 N N . ARG A 1 406 ? 71.384 28.553 171.777 1.00 13.17 406 ARG A N 1
ATOM 3273 C CA . ARG A 1 406 ? 71.863 27.779 172.914 1.00 13.29 406 ARG A CA 1
ATOM 3274 C C . ARG A 1 406 ? 73.369 27.908 173.137 1.00 24.15 406 ARG A C 1
ATOM 3275 O O . ARG A 1 406 ? 74.104 28.224 172.220 1.00 14.46 406 ARG A O 1
ATOM 3283 N N . ALA A 1 407 ? 73.807 27.653 174.367 1.00 13.26 407 ALA A N 1
ATOM 3284 C CA . ALA A 1 407 ? 75.222 27.587 174.735 1.00 18.27 407 ALA A CA 1
ATOM 3285 C C . ALA A 1 407 ? 75.521 26.236 175.379 1.00 12.78 407 ALA A C 1
ATOM 3286 O O . ALA A 1 407 ? 74.666 25.654 176.052 1.00 19.64 407 ALA A O 1
ATOM 3288 N N . ASP A 1 408 ? 76.742 25.743 175.187 1.00 24.42 408 ASP A N 1
ATOM 3289 C CA . ASP A 1 408 ? 77.078 24.370 175.593 1.00 21.06 408 ASP A CA 1
ATOM 3290 C C . ASP A 1 408 ? 78.473 24.262 176.229 1.00 16.79 408 ASP A C 1
ATOM 3291 O O . ASP A 1 408 ? 79.386 23.615 175.708 1.00 16.56 408 ASP A O 1
ATOM 3296 N N . LEU A 1 409 ? 78.611 24.926 177.368 1.00 17.49 409 LEU A N 1
ATOM 3297 C CA . LEU A 1 409 ? 79.912 25.186 177.946 1.00 26.62 409 LEU A CA 1
ATOM 3298 C C . LEU A 1 409 ? 80.324 24.112 178.973 1.00 21.31 409 LEU A C 1
ATOM 3299 O O . LEU A 1 409 ? 79.573 23.795 179.890 1.00 20.40 409 LEU A O 1
ATOM 3304 N N . PHE A 1 410 ? 81.506 23.542 178.754 1.00 27.40 410 PHE A N 1
ATOM 3305 C CA . PHE A 1 410 ? 82.207 22.700 179.707 1.00 7.97 410 PHE A CA 1
ATOM 3306 C C . PHE A 1 410 ? 81.404 21.500 180.197 1.00 27.10 410 PHE A C 1
ATOM 3307 O O . PHE A 1 410 ? 81.185 21.348 181.395 1.00 11.89 410 PHE A O 1
ATOM 3315 N N . TYR A 1 411 ? 80.970 20.651 179.274 1.00 13.91 411 TYR A N 1
ATOM 3316 C CA . TYR A 1 411 ? 80.236 19.460 179.658 1.00 19.86 411 TYR A CA 1
ATOM 3317 C C . TYR A 1 411 ? 80.324 18.354 178.614 1.00 13.00 411 TYR A C 1
ATOM 3318 O O . TYR A 1 411 ? 80.404 17.174 178.960 1.00 17.34 411 TYR A O 1
ATOM 3327 N N . LEU A 1 412 ? 80.309 18.739 177.343 1.00 8.47 412 LEU A N 1
ATOM 3328 C CA . LEU A 1 412 ? 80.322 17.772 176.235 1.00 16.32 412 LEU A CA 1
ATOM 3329 C C . LEU A 1 412 ? 81.217 16.544 176.457 1.00 14.19 412 LEU A C 1
ATOM 3330 O O . LEU A 1 412 ? 80.750 15.414 176.369 1.00 24.05 412 LEU A O 1
ATOM 3335 N N . THR A 1 413 ? 82.488 16.783 176.776 1.00 16.02 413 THR A N 1
ATOM 3336 C CA . THR A 1 413 ? 83.504 15.761 176.826 1.00 -6.06 413 THR A CA 1
ATOM 3337 C C . THR A 1 413 ? 83.727 15.256 178.233 1.00 13.35 413 THR A C 1
ATOM 3338 O O . THR A 1 413 ? 84.780 14.669 178.534 1.00 12.97 413 THR A O 1
ATOM 3342 N N . ASN A 1 414 ? 82.745 15.499 179.106 1.00 15.53 414 ASN A N 1
ATOM 3343 C CA . ASN A 1 414 ? 82.631 14.808 180.386 1.00 16.00 414 ASN A CA 1
ATOM 3344 C C . ASN A 1 414 ? 82.559 13.305 180.133 1.00 12.66 414 ASN A C 1
ATOM 3345 O O . ASN A 1 414 ? 81.959 12.869 179.144 1.00 24.93 414 ASN A O 1
ATOM 3350 N N . ARG A 1 415 ? 83.150 12.522 181.037 1.00 11.31 415 ARG A N 1
ATOM 3351 C CA . ARG A 1 415 ? 83.288 11.087 180.849 1.00 5.70 415 ARG A CA 1
ATOM 3352 C C . ARG A 1 415 ? 81.945 10.350 180.682 1.00 -3.23 415 ARG A C 1
ATOM 3353 O O . ARG A 1 415 ? 81.889 9.304 180.025 1.00 18.26 415 ARG A O 1
ATOM 3361 N N . CYS A 1 416 ? 80.874 10.907 181.250 1.00 11.29 416 CYS A N 1
ATOM 3362 C CA . CYS A 1 416 ? 79.520 10.364 181.074 1.00 26.21 416 CYS A CA 1
ATOM 3363 C C . CYS A 1 416 ? 78.997 10.421 179.626 1.00 20.17 416 CYS A C 1
ATOM 3364 O O . CYS A 1 416 ? 77.945 9.863 179.334 1.00 29.66 416 CYS A O 1
ATOM 3367 N N . ASN A 1 417 ? 79.726 11.093 178.736 1.00 22.68 417 ASN A N 1
ATOM 3368 C CA . ASN A 1 417 ? 79.341 11.219 177.319 1.00 18.09 417 ASN A CA 1
ATOM 3369 C C . ASN A 1 417 ? 80.271 10.481 176.351 1.00 20.58 417 ASN A C 1
ATOM 3370 O O . ASN A 1 417 ? 80.183 10.656 175.129 1.00 15.78 417 ASN A O 1
ATOM 3375 N N . MET A 1 418 ? 81.155 9.660 176.905 1.00 27.71 418 MET A N 1
ATOM 3376 C CA . MET A 1 418 ? 82.114 8.906 176.121 1.00 29.17 418 MET A CA 1
ATOM 3377 C C . MET A 1 418 ? 81.443 8.074 175.027 1.00 17.23 418 MET A C 1
ATOM 3378 O O . MET A 1 418 ? 80.388 7.462 175.247 1.00 12.92 418 MET A O 1
ATOM 3383 N N . GLY A 1 419 ? 82.071 8.063 173.851 1.00 15.17 419 GLY A N 1
ATOM 3384 C CA . GLY A 1 419 ? 81.582 7.301 172.701 1.00 13.68 419 GLY A CA 1
ATOM 3385 C C . GLY A 1 419 ? 80.345 7.887 172.041 1.00 10.16 419 GLY A C 1
ATOM 3386 O O . GLY A 1 419 ? 79.576 7.163 171.416 1.00 16.47 419 GLY A O 1
ATOM 3387 N N . LEU A 1 420 ? 80.138 9.193 172.188 1.00 20.12 420 LEU A N 1
ATOM 3388 C CA . LEU A 1 420 ? 78.954 9.844 171.629 1.00 41.56 420 LEU A CA 1
ATOM 3389 C C . LEU A 1 420 ? 79.354 11.072 170.819 1.00 29.38 420 LEU A C 1
ATOM 3390 O O . LEU A 1 420 ? 78.628 12.067 170.771 1.00 20.98 420 LEU A O 1
ATOM 3395 N N . GLU A 1 421 ? 80.520 10.972 170.181 1.00 17.52 421 GLU A N 1
ATOM 3396 C CA . GLU A 1 421 ? 81.065 12.000 169.286 1.00 26.18 421 GLU A CA 1
ATOM 3397 C C . GLU A 1 421 ? 80.070 12.537 168.247 1.00 18.10 421 GLU A C 1
ATOM 3398 O O . GLU A 1 421 ? 79.958 13.751 168.080 1.00 16.02 421 GLU A O 1
ATOM 3404 N N . PRO A 1 422 ? 79.345 11.642 167.547 1.00 12.26 422 PRO A N 1
ATOM 3405 C CA . PRO A 1 422 ? 78.389 12.151 166.569 1.00 9.45 422 PRO A CA 1
ATOM 3406 C C . PRO A 1 422 ? 77.491 13.238 167.146 1.00 26.24 422 PRO A C 1
ATOM 3407 O O . PRO A 1 422 ? 77.387 14.319 166.561 1.00 22.97 422 PRO A O 1
ATOM 3411 N N . SER A 1 423 ? 76.872 12.968 168.295 1.00 23.22 423 SER A N 1
ATOM 3412 C CA . SER A 1 423 ? 75.879 13.886 168.844 1.00 9.70 423 SER A CA 1
ATOM 3413 C C . SER A 1 423 ? 76.569 15.076 169.495 1.00 20.26 423 SER A C 1
ATOM 3414 O O . SER A 1 423 ? 75.962 16.142 169.646 1.00 18.37 423 SER A O 1
ATOM 3417 N N . ILE A 1 424 ? 77.835 14.880 169.878 1.00 18.23 424 ILE A N 1
ATOM 3418 C CA . ILE A 1 424 ? 78.685 15.959 170.382 1.00 17.35 424 ILE A CA 1
ATOM 3419 C C . ILE A 1 424 ? 78.956 16.936 169.247 1.00 41.36 424 ILE A C 1
ATOM 3420 O O . ILE A 1 424 ? 78.714 18.125 169.387 1.00 31.47 424 ILE A O 1
ATOM 3425 N N . TYR A 1 425 ? 79.426 16.423 168.115 1.00 25.99 425 TYR A N 1
ATOM 3426 C CA . TYR A 1 425 ? 79.681 17.261 166.943 1.00 11.80 425 TYR A CA 1
ATOM 3427 C C . TYR A 1 425 ? 78.400 17.919 166.423 1.00 15.80 425 TYR A C 1
ATOM 3428 O O . TYR A 1 425 ? 78.426 19.052 165.953 1.00 14.78 425 TYR A O 1
ATOM 3437 N N . GLU A 1 426 ? 77.282 17.210 166.549 1.00 15.66 426 GLU A N 1
ATOM 3438 C CA . GLU A 1 426 ? 75.969 17.742 166.197 1.00 28.34 426 GLU A CA 1
ATOM 3439 C C . GLU A 1 426 ? 75.631 18.971 167.047 1.00 26.35 426 GLU A C 1
ATOM 3440 O O . GLU A 1 426 ? 75.035 19.923 166.551 1.00 17.14 426 GLU A O 1
ATOM 3446 N N . VAL A 1 427 ? 76.023 18.962 168.319 1.00 21.00 427 VAL A N 1
ATOM 3447 C CA . VAL A 1 427 ? 75.892 20.156 169.160 1.00 19.20 427 VAL A CA 1
ATOM 3448 C C . VAL A 1 427 ? 76.810 21.302 168.697 1.00 14.56 427 VAL A C 1
ATOM 3449 O O . VAL A 1 427 ? 76.360 22.439 168.532 1.00 25.67 427 VAL A O 1
ATOM 3453 N N . MET A 1 428 ? 78.086 20.992 168.473 1.00 27.69 428 MET A N 1
ATOM 3454 C CA . MET A 1 428 ? 79.063 21.987 168.016 1.00 23.04 428 MET A CA 1
ATOM 3455 C C . MET A 1 428 ? 78.727 22.615 166.634 1.00 15.16 428 MET A C 1
ATOM 3456 O O . MET A 1 428 ? 79.211 23.694 166.306 1.00 30.76 428 MET A O 1
ATOM 3461 N N . LYS A 1 429 ? 77.880 21.951 165.857 1.00 17.84 429 LYS A N 1
ATOM 3462 C CA . LYS A 1 429 ? 77.434 22.480 164.573 1.00 12.60 429 LYS A CA 1
ATOM 3463 C C . LYS A 1 429 ? 76.356 23.576 164.724 1.00 18.32 429 LYS A C 1
ATOM 3464 O O . LYS A 1 429 ? 76.216 24.440 163.860 1.00 14.96 429 LYS A O 1
ATOM 3470 N N . LYS A 1 430 ? 75.618 23.549 165.834 1.00 10.34 430 LYS A N 1
ATOM 3471 C CA . LYS A 1 430 ? 74.471 24.450 166.012 1.00 10.05 430 LYS A CA 1
ATOM 3472 C C . LYS A 1 430 ? 74.555 25.341 167.256 1.00 13.78 430 LYS A C 1
ATOM 3473 O O . LYS A 1 430 ? 73.777 26.282 167.399 1.00 19.87 430 LYS A O 1
ATOM 3479 N N . SER A 1 431 ? 75.493 25.059 168.151 1.00 29.47 431 SER A N 1
ATOM 3480 C CA . SER A 1 431 ? 75.597 25.833 169.388 1.00 18.22 431 SER A CA 1
ATOM 3481 C C . SER A 1 431 ? 76.151 27.224 169.103 1.00 19.39 431 SER A C 1
ATOM 3482 O O . SER A 1 431 ? 76.889 27.407 168.137 1.00 19.29 431 SER A O 1
ATOM 3485 N N . VAL A 1 432 ? 75.777 28.201 169.929 1.00 14.58 432 VAL A N 1
ATOM 3486 C CA . VAL A 1 432 ? 76.286 29.566 169.776 1.00 20.27 432 VAL A CA 1
ATOM 3487 C C . VAL A 1 432 ? 77.711 29.607 170.279 1.00 10.99 432 VAL A C 1
ATOM 3488 O O . VAL A 1 432 ? 78.537 30.354 169.765 1.00 11.39 432 VAL A O 1
ATOM 3492 N N . ILE A 1 433 ? 77.971 28.804 171.306 1.00 11.40 433 ILE A N 1
ATOM 3493 C CA . ILE A 1 433 ? 79.294 28.642 171.892 1.00 15.88 433 ILE A CA 1
ATOM 3494 C C . ILE A 1 433 ? 79.341 27.308 172.608 1.00 44.70 433 ILE A C 1
ATOM 3495 O O . ILE A 1 433 ? 78.530 27.034 173.498 1.00 14.56 433 ILE A O 1
ATOM 3500 N N . ALA A 1 434 ? 80.278 26.466 172.193 1.00 16.59 434 ALA A N 1
ATOM 3501 C CA . ALA A 1 434 ? 80.448 25.154 172.810 1.00 25.10 434 ALA A CA 1
ATOM 3502 C C . ALA A 1 434 ? 81.933 24.871 173.051 1.00 19.17 434 ALA A C 1
ATOM 3503 O O . ALA A 1 434 ? 82.799 25.413 172.350 1.00 22.89 434 ALA A O 1
ATOM 3505 N N . THR A 1 435 ? 82.225 24.060 174.061 1.00 17.60 435 THR A N 1
ATOM 3506 C CA . THR A 1 435 ? 83.605 23.666 174.351 1.00 30.24 435 THR A CA 1
ATOM 3507 C C . THR A 1 435 ? 83.782 22.153 174.322 1.00 17.90 435 THR A C 1
ATOM 3508 O O . THR A 1 435 ? 82.858 21.412 174.624 1.00 19.32 435 THR A O 1
ATOM 3512 N N . ALA A 1 436 ? 84.984 21.723 173.959 1.00 21.85 436 ALA A N 1
ATOM 3513 C CA . ALA A 1 436 ? 85.360 20.327 174.006 1.00 22.45 436 ALA A CA 1
ATOM 3514 C C . ALA A 1 436 ? 86.815 20.191 174.437 1.00 25.02 436 ALA A C 1
ATOM 3515 O O . ALA A 1 436 ? 87.697 20.907 173.969 1.00 33.73 436 ALA A O 1
ATOM 3517 N N . TRP A 1 437 ? 87.050 19.262 175.342 1.00 21.17 437 TRP A N 1
ATOM 3518 C CA . TRP A 1 437 ? 88.385 18.986 175.835 1.00 -4.27 437 TRP A CA 1
ATOM 3519 C C . TRP A 1 437 ? 89.252 18.238 174.794 1.00 8.92 437 TRP A C 1
ATOM 3520 O O . TRP A 1 437 ? 88.819 17.221 174.246 1.00 16.63 437 TRP A O 1
ATOM 3531 N N . VAL A 1 438 ? 90.456 18.757 174.538 1.00 12.18 438 VAL A N 1
ATOM 3532 C CA . VAL A 1 438 ? 91.370 18.193 173.555 1.00 -10.33 438 VAL A CA 1
ATOM 3533 C C . VAL A 1 438 ? 92.733 17.923 174.183 1.00 -7.33 438 VAL A C 1
ATOM 3534 O O . VAL A 1 438 ? 93.607 17.324 173.547 1.00 7.66 438 VAL A O 1
ATOM 3538 N N . GLY A 1 439 ? 92.917 18.368 175.426 1.00 10.28 439 GLY A N 1
ATOM 3539 C CA . GLY A 1 439 ? 94.164 18.183 176.136 1.00 9.62 439 GLY A CA 1
ATOM 3540 C C . GLY A 1 439 ? 94.551 16.720 176.286 1.00 -6.64 439 GLY A C 1
ATOM 3541 O O . GLY A 1 439 ? 93.708 15.880 176.587 1.00 8.61 439 GLY A O 1
ATOM 3542 N N . ARG A 1 440 ? 95.829 16.417 176.064 1.00 10.91 440 ARG A N 1
ATOM 3543 C CA . ARG A 1 440 ? 96.317 15.032 176.138 1.00 16.27 440 ARG A CA 1
ATOM 3544 C C . ARG A 1 440 ? 97.190 14.769 177.357 1.00 22.02 440 ARG A C 1
ATOM 3545 O O . ARG A 1 440 ? 97.407 13.611 177.705 1.00 23.50 440 ARG A O 1
ATOM 3553 N N . ALA A 1 441 ? 97.693 15.832 177.993 1.00 26.95 441 ALA A N 1
ATOM 3554 C CA . ALA A 1 441 ? 98.464 15.704 179.244 1.00 29.78 441 ALA A CA 1
ATOM 3555 C C . ALA A 1 441 ? 97.615 14.979 180.295 1.00 34.52 441 ALA A C 1
ATOM 3556 O O . ALA A 1 441 ? 96.396 14.890 180.144 1.00 26.28 441 ALA A O 1
ATOM 3558 N N . PRO A 1 442 ? 98.248 14.425 181.341 1.00 36.45 442 PRO A N 1
ATOM 3559 C CA . PRO A 1 442 ? 97.545 13.325 181.972 1.00 35.56 442 PRO A CA 1
ATOM 3560 C C . PRO A 1 442 ? 96.807 13.424 183.329 1.00 34.10 442 PRO A C 1
ATOM 3561 O O . PRO A 1 442 ? 97.184 12.661 184.228 1.00 28.87 442 PRO A O 1
ATOM 3565 N N . LEU A 1 443 ? 95.841 14.319 183.577 1.00 37.17 443 LEU A N 1
ATOM 3566 C CA . LEU A 1 443 ? 95.853 15.776 183.420 1.00 42.90 443 LEU A CA 1
ATOM 3567 C C . LEU A 1 443 ? 94.840 16.139 184.502 1.00 31.42 443 LEU A C 1
ATOM 3568 O O . LEU A 1 443 ? 93.623 16.001 184.317 1.00 27.31 443 LEU A O 1
ATOM 3573 N N . TYR A 1 444 ? 95.369 16.640 185.611 1.00 32.36 444 TYR A N 1
ATOM 3574 C CA . TYR A 1 444 ? 94.804 16.470 186.954 1.00 31.76 444 TYR A CA 1
ATOM 3575 C C . TYR A 1 444 ? 93.640 17.394 187.346 1.00 29.92 444 TYR A C 1
ATOM 3576 O O . TYR A 1 444 ? 93.509 18.516 186.833 1.00 31.76 444 TYR A O 1
ATOM 3585 N N . ASP A 1 445 ? 92.810 16.895 188.268 1.00 48.02 445 ASP A N 1
ATOM 3586 C CA . ASP A 1 445 ? 91.562 17.545 188.717 1.00 40.11 445 ASP A CA 1
ATOM 3587 C C . ASP A 1 445 ? 90.569 17.851 187.581 1.00 19.45 445 ASP A C 1
ATOM 3588 O O . ASP A 1 445 ? 89.695 18.724 187.716 1.00 27.65 445 ASP A O 1
ATOM 3593 N N . TYR A 1 446 ? 90.694 17.123 186.470 1.00 17.39 446 TYR A N 1
ATOM 3594 C CA . TYR A 1 446 ? 89.762 17.276 185.358 1.00 20.51 446 TYR A CA 1
ATOM 3595 C C . TYR A 1 446 ? 89.493 15.941 184.655 1.00 20.54 446 TYR A C 1
ATOM 3596 O O . TYR A 1 446 ? 90.398 15.340 184.066 1.00 23.69 446 TYR A O 1
ATOM 3605 N N . ASP A 1 447 ? 88.234 15.509 184.720 1.00 13.93 447 ASP A N 1
ATOM 3606 C CA . ASP A 1 447 ? 87.810 14.168 184.320 1.00 23.28 447 ASP A CA 1
ATOM 3607 C C . ASP A 1 447 ? 87.156 14.090 182.929 1.00 30.84 447 ASP A C 1
ATOM 3608 O O . ASP A 1 447 ? 86.099 13.477 182.754 1.00 16.79 447 ASP A O 1
ATOM 3613 N N . ASP A 1 448 ? 87.785 14.701 181.937 1.00 15.40 448 ASP A N 1
ATOM 3614 C CA . ASP A 1 448 ? 87.247 14.684 180.584 1.00 19.18 448 ASP A CA 1
ATOM 3615 C C . ASP A 1 448 ? 88.082 13.786 179.688 1.00 10.82 448 ASP A C 1
ATOM 3616 O O . ASP A 1 448 ? 89.257 13.570 179.946 1.00 20.97 448 ASP A O 1
ATOM 3621 N N . PHE A 1 449 ? 87.462 13.250 178.640 1.00 10.84 449 PHE A N 1
ATOM 3622 C CA . PHE A 1 449 ? 88.202 12.583 177.590 1.00 -8.98 449 PHE A CA 1
ATOM 3623 C C . PHE A 1 449 ? 88.488 13.598 176.490 1.00 4.89 449 PHE A C 1
ATOM 3624 O O . PHE A 1 449 ? 87.704 14.524 176.264 1.00 10.82 449 PHE A O 1
ATOM 3632 N N . ALA A 1 450 ? 89.622 13.421 175.818 1.00 8.62 450 ALA A N 1
ATOM 3633 C CA . ALA A 1 450 ? 90.067 14.308 174.748 1.00 11.98 450 ALA A CA 1
ATOM 3634 C C . ALA A 1 450 ? 89.553 13.890 173.373 1.00 13.58 450 ALA A C 1
ATOM 3635 O O . ALA A 1 450 ? 89.696 12.744 172.982 1.00 20.18 450 ALA A O 1
ATOM 3637 N N . LEU A 1 451 ? 88.954 14.835 172.648 1.00 14.32 451 LEU A N 1
ATOM 3638 C CA . LEU A 1 451 ? 88.639 14.669 171.225 1.00 20.98 451 LEU A CA 1
ATOM 3639 C C . LEU A 1 451 ? 89.922 14.901 170.441 1.00 20.01 451 LEU A C 1
ATOM 3640 O O . LEU A 1 451 ? 90.684 15.797 170.777 1.00 20.45 451 LEU A O 1
ATOM 3645 N N . PRO A 1 452 ? 90.198 14.061 169.426 1.00 16.57 452 PRO A N 1
ATOM 3646 C CA . PRO A 1 452 ? 91.362 14.345 168.581 1.00 6.78 452 PRO A CA 1
ATOM 3647 C C . PRO A 1 452 ? 91.256 15.721 167.947 1.00 13.47 452 PRO A C 1
ATOM 3648 O O . PRO A 1 452 ? 90.254 16.018 167.310 1.00 11.11 452 PRO A O 1
ATOM 3652 N N . ARG A 1 453 ? 92.270 16.559 168.141 1.00 7.58 453 ARG A N 1
ATOM 3653 C CA . ARG A 1 453 ? 92.297 17.923 167.576 1.00 15.09 453 ARG A CA 1
ATOM 3654 C C . ARG A 1 453 ? 92.037 18.013 166.076 1.00 19.99 453 ARG A C 1
ATOM 3655 O O . ARG A 1 453 ? 91.295 18.882 165.621 1.00 22.29 453 ARG A O 1
ATOM 3663 N N . SER A 1 454 ? 92.663 17.125 165.313 1.00 18.46 454 SER A N 1
ATOM 3664 C CA . SER A 1 454 ? 92.545 17.152 163.863 1.00 20.59 454 SER A CA 1
ATOM 3665 C C . SER A 1 454 ? 91.129 16.804 163.440 1.00 16.67 454 SER A C 1
ATOM 3666 O O . SER A 1 454 ? 90.615 17.360 162.475 1.00 25.06 454 SER A O 1
ATOM 3669 N N . THR A 1 455 ? 90.493 15.901 164.179 1.00 15.44 455 THR A N 1
ATOM 3670 C CA . THR A 1 455 ? 89.096 15.550 163.925 1.00 20.59 455 THR A CA 1
ATOM 3671 C C . THR A 1 455 ? 88.177 16.751 164.211 1.00 16.34 455 THR A C 1
ATOM 3672 O O . THR A 1 455 ? 87.241 17.022 163.455 1.00 22.55 455 THR A O 1
ATOM 3676 N N . VAL A 1 456 ? 88.469 17.466 165.296 1.00 16.80 456 VAL A N 1
ATOM 3677 C CA . VAL A 1 456 ? 87.715 18.649 165.689 1.00 13.08 456 VAL A CA 1
ATOM 3678 C C . VAL A 1 456 ? 87.781 19.668 164.565 1.00 15.59 456 VAL A C 1
ATOM 3679 O O . VAL A 1 456 ? 86.744 20.101 164.063 1.00 14.98 456 VAL A O 1
ATOM 3683 N N . MET A 1 457 ? 89.003 20.034 164.174 1.00 20.85 457 MET A N 1
ATOM 3684 C CA . MET A 1 457 ? 89.255 20.926 163.046 1.00 18.05 457 MET A CA 1
ATOM 3685 C C . MET A 1 457 ? 88.479 20.555 161.779 1.00 17.11 457 MET A C 1
ATOM 3686 O O . MET A 1 457 ? 87.848 21.411 161.143 1.00 22.00 457 MET A O 1
ATOM 3691 N N . LEU A 1 458 ? 88.525 19.278 161.421 1.00 15.14 458 LEU A N 1
ATOM 3692 C CA . LEU A 1 458 ? 87.917 18.803 160.183 1.00 19.53 458 LEU A CA 1
ATOM 3693 C C . LEU A 1 458 ? 86.381 18.737 160.222 1.00 25.19 458 LEU A C 1
ATOM 3694 O O . LEU A 1 458 ? 85.726 18.876 159.190 1.00 22.44 458 LEU A O 1
ATOM 3699 N N . ASN A 1 459 ? 85.816 18.534 161.408 1.00 33.51 459 ASN A N 1
ATOM 3700 C CA . ASN A 1 459 ? 84.369 18.421 161.576 1.00 39.55 459 ASN A CA 1
ATOM 3701 C C . ASN A 1 459 ? 83.720 19.716 162.010 1.00 33.66 459 ASN A C 1
ATOM 3702 O O . ASN A 1 459 ? 82.594 20.004 161.625 1.00 28.61 459 ASN A O 1
ATOM 3707 N N . GLY A 1 460 ? 84.434 20.476 162.833 1.00 16.00 460 GLY A N 1
ATOM 3708 C CA . GLY A 1 460 ? 83.886 21.646 163.513 1.00 19.50 460 GLY A CA 1
ATOM 3709 C C . GLY A 1 460 ? 83.673 22.874 162.652 1.00 21.16 460 GLY A C 1
ATOM 3710 O O . GLY A 1 460 ? 82.737 23.632 162.889 1.00 19.43 460 GLY A O 1
ATOM 3711 N N . SER A 1 461 ? 84.537 23.069 161.658 1.00 23.15 461 SER A N 1
ATOM 3712 C CA . SER A 1 461 ? 84.558 24.306 160.885 1.00 16.82 461 SER A CA 1
ATOM 3713 C C . SER A 1 461 ? 83.496 24.379 159.792 1.00 24.32 461 SER A C 1
ATOM 3714 O O . SER A 1 461 ? 83.472 23.552 158.874 1.00 27.11 461 SER A O 1
ATOM 3717 N N . TYR A 1 462 ? 82.621 25.375 159.908 1.00 35.33 462 TYR A N 1
ATOM 3718 C CA . TYR A 1 462 ? 81.628 25.660 158.873 1.00 21.84 462 TYR A CA 1
ATOM 3719 C C . TYR A 1 462 ? 81.643 27.131 158.514 1.00 23.99 462 TYR A C 1
ATOM 3720 O O . TYR A 1 462 ? 82.193 27.963 159.235 1.00 6.76 462 TYR A O 1
ATOM 3729 N N . ARG A 1 463 ? 81.026 27.446 157.388 1.00 14.52 463 ARG A N 1
ATOM 3730 C CA . ARG A 1 463 ? 80.816 28.820 156.983 1.00 2.45 463 ARG A CA 1
ATOM 3731 C C . ARG A 1 463 ? 80.450 29.673 158.215 1.00 7.13 463 ARG A C 1
ATOM 3732 O O . ARG A 1 463 ? 81.139 30.643 158.536 1.00 11.58 463 ARG A O 1
ATOM 3740 N N . ASP A 1 464 ? 79.406 29.267 158.937 1.00 2.15 464 ASP A N 1
ATOM 3741 C CA . ASP A 1 464 ? 78.945 29.995 160.131 1.00 10.48 464 ASP A CA 1
ATOM 3742 C C . ASP A 1 464 ? 79.549 29.551 161.455 1.00 8.27 464 ASP A C 1
ATOM 3743 O O . ASP A 1 464 ? 79.340 30.211 162.475 1.00 12.88 464 ASP A O 1
ATOM 3748 N N . ILE A 1 465 ? 80.281 28.438 161.456 1.00 10.69 465 ILE A N 1
ATOM 3749 C CA . ILE A 1 465 ? 80.884 27.945 162.698 1.00 16.82 465 ILE A CA 1
ATOM 3750 C C . ILE A 1 465 ? 82.399 28.069 162.697 1.00 28.13 465 ILE A C 1
ATOM 3751 O O . ILE A 1 465 ? 83.100 27.416 161.925 1.00 33.51 465 ILE A O 1
ATOM 3756 N N . ARG A 1 466 ? 82.865 28.938 163.582 1.00 14.06 466 ARG A N 1
ATOM 3757 C CA . ARG A 1 466 ? 84.262 29.213 163.818 1.00 11.17 466 ARG A CA 1
ATOM 3758 C C . ARG A 1 466 ? 84.801 28.199 164.851 1.00 15.61 466 ARG A C 1
ATOM 3759 O O . ARG A 1 466 ? 84.217 28.014 165.916 1.00 14.31 466 ARG A O 1
ATOM 3767 N N . ILE A 1 467 ? 85.895 27.522 164.521 1.00 10.55 467 ILE A N 1
ATOM 3768 C CA . ILE A 1 467 ? 86.440 26.487 165.398 1.00 13.02 467 ILE A CA 1
ATOM 3769 C C . ILE A 1 467 ? 87.889 26.779 165.775 1.00 12.50 467 ILE A C 1
ATOM 3770 O O . ILE A 1 467 ? 88.771 26.823 164.921 1.00 18.67 467 ILE A O 1
ATOM 3775 N N . LEU A 1 468 ? 88.117 26.999 167.066 1.00 11.84 468 LEU A N 1
ATOM 3776 C CA . LEU A 1 468 ? 89.425 27.429 167.556 1.00 14.89 468 LEU A CA 1
ATOM 3777 C C . LEU A 1 468 ? 89.756 26.784 168.880 1.00 10.90 468 LEU A C 1
ATOM 3778 O O . LEU A 1 468 ? 88.875 26.274 169.567 1.00 18.63 468 LEU A O 1
ATOM 3783 N N . ASP A 1 469 ? 91.032 26.814 169.242 1.00 14.77 469 ASP A N 1
ATOM 3784 C CA . ASP A 1 469 ? 91.449 26.387 170.561 1.00 13.05 469 ASP A CA 1
ATOM 3785 C C . ASP A 1 469 ? 91.077 27.496 171.526 1.00 14.83 469 ASP A C 1
ATOM 3786 O O . ASP A 1 469 ? 90.860 28.629 171.102 1.00 14.24 469 ASP A O 1
ATOM 3791 N N . GLY A 1 470 ? 91.000 27.164 172.815 1.00 12.21 470 GLY A N 1
ATOM 3792 C CA . GLY A 1 470 ? 90.554 28.095 173.844 1.00 5.44 470 GLY A CA 1
ATOM 3793 C C . GLY A 1 470 ? 91.232 29.452 173.836 1.00 10.95 470 GLY A C 1
ATOM 3794 O O . GLY A 1 470 ? 90.570 30.484 173.989 1.00 16.23 470 GLY A O 1
ATOM 3795 N N . ASN A 1 471 ? 92.551 29.456 173.674 1.00 12.14 471 ASN A N 1
ATOM 3796 C CA . ASN A 1 471 ? 93.283 30.710 173.673 1.00 9.15 471 ASN A CA 1
ATOM 3797 C C . ASN A 1 471 ? 92.959 31.538 172.440 1.00 13.55 471 ASN A C 1
ATOM 3798 O O . ASN A 1 471 ? 92.768 32.747 172.543 1.00 12.98 471 ASN A O 1
ATOM 3803 N N . GLY A 1 472 ? 92.886 30.870 171.287 1.00 14.95 472 GLY A N 1
ATOM 3804 C CA . GLY A 1 472 ? 92.452 31.486 170.039 1.00 16.15 472 GLY A CA 1
ATOM 3805 C C . GLY A 1 472 ? 91.073 32.096 170.190 1.00 16.50 472 GLY A C 1
ATOM 3806 O O . GLY A 1 472 ? 90.833 33.234 169.778 1.00 16.17 472 GLY A O 1
ATOM 3807 N N . ALA A 1 473 ? 90.182 31.337 170.817 1.00 12.79 473 ALA A N 1
ATOM 3808 C CA . ALA A 1 473 ? 88.804 31.736 171.034 1.00 11.04 473 ALA A CA 1
ATOM 3809 C C . ALA A 1 473 ? 88.714 33.011 171.846 1.00 13.95 473 ALA A C 1
ATOM 3810 O O . ALA A 1 473 ? 87.908 33.889 171.528 1.00 13.25 473 ALA A O 1
ATOM 3812 N N . ILE A 1 474 ? 89.543 33.122 172.879 1.00 7.80 474 ILE A N 1
ATOM 3813 C CA . ILE A 1 474 ? 89.548 34.305 173.731 1.00 10.51 474 ILE A CA 1
ATOM 3814 C C . ILE A 1 474 ? 90.095 35.522 172.971 1.00 11.82 474 ILE A C 1
ATOM 3815 O O . ILE A 1 474 ? 89.521 36.602 173.019 1.00 14.18 474 ILE A O 1
ATOM 3820 N N . LEU A 1 475 ? 91.198 35.321 172.262 1.00 13.23 475 LEU A N 1
ATOM 3821 C CA . LEU A 1 475 ? 91.832 36.358 171.470 1.00 14.29 475 LEU A CA 1
ATOM 3822 C C . LEU A 1 475 ? 90.915 36.859 170.352 1.00 6.01 475 LEU A C 1
ATOM 3823 O O . LEU A 1 475 ? 90.924 38.045 170.010 1.00 14.79 475 LEU A O 1
ATOM 3828 N N . PHE A 1 476 ? 90.135 35.946 169.783 1.00 9.65 476 PHE A N 1
ATOM 3829 C CA . PHE A 1 476 ? 89.114 36.305 168.825 1.00 15.68 476 PHE A CA 1
ATOM 3830 C C . PHE A 1 476 ? 88.084 37.246 169.454 1.00 12.62 476 PHE A C 1
ATOM 3831 O O . PHE A 1 476 ? 87.728 38.263 168.857 1.00 20.56 476 PHE A O 1
ATOM 3839 N N . LEU A 1 477 ? 87.627 36.908 170.656 1.00 18.72 477 LEU A N 1
ATOM 3840 C CA . LEU A 1 477 ? 86.622 37.706 171.356 1.00 7.48 477 LEU A CA 1
ATOM 3841 C C . LEU A 1 477 ? 87.196 38.996 171.889 1.00 17.95 477 LEU A C 1
ATOM 3842 O O . LEU A 1 477 ? 86.496 39.990 171.935 1.00 16.63 477 LEU A O 1
ATOM 3847 N N . MET A 1 478 ? 88.458 38.991 172.297 1.00 -13.75 478 MET A N 1
ATOM 3848 C CA . MET A 1 478 ? 89.123 40.245 172.620 1.00 -10.67 478 MET A CA 1
ATOM 3849 C C . MET A 1 478 ? 88.985 41.220 171.424 1.00 -6.32 478 MET A C 1
ATOM 3850 O O . MET A 1 478 ? 88.682 42.408 171.586 1.00 -7.63 478 MET A O 1
ATOM 3855 N N . TRP A 1 479 ? 89.167 40.667 170.228 1.00 6.22 479 TRP A N 1
ATOM 3856 C CA . TRP A 1 479 ? 89.283 41.420 168.989 1.00 12.60 479 TRP A CA 1
ATOM 3857 C C . TRP A 1 479 ? 87.939 41.887 168.432 1.00 10.58 479 TRP A C 1
ATOM 3858 O O . TRP A 1 479 ? 87.827 43.014 167.969 1.00 24.58 479 TRP A O 1
ATOM 3869 N N . ARG A 1 480 ? 86.936 41.010 168.494 1.00 17.97 480 ARG A N 1
ATOM 3870 C CA . ARG A 1 480 ? 85.602 41.258 167.950 1.00 23.57 480 ARG A CA 1
ATOM 3871 C C . ARG A 1 480 ? 84.647 41.907 168.969 1.00 21.75 480 ARG A C 1
ATOM 3872 O O . ARG A 1 480 ? 83.816 42.744 168.601 1.00 17.55 480 ARG A O 1
ATOM 3880 N N . TYR A 1 481 ? 84.763 41.527 170.239 1.00 25.14 481 TYR A N 1
ATOM 3881 C CA . TYR A 1 481 ? 83.892 42.072 171.280 1.00 18.99 481 TYR A CA 1
ATOM 3882 C C . TYR A 1 481 ? 84.676 42.640 172.463 1.00 23.44 481 TYR A C 1
ATOM 3883 O O . TYR A 1 481 ? 84.672 42.057 173.544 1.00 21.35 481 TYR A O 1
ATOM 3892 N N . PRO A 1 482 ? 85.340 43.793 172.258 1.00 31.70 482 PRO A N 1
ATOM 3893 C CA . PRO A 1 482 ? 86.215 44.464 173.223 1.00 26.30 482 PRO A CA 1
ATOM 3894 C C . PRO A 1 482 ? 85.667 44.760 174.627 1.00 32.92 482 PRO A C 1
ATOM 3895 O O . PRO A 1 482 ? 86.462 44.915 175.549 1.00 32.27 482 PRO A O 1
ATOM 3899 N N . ASP A 1 483 ? 84.356 44.857 174.815 1.00 39.54 483 ASP A N 1
ATOM 3900 C CA . ASP A 1 483 ? 83.854 44.976 176.192 1.00 43.27 483 ASP A CA 1
ATOM 3901 C C . ASP A 1 483 ? 83.059 43.793 176.697 1.00 51.12 483 ASP A C 1
ATOM 3902 O O . ASP A 1 483 ? 82.508 43.841 177.799 1.00 62.32 483 ASP A O 1
ATOM 3907 N N . ILE A 1 484 ? 83.000 42.729 175.898 1.00 43.93 484 ILE A N 1
ATOM 3908 C CA . ILE A 1 484 ? 82.624 41.428 176.423 1.00 39.29 484 ILE A CA 1
ATOM 3909 C C . ILE A 1 484 ? 83.875 40.794 177.033 1.00 37.91 484 ILE A C 1
ATOM 3910 O O . ILE A 1 484 ? 83.835 40.325 178.171 1.00 27.68 484 ILE A O 1
ATOM 3915 N N . VAL A 1 485 ? 84.983 40.800 176.289 1.00 19.21 485 VAL A N 1
ATOM 3916 C CA . VAL A 1 485 ? 86.254 40.249 176.783 1.00 14.97 485 VAL A CA 1
ATOM 3917 C C . VAL A 1 485 ? 87.351 41.294 176.651 1.00 23.19 485 VAL A C 1
ATOM 3918 O O . VAL A 1 485 ? 87.818 41.584 175.552 1.00 27.14 485 VAL A O 1
ATOM 3922 N N . LYS A 1 486 ? 87.743 41.861 177.784 1.00 19.71 486 LYS A N 1
ATOM 3923 C CA . LYS A 1 486 ? 88.714 42.950 177.827 1.00 23.39 486 LYS A CA 1
ATOM 3924 C C . LYS A 1 486 ? 90.131 42.454 177.528 1.00 14.41 486 LYS A C 1
ATOM 3925 O O . LYS A 1 486 ? 90.427 41.274 177.691 1.00 16.23 486 LYS A O 1
ATOM 3931 N N . LYS A 1 487 ? 91.001 43.361 177.091 1.00 13.65 487 LYS A N 1
ATOM 3932 C CA . LYS A 1 487 ? 92.402 43.029 176.830 1.00 12.67 487 LYS A CA 1
ATOM 3933 C C . LYS A 1 487 ? 93.120 42.567 178.099 1.00 11.79 487 LYS A C 1
ATOM 3934 O O . LYS A 1 487 ? 94.007 41.709 178.042 1.00 20.28 487 LYS A O 1
ATOM 3940 N N . ASP A 1 488 ? 92.709 43.141 179.231 1.00 5.69 488 ASP A N 1
ATOM 3941 C CA . ASP A 1 488 ? 93.362 42.969 180.529 1.00 -3.80 488 ASP A CA 1
ATOM 3942 C C . ASP A 1 488 ? 93.003 41.652 181.273 1.00 10.96 488 ASP A C 1
ATOM 3943 O O . ASP A 1 488 ? 93.556 41.342 182.340 1.00 11.81 488 ASP A O 1
ATOM 3948 N N . LEU A 1 489 ? 92.085 40.884 180.691 1.00 13.11 489 LEU A N 1
ATOM 3949 C CA . LEU A 1 489 ? 91.667 39.585 181.216 1.00 9.39 489 LEU A CA 1
ATOM 3950 C C . LEU A 1 489 ? 92.828 38.738 181.745 1.00 11.28 489 LEU A C 1
ATOM 3951 O O . LEU A 1 489 ? 93.779 38.433 181.014 1.00 10.14 489 LEU A O 1
ATOM 3956 N N . THR A 1 490 ? 92.740 38.373 183.018 1.00 14.29 490 THR A N 1
ATOM 3957 C CA . THR A 1 490 ? 93.686 37.458 183.610 1.00 14.82 490 THR A CA 1
ATOM 3958 C C . THR A 1 490 ? 93.198 36.045 183.339 1.00 16.08 490 THR A C 1
ATOM 3959 O O . THR A 1 490 ? 92.107 35.646 183.782 1.00 30.08 490 THR A O 1
ATOM 3963 N N . TYR A 1 491 ? 94.001 35.303 182.586 1.00 26.51 491 TYR A N 1
ATOM 3964 C CA . TYR A 1 491 ? 93.711 33.915 182.303 1.00 8.20 491 TYR A CA 1
ATOM 3965 C C . TYR A 1 491 ? 94.991 33.193 181.891 1.00 9.74 491 TYR A C 1
ATOM 3966 O O . TYR A 1 491 ? 96.031 33.807 181.675 1.00 19.20 491 TYR A O 1
ATOM 3975 N N . ASP A 1 492 ? 94.886 31.880 181.778 1.00 19.46 492 ASP A N 1
ATOM 3976 C CA . ASP A 1 492 ? 96.027 31.035 181.563 1.00 14.31 492 ASP A CA 1
ATOM 3977 C C . ASP A 1 492 ? 95.922 30.423 180.164 1.00 8.86 492 ASP A C 1
ATOM 3978 O O . ASP A 1 492 ? 95.093 29.547 179.910 1.00 16.66 492 ASP A O 1
ATOM 3983 N N . PRO A 1 493 ? 96.741 30.934 179.232 1.00 12.53 493 PRO A N 1
ATOM 3984 C CA . PRO A 1 493 ? 96.700 30.471 177.839 1.00 12.09 493 PRO A CA 1
ATOM 3985 C C . PRO A 1 493 ? 96.893 28.955 177.643 1.00 15.07 493 PRO A C 1
ATOM 3986 O O . PRO A 1 493 ? 96.224 28.360 176.787 1.00 23.26 493 PRO A O 1
ATOM 3990 N N . ALA A 1 494 ? 97.772 28.338 178.429 1.00 9.29 494 ALA A N 1
ATOM 3991 C CA . ALA A 1 494 ? 97.968 26.886 178.373 1.00 12.13 494 ALA A CA 1
ATOM 3992 C C . ALA A 1 494 ? 96.674 26.127 178.707 1.00 10.49 494 ALA A C 1
ATOM 3993 O O . ALA A 1 494 ? 96.287 25.181 178.011 1.00 16.64 494 ALA A O 1
ATOM 3995 N N . TRP A 1 495 ? 96.006 26.563 179.768 1.00 13.22 495 TRP A N 1
ATOM 3996 C CA . TRP A 1 495 ? 94.753 25.980 180.177 1.00 13.25 495 TRP A CA 1
ATOM 3997 C C . TRP A 1 495 ? 93.713 26.102 179.069 1.00 38.05 495 TRP A C 1
ATOM 3998 O O . TRP A 1 495 ? 93.141 25.104 178.642 1.00 18.80 495 TRP A O 1
ATOM 4009 N N . ALA A 1 496 ? 93.483 27.331 178.610 1.00 16.92 496 ALA A N 1
ATOM 4010 C CA . ALA A 1 496 ? 92.570 27.628 177.502 1.00 15.18 496 ALA A CA 1
ATOM 4011 C C . ALA A 1 496 ? 92.819 26.685 176.324 1.00 16.72 496 ALA A C 1
ATOM 4012 O O . ALA A 1 496 ? 91.882 26.181 175.727 1.00 21.43 496 ALA A O 1
ATOM 4014 N N . MET A 1 497 ? 94.092 26.408 176.058 1.00 14.70 497 MET A N 1
ATOM 4015 C CA . MET A 1 497 ? 94.515 25.533 174.969 1.00 23.47 497 MET A CA 1
ATOM 4016 C C . MET A 1 497 ? 94.266 24.036 175.151 1.00 28.42 497 MET A C 1
ATOM 4017 O O . MET A 1 497 ? 94.520 23.265 174.230 1.00 16.20 497 MET A O 1
ATOM 4022 N N . ASN A 1 498 ? 93.771 23.623 176.319 1.00 16.26 498 ASN A N 1
ATOM 4023 C CA . ASN A 1 498 ? 93.239 22.274 176.486 1.00 9.19 498 ASN A CA 1
ATOM 4024 C C . ASN A 1 498 ? 91.850 22.096 175.890 1.00 15.82 498 ASN A C 1
ATOM 4025 O O . ASN A 1 498 ? 91.347 20.974 175.837 1.00 17.32 498 ASN A O 1
ATOM 4030 N N . PHE A 1 499 ? 91.214 23.199 175.481 1.00 12.11 499 PHE A N 1
ATOM 4031 C CA . PHE A 1 499 ? 89.843 23.154 174.977 1.00 16.58 499 PHE A CA 1
ATOM 4032 C C . PHE A 1 499 ? 89.762 23.523 173.489 1.00 12.43 499 PHE A C 1
ATOM 4033 O O . PHE A 1 499 ? 90.522 24.367 172.986 1.00 17.47 499 PHE A O 1
ATOM 4041 N N . ALA A 1 500 ? 88.857 22.874 172.771 1.00 31.69 500 ALA A N 1
ATOM 4042 C CA . ALA A 1 500 ? 88.437 23.431 171.500 1.00 12.65 500 ALA A CA 1
ATOM 4043 C C . ALA A 1 500 ? 87.165 24.191 171.771 1.00 15.71 500 ALA A C 1
ATOM 4044 O O . ALA A 1 500 ? 86.355 23.771 172.603 1.00 19.45 500 ALA A O 1
ATOM 4046 N N . VAL A 1 501 ? 87.018 25.321 171.080 1.00 21.65 501 VAL A N 1
ATOM 4047 C CA . VAL A 1 501 ? 85.833 26.156 171.192 1.00 12.70 501 VAL A CA 1
ATOM 4048 C C . VAL A 1 501 ? 85.253 26.426 169.829 1.00 18.72 501 VAL A C 1
ATOM 4049 O O . VAL A 1 501 ? 85.965 26.788 168.884 1.00 19.28 501 VAL A O 1
ATOM 4053 N N . SER A 1 502 ? 83.943 26.260 169.744 1.00 -9.94 502 SER A N 1
ATOM 4054 C CA . SER A 1 502 ? 83.193 26.577 168.539 1.00 -1.31 502 SER A CA 1
ATOM 4055 C C . SER A 1 502 ? 82.355 27.824 168.781 1.00 9.56 502 SER A C 1
ATOM 4056 O O . SER A 1 502 ? 81.780 27.975 169.845 1.00 9.31 502 SER A O 1
ATOM 4059 N N . LEU A 1 503 ? 82.282 28.711 167.789 1.00 -9.81 503 LEU A N 1
ATOM 4060 C CA . LEU A 1 503 ? 81.540 29.974 167.916 1.00 10.61 503 LEU A CA 1
ATOM 4061 C C . LEU A 1 503 ? 80.628 30.217 166.722 1.00 11.84 503 LEU A C 1
ATOM 4062 O O . LEU A 1 503 ? 81.050 30.020 165.585 1.00 19.50 503 LEU A O 1
ATOM 4067 N N . LYS A 1 504 ? 79.387 30.645 166.981 1.00 18.12 504 LYS A N 1
ATOM 4068 C CA . LYS A 1 504 ? 78.482 31.092 165.907 1.00 -3.84 504 LYS A CA 1
ATOM 4069 C C . LYS A 1 504 ? 78.845 32.529 165.526 1.00 -4.75 504 LYS A C 1
ATOM 4070 O O . LYS A 1 504 ? 78.135 33.481 165.836 1.00 17.91 504 LYS A O 1
ATOM 4076 N N . GLU A 1 505 ? 80.011 32.636 164.890 1.00 -10.62 505 GLU A N 1
ATOM 4077 C CA . GLU A 1 505 ? 80.587 33.891 164.436 1.00 -9.90 505 GLU A CA 1
ATOM 4078 C C . GLU A 1 505 ? 81.030 33.763 162.968 1.00 -11.56 505 GLU A C 1
ATOM 4079 O O . GLU A 1 505 ? 81.740 32.802 162.628 1.00 20.69 505 GLU A O 1
ATOM 4085 N N . PRO A 1 506 ? 80.625 34.723 162.105 1.00 3.06 506 PRO A N 1
ATOM 4086 C CA . PRO A 1 506 ? 80.980 34.634 160.684 1.00 11.51 506 PRO A CA 1
ATOM 4087 C C . PRO A 1 506 ? 82.472 34.839 160.480 1.00 19.91 506 PRO A C 1
ATOM 4088 O O . PRO A 1 506 ? 83.106 35.556 161.252 1.00 17.71 506 PRO A O 1
ATOM 4092 N N . ILE A 1 507 ? 83.016 34.196 159.451 1.00 19.19 507 ILE A N 1
ATOM 4093 C CA . ILE A 1 507 ? 84.391 34.423 159.020 1.00 24.79 507 ILE A CA 1
ATOM 4094 C C . ILE A 1 507 ? 84.625 35.924 158.889 1.00 34.59 507 ILE A C 1
ATOM 4095 O O . ILE A 1 507 ? 83.798 36.620 158.307 1.00 38.46 507 ILE A O 1
ATOM 4100 N N . PRO A 1 508 ? 85.735 36.439 159.449 1.00 27.26 508 PRO A N 1
ATOM 4101 C CA . PRO A 1 508 ? 86.019 37.872 159.317 1.00 5.34 508 PRO A CA 1
ATOM 4102 C C . PRO A 1 508 ? 86.193 38.310 157.866 1.00 6.63 508 PRO A C 1
ATOM 4103 O O . PRO A 1 508 ? 86.481 37.494 156.990 1.00 19.96 508 PRO A O 1
ATOM 4107 N N . ASP A 1 509 ? 86.016 39.603 157.626 1.00 -11.21 509 ASP A N 1
ATOM 4108 C CA . ASP A 1 509 ? 85.976 40.120 156.291 1.00 -18.26 509 ASP A CA 1
ATOM 4109 C C . ASP A 1 509 ? 86.517 41.548 156.242 1.00 -18.21 509 ASP A C 1
ATOM 4110 O O . ASP A 1 509 ? 85.861 42.488 156.720 1.00 -18.78 509 ASP A O 1
ATOM 4115 N N . PRO A 1 510 ? 87.685 41.748 155.599 1.00 -19.13 510 PRO A N 1
ATOM 4116 C CA . PRO A 1 510 ? 88.629 40.799 154.993 1.00 -9.68 510 PRO A CA 1
ATOM 4117 C C . PRO A 1 510 ? 89.100 39.688 155.898 1.00 5.33 510 PRO A C 1
ATOM 4118 O O . PRO A 1 510 ? 89.330 39.928 157.081 1.00 8.26 510 PRO A O 1
ATOM 4122 N N . PRO A 1 511 ? 89.219 38.465 155.346 1.00 33.23 511 PRO A N 1
ATOM 4123 C CA . PRO A 1 511 ? 89.701 37.287 156.069 1.00 31.30 511 PRO A CA 1
ATOM 4124 C C . PRO A 1 511 ? 91.172 37.426 156.470 1.00 8.01 511 PRO A C 1
ATOM 4125 O O . PRO A 1 511 ? 92.044 36.759 155.910 1.00 8.26 511 PRO A O 1
ATOM 4129 N N . VAL A 1 512 ? 91.426 38.295 157.444 1.00 8.50 512 VAL A N 1
ATOM 4130 C CA . VAL A 1 512 ? 92.782 38.651 157.862 1.00 4.76 512 VAL A CA 1
ATOM 4131 C C . VAL A 1 512 ? 93.414 37.548 158.761 1.00 6.69 512 VAL A C 1
ATOM 4132 O O . VAL A 1 512 ? 92.689 36.854 159.483 1.00 17.70 512 VAL A O 1
ATOM 4136 N N . PRO A 1 513 ? 94.757 37.367 158.700 1.00 10.79 513 PRO A N 1
ATOM 4137 C CA . PRO A 1 513 ? 95.419 36.315 159.467 1.00 1.36 513 PRO A CA 1
ATOM 4138 C C . PRO A 1 513 ? 95.699 36.695 160.924 1.00 5.20 513 PRO A C 1
ATOM 4139 O O . PRO A 1 513 ? 96.856 36.646 161.367 1.00 11.54 513 PRO A O 1
ATOM 4143 N N . ASP A 1 514 ? 94.648 37.042 161.666 1.00 10.83 514 ASP A N 1
ATOM 4144 C CA . ASP A 1 514 ? 94.805 37.474 163.053 1.00 20.54 514 ASP A CA 1
ATOM 4145 C C . ASP A 1 514 ? 95.277 36.369 164.015 1.00 36.65 514 ASP A C 1
ATOM 4146 O O . ASP A 1 514 ? 94.987 35.192 163.818 1.00 15.82 514 ASP A O 1
ATOM 4151 N N . ILE A 1 515 ? 96.009 36.786 165.046 1.00 36.59 515 ILE A N 1
ATOM 4152 C CA . ILE A 1 515 ? 96.540 35.917 166.099 1.00 29.24 515 ILE A CA 1
ATOM 4153 C C . ILE A 1 515 ? 95.550 34.841 166.565 1.00 7.90 515 ILE A C 1
ATOM 4154 O O . ILE A 1 515 ? 95.932 33.691 166.775 1.00 12.04 515 ILE A O 1
ATOM 4159 N N . SER A 1 516 ? 94.280 35.227 166.703 1.00 -7.30 516 SER A N 1
ATOM 4160 C CA . SER A 1 516 ? 93.195 34.324 167.066 1.00 7.82 516 SER A CA 1
ATOM 4161 C C . SER A 1 516 ? 93.205 33.078 166.188 1.00 21.34 516 SER A C 1
ATOM 4162 O O . SER A 1 516 ? 92.947 31.975 166.651 1.00 16.80 516 SER A O 1
ATOM 4165 N N . LEU A 1 517 ? 93.505 33.280 164.911 1.00 11.66 517 LEU A N 1
ATOM 4166 C CA . LEU A 1 517 ? 93.603 32.199 163.946 1.00 14.16 517 LEU A CA 1
ATOM 4167 C C . LEU A 1 517 ? 95.006 31.551 163.943 1.00 15.25 517 LEU A C 1
ATOM 4168 O O . LEU A 1 517 ? 95.126 30.328 164.009 1.00 25.92 517 LEU A O 1
ATOM 4173 N N . CYS A 1 518 ? 96.047 32.388 163.890 1.00 14.39 518 CYS A N 1
ATOM 4174 C CA . CYS A 1 518 ? 97.400 31.959 163.553 1.00 10.24 518 CYS A CA 1
ATOM 4175 C C . CYS A 1 518 ? 98.429 32.237 164.636 1.00 22.42 518 CYS A C 1
ATOM 4176 O O . CYS A 1 518 ? 98.826 33.381 164.861 1.00 32.07 518 CYS A O 1
ATOM 4179 N N . ARG A 1 519 ? 98.851 31.167 165.303 1.00 18.99 519 ARG A N 1
ATOM 4180 C CA . ARG A 1 519 ? 99.966 31.222 166.239 1.00 14.08 519 ARG A CA 1
ATOM 4181 C C . ARG A 1 519 ? 100.993 30.161 165.843 1.00 13.34 519 ARG A C 1
ATOM 4182 O O . ARG A 1 519 ? 102.109 30.499 165.464 1.00 11.54 519 ARG A O 1
ATOM 4190 N N . PHE A 1 520 ? 100.583 28.892 165.892 1.00 -7.66 520 PHE A N 1
ATOM 4191 C CA . PHE A 1 520 ? 101.362 27.724 165.440 1.00 18.26 520 PHE A CA 1
ATOM 4192 C C . PHE A 1 520 ? 102.710 27.592 166.141 1.00 18.31 520 PHE A C 1
ATOM 4193 O O . PHE A 1 520 ? 103.731 27.261 165.514 1.00 17.50 520 PHE A O 1
ATOM 4201 N N . ILE A 1 521 ? 102.696 27.853 167.445 1.00 21.72 521 ILE A N 1
ATOM 4202 C CA . ILE A 1 521 ? 103.896 27.794 168.268 1.00 20.20 521 ILE A CA 1
ATOM 4203 C C . ILE A 1 521 ? 104.395 26.350 168.343 1.00 14.07 521 ILE A C 1
ATOM 4204 O O . ILE A 1 521 ? 103.641 25.432 168.679 1.00 21.78 521 ILE A O 1
ATOM 4209 N N . GLY A 1 522 ? 105.662 26.161 167.996 1.00 20.26 522 GLY A N 1
ATOM 4210 C CA . GLY A 1 522 ? 106.269 24.849 168.050 1.00 -6.06 522 GLY A CA 1
ATOM 4211 C C . GLY A 1 522 ? 106.192 24.061 166.758 1.00 10.30 522 GLY A C 1
ATOM 4212 O O . GLY A 1 522 ? 106.701 22.931 166.687 1.00 13.43 522 GLY A O 1
ATOM 4213 N N . LEU A 1 523 ? 105.587 24.656 165.731 1.00 8.88 523 LEU A N 1
ATOM 4214 C CA . LEU A 1 523 ? 105.381 23.981 164.451 1.00 10.43 523 LEU A CA 1
ATOM 4215 C C . LEU A 1 523 ? 106.647 23.332 163.875 1.00 9.65 523 LEU A C 1
ATOM 4216 O O . LEU A 1 523 ? 106.585 22.227 163.337 1.00 20.45 523 LEU A O 1
ATOM 4221 N N . ARG A 1 524 ? 107.786 24.014 163.993 1.00 -5.50 524 ARG A N 1
ATOM 4222 C CA . ARG A 1 524 ? 109.043 23.499 163.430 1.00 -7.57 524 ARG A CA 1
ATOM 4223 C C . ARG A 1 524 ? 109.499 22.210 164.108 1.00 9.93 524 ARG A C 1
ATOM 4224 O O . ARG A 1 524 ? 109.862 21.239 163.449 1.00 23.07 524 ARG A O 1
ATOM 4232 N N . VAL A 1 525 ? 109.461 22.216 165.433 1.00 -7.70 525 VAL A N 1
ATOM 4233 C CA . VAL A 1 525 ? 109.760 21.024 166.227 1.00 -10.36 525 VAL A CA 1
ATOM 4234 C C . VAL A 1 525 ? 108.805 19.886 165.896 1.00 -9.75 525 VAL A C 1
ATOM 4235 O O . VAL A 1 525 ? 109.209 18.733 165.780 1.00 8.61 525 VAL A O 1
ATOM 4239 N N . GLU A 1 526 ? 107.545 20.240 165.699 1.00 -11.38 526 GLU A N 1
ATOM 4240 C CA . GLU A 1 526 ? 106.510 19.264 165.390 1.00 -8.60 526 GLU A CA 1
ATOM 4241 C C . GLU A 1 526 ? 106.712 18.572 164.031 1.00 6.16 526 GLU A C 1
ATOM 4242 O O . GLU A 1 526 ? 106.319 17.416 163.848 1.00 19.18 526 GLU A O 1
ATOM 4248 N N . SER A 1 527 ? 107.332 19.270 163.089 1.00 18.78 527 SER A N 1
ATOM 4249 C CA . SER A 1 527 ? 107.582 18.684 161.785 1.00 13.42 527 SER A CA 1
ATOM 4250 C C . SER A 1 527 ? 108.707 17.665 161.900 1.00 9.84 527 SER A C 1
ATOM 4251 O O . SER A 1 527 ? 108.691 16.622 161.245 1.00 9.98 527 SER A O 1
ATOM 4254 N N . SER A 1 528 ? 109.680 17.971 162.748 1.00 7.24 528 SER A N 1
ATOM 4255 C CA . SER A 1 528 ? 110.804 17.078 162.955 1.00 3.95 528 SER A CA 1
ATOM 4256 C C . SER A 1 528 ? 110.371 15.823 163.731 1.00 7.99 528 SER A C 1
ATOM 4257 O O . SER A 1 528 ? 110.704 14.701 163.351 1.00 8.30 528 SER A O 1
ATOM 4260 N N . VAL A 1 529 ? 109.575 16.033 164.774 1.00 10.46 529 VAL A N 1
ATOM 4261 C CA . VAL A 1 529 ? 108.991 14.958 165.565 1.00 9.25 529 VAL A CA 1
ATOM 4262 C C . VAL A 1 529 ? 108.093 14.052 164.721 1.00 15.98 529 VAL A C 1
ATOM 4263 O O . VAL A 1 529 ? 107.987 12.854 164.977 1.00 20.04 529 VAL A O 1
ATOM 4267 N N . LEU A 1 530 ? 107.455 14.619 163.710 1.00 8.55 530 LEU A N 1
ATOM 4268 C CA . LEU A 1 530 ? 106.639 13.835 162.796 1.00 -8.13 530 LEU A CA 1
ATOM 4269 C C . LEU A 1 530 ? 107.505 12.983 161.889 1.00 6.57 530 LEU A C 1
ATOM 4270 O O . LEU A 1 530 ? 107.196 11.830 161.628 1.00 18.24 530 LEU A O 1
ATOM 4275 N N . ARG A 1 531 ? 108.605 13.563 161.438 1.00 9.90 531 ARG A N 1
ATOM 4276 C CA . ARG A 1 531 ? 109.454 12.962 160.426 1.00 -6.59 531 ARG A CA 1
ATOM 4277 C C . ARG A 1 531 ? 110.328 11.828 160.976 1.00 -3.71 531 ARG A C 1
ATOM 4278 O O . ARG A 1 531 ? 110.542 10.817 160.303 1.00 7.93 531 ARG A O 1
ATOM 4286 N N . VAL A 1 532 ? 110.816 11.988 162.204 1.00 -11.14 532 VAL A N 1
ATOM 4287 C CA . VAL A 1 532 ? 111.646 10.943 162.828 1.00 -9.56 532 VAL A CA 1
ATOM 4288 C C . VAL A 1 532 ? 110.795 9.833 163.467 1.00 12.17 532 VAL A C 1
ATOM 4289 O O . VAL A 1 532 ? 111.330 8.769 163.803 1.00 11.18 532 VAL A O 1
ATOM 4293 N N . ARG A 1 533 ? 109.486 10.077 163.613 1.00 13.31 533 ARG A N 1
ATOM 4294 C CA . ARG A 1 533 ? 108.554 9.069 164.144 1.00 20.91 533 ARG A CA 1
ATOM 4295 C C . ARG A 1 533 ? 107.599 8.424 163.136 1.00 23.34 533 ARG A C 1
ATOM 4296 O O . ARG A 1 533 ? 107.453 7.204 163.124 1.00 17.67 533 ARG A O 1
ATOM 4304 N N . ASN A 1 534 ? 106.931 9.234 162.318 1.00 20.52 534 ASN A N 1
ATOM 4305 C CA . ASN A 1 534 ? 105.996 8.722 161.312 1.00 25.63 534 ASN A CA 1
ATOM 4306 C C . ASN A 1 534 ? 106.069 9.520 160.001 1.00 21.06 534 ASN A C 1
ATOM 4307 O O . ASN A 1 534 ? 105.194 10.343 159.708 1.00 33.13 534 ASN A O 1
ATOM 4312 N N . PRO A 1 535 ? 107.124 9.278 159.210 1.00 30.29 535 PRO A N 1
ATOM 4313 C CA . PRO A 1 535 ? 107.369 10.025 157.984 1.00 29.54 535 PRO A CA 1
ATOM 4314 C C . PRO A 1 535 ? 106.395 9.653 156.882 1.00 36.79 535 PRO A C 1
ATOM 4315 O O . PRO A 1 535 ? 105.783 8.586 156.926 1.00 25.51 535 PRO A O 1
ATOM 4319 N N . THR A 1 536 ? 106.259 10.542 155.907 1.00 20.22 536 THR A N 1
ATOM 4320 C CA . THR A 1 536 ? 105.460 10.272 154.714 1.00 21.69 536 THR A CA 1
ATOM 4321 C C . THR A 1 536 ? 106.386 10.001 153.541 1.00 21.12 536 THR A C 1
ATOM 4322 O O . THR A 1 536 ? 107.533 9.611 153.749 1.00 19.06 536 THR A O 1
ATOM 4326 N N . ASP A 1 550 ? 106.338 25.579 151.386 1.00 27.98 550 ASP A N 1
ATOM 4327 C CA . ASP A 1 550 ? 106.123 24.893 152.655 1.00 27.39 550 ASP A CA 1
ATOM 4328 C C . ASP A 1 550 ? 104.736 25.241 153.210 1.00 24.39 550 ASP A C 1
ATOM 4329 O O . ASP A 1 550 ? 104.448 25.033 154.401 1.00 21.70 550 ASP A O 1
ATOM 4334 N N . LEU A 1 551 ? 103.878 25.770 152.336 1.00 8.51 551 LEU A N 1
ATOM 4335 C CA . LEU A 1 551 ? 102.499 26.091 152.706 1.00 17.84 551 LEU A CA 1
ATOM 4336 C C . LEU A 1 551 ? 101.641 24.821 152.797 1.00 19.71 551 LEU A C 1
ATOM 4337 O O . LEU A 1 551 ? 100.721 24.745 153.616 1.00 28.85 551 LEU A O 1
ATOM 4342 N N . SER A 1 552 ? 101.958 23.835 151.953 1.00 14.76 552 SER A N 1
ATOM 4343 C CA . SER A 1 552 ? 101.334 22.502 151.990 1.00 10.37 552 SER A CA 1
ATOM 4344 C C . SER A 1 552 ? 101.841 21.671 153.171 1.00 5.31 552 SER A C 1
ATOM 4345 O O . SER A 1 552 ? 101.051 20.977 153.833 1.00 10.46 552 SER A O 1
ATOM 4348 N N . GLY A 1 553 ? 103.152 21.746 153.431 1.00 5.88 553 GLY A N 1
ATOM 4349 C CA . GLY A 1 553 ? 103.783 21.081 154.588 1.00 9.74 553 GLY A CA 1
ATOM 4350 C C . GLY A 1 553 ? 103.249 21.638 155.897 1.00 13.24 553 GLY A C 1
ATOM 4351 O O . GLY A 1 553 ? 103.091 20.915 156.884 1.00 6.95 553 GLY A O 1
ATOM 4352 N N . HIS A 1 554 ? 102.957 22.935 155.881 1.00 6.22 554 HIS A N 1
ATOM 4353 C CA . HIS A 1 554 ? 102.347 23.641 156.997 1.00 5.20 554 HIS A CA 1
ATOM 4354 C C . HIS A 1 554 ? 101.006 23.031 157.379 1.00 13.73 554 HIS A C 1
ATOM 4355 O O . HIS A 1 554 ? 100.712 22.880 158.555 1.00 16.20 554 HIS A O 1
ATOM 4362 N N . LEU A 1 555 ? 100.196 22.685 156.383 1.00 17.77 555 LEU A N 1
ATOM 4363 C CA . LEU A 1 555 ? 98.862 22.125 156.636 1.00 16.00 555 LEU A CA 1
ATOM 4364 C C . LEU A 1 555 ? 98.930 20.671 157.104 1.00 12.89 555 LEU A C 1
ATOM 4365 O O . LEU A 1 555 ? 98.195 20.257 158.008 1.00 37.64 555 LEU A O 1
ATOM 4370 N N . TYR A 1 556 ? 99.811 19.909 156.456 1.00 12.20 556 TYR A N 1
ATOM 4371 C CA . TYR A 1 556 ? 99.978 18.497 156.727 1.00 15.82 556 TYR A CA 1
ATOM 4372 C C . TYR A 1 556 ? 100.510 18.307 158.145 1.00 7.84 556 TYR A C 1
ATOM 4373 O O . TYR A 1 556 ? 100.053 17.418 158.870 1.00 17.22 556 TYR A O 1
ATOM 4382 N N . VAL A 1 557 ? 101.455 19.156 158.543 1.00 13.61 557 VAL A N 1
ATOM 4383 C CA . VAL A 1 557 ? 102.033 19.064 159.878 1.00 14.69 557 VAL A CA 1
ATOM 4384 C C . VAL A 1 557 ? 101.023 19.470 160.955 1.00 10.16 557 VAL A C 1
ATOM 4385 O O . VAL A 1 557 ? 100.839 18.735 161.924 1.00 20.08 557 VAL A O 1
ATOM 4389 N N . THR A 1 558 ? 100.353 20.608 160.760 1.00 17.31 558 THR A N 1
ATOM 4390 C CA . THR A 1 558 ? 99.355 21.103 161.716 1.00 10.95 558 THR A CA 1
ATOM 4391 C C . THR A 1 558 ? 98.303 20.044 162.023 1.00 19.70 558 THR A C 1
ATOM 4392 O O . THR A 1 558 ? 98.022 19.776 163.192 1.00 41.06 558 THR A O 1
ATOM 4396 N N . LEU A 1 559 ? 97.750 19.429 160.977 1.00 22.00 559 LEU A N 1
ATOM 4397 C CA . LEU A 1 559 ? 96.785 18.335 161.136 1.00 4.45 559 LEU A CA 1
ATOM 4398 C C . LEU A 1 559 ? 97.370 17.050 161.763 1.00 15.13 559 LEU A C 1
ATOM 4399 O O . LEU A 1 559 ? 96.847 16.520 162.760 1.00 12.94 559 LEU A O 1
ATOM 4404 N N . MET A 1 560 ? 98.463 16.570 161.176 1.00 8.97 560 MET A N 1
ATOM 4405 C CA . MET A 1 560 ? 99.045 15.289 161.529 1.00 14.70 560 MET A CA 1
ATOM 4406 C C . MET A 1 560 ? 99.666 15.312 162.921 1.00 16.10 560 MET A C 1
ATOM 4407 O O . MET A 1 560 ? 99.748 14.282 163.569 1.00 24.17 560 MET A O 1
ATOM 4412 N N . SER A 1 561 ? 100.074 16.488 163.389 1.00 20.79 561 SER A N 1
ATOM 4413 C CA . SER A 1 561 ? 100.693 16.612 164.710 1.00 26.09 561 SER A CA 1
ATOM 4414 C C . SER A 1 561 ? 99.719 16.366 165.864 1.00 27.15 561 SER A C 1
ATOM 4415 O O . SER A 1 561 ? 100.128 15.893 166.926 1.00 15.47 561 SER A O 1
ATOM 4418 N N . GLY A 1 562 ? 98.444 16.699 165.658 1.00 25.36 562 GLY A N 1
ATOM 4419 C CA . GLY A 1 562 ? 97.426 16.615 166.703 1.00 12.70 562 GLY A CA 1
ATOM 4420 C C . GLY A 1 562 ? 97.646 17.658 167.790 1.00 10.54 562 GLY A C 1
ATOM 4421 O O . GLY A 1 562 ? 97.032 17.598 168.860 1.00 22.77 562 GLY A O 1
ATOM 4422 N N . ALA A 1 563 ? 98.512 18.622 167.500 1.00 17.15 563 ALA A N 1
ATOM 4423 C CA . ALA A 1 563 ? 98.934 19.613 168.466 1.00 15.98 563 ALA A CA 1
ATOM 4424 C C . ALA A 1 563 ? 98.166 20.941 168.380 1.00 11.56 563 ALA A C 1
ATOM 4425 O O . ALA A 1 563 ? 98.218 21.741 169.315 1.00 27.35 563 ALA A O 1
ATOM 4427 N N . TYR A 1 564 ? 97.461 21.178 167.269 1.00 26.00 564 TYR A N 1
ATOM 4428 C CA . TYR A 1 564 ? 96.761 22.466 167.050 1.00 15.11 564 TYR A CA 1
ATOM 4429 C C . TYR A 1 564 ? 95.271 22.354 166.767 1.00 17.67 564 TYR A C 1
ATOM 4430 O O . TYR A 1 564 ? 94.800 21.356 166.212 1.00 18.76 564 TYR A O 1
ATOM 4439 N N . VAL A 1 565 ? 94.545 23.394 167.175 1.00 16.60 565 VAL A N 1
ATOM 4440 C CA . VAL A 1 565 ? 93.154 23.599 166.762 1.00 16.81 565 VAL A CA 1
ATOM 4441 C C . VAL A 1 565 ? 92.990 25.003 166.207 1.00 27.28 565 VAL A C 1
ATOM 4442 O O . VAL A 1 565 ? 92.995 25.972 166.957 1.00 26.08 565 VAL A O 1
ATOM 4446 N N . THR A 1 566 ? 92.860 25.112 164.892 1.00 30.66 566 THR A N 1
ATOM 4447 C CA . THR A 1 566 ? 92.525 26.393 164.261 1.00 27.74 566 THR A CA 1
ATOM 4448 C C . THR A 1 566 ? 91.409 26.208 163.229 1.00 27.64 566 THR A C 1
ATOM 4449 O O . THR A 1 566 ? 91.018 25.075 162.943 1.00 14.30 566 THR A O 1
ATOM 4453 N N . ASP A 1 567 ? 90.904 27.315 162.676 1.00 4.64 567 ASP A N 1
ATOM 4454 C CA . ASP A 1 567 ? 89.731 27.285 161.784 1.00 -6.18 567 ASP A CA 1
ATOM 4455 C C . ASP A 1 567 ? 90.120 27.113 160.314 1.00 8.07 567 ASP A C 1
ATOM 4456 O O . ASP A 1 567 ? 90.645 28.032 159.683 1.00 17.20 567 ASP A O 1
ATOM 4461 N N . LEU A 1 568 ? 89.847 25.924 159.782 1.00 18.83 568 LEU A N 1
ATOM 4462 C CA . LEU A 1 568 ? 90.116 25.606 158.381 1.00 4.09 568 LEU A CA 1
ATOM 4463 C C . LEU A 1 568 ? 89.418 26.543 157.405 1.00 23.03 568 LEU A C 1
ATOM 4464 O O . LEU A 1 568 ? 90.039 27.052 156.480 1.00 6.94 568 LEU A O 1
ATOM 4469 N N . PHE A 1 569 ? 88.128 26.773 157.614 1.00 6.59 569 PHE A N 1
ATOM 4470 C CA . PHE A 1 569 ? 87.345 27.585 156.679 1.00 18.86 569 PHE A CA 1
ATOM 4471 C C . PHE A 1 569 ? 87.919 28.989 156.546 1.00 3.44 569 PHE A C 1
ATOM 4472 O O . PHE A 1 569 ? 88.170 29.460 155.452 1.00 -7.83 569 PHE A O 1
ATOM 4480 N N . TRP A 1 570 ? 88.124 29.651 157.680 1.00 -6.76 570 TRP A N 1
ATOM 4481 C CA . TRP A 1 570 ? 88.724 30.981 157.721 1.00 6.82 570 TRP A CA 1
ATOM 4482 C C . TRP A 1 570 ? 90.165 30.955 157.182 1.00 20.11 570 TRP A C 1
ATOM 4483 O O . TRP A 1 570 ? 90.568 31.837 156.417 1.00 8.86 570 TRP A O 1
ATOM 4494 N N . TRP A 1 571 ? 90.916 29.927 157.570 1.00 8.38 571 TRP A N 1
ATOM 4495 C CA . TRP A 1 571 ? 92.294 29.745 157.109 1.00 -7.44 571 TRP A CA 1
ATOM 4496 C C . TRP A 1 571 ? 92.369 29.576 155.583 1.00 11.24 571 TRP A C 1
ATOM 4497 O O . TRP A 1 571 ? 93.108 30.296 154.923 1.00 17.76 571 TRP A O 1
ATOM 4508 N N . PHE A 1 572 ? 91.582 28.656 155.025 1.00 4.48 572 PHE A N 1
ATOM 4509 C CA . PHE A 1 572 ? 91.495 28.513 153.570 1.00 7.26 572 PHE A CA 1
ATOM 4510 C C . PHE A 1 572 ? 91.079 29.827 152.923 1.00 1.81 572 PHE A C 1
ATOM 4511 O O . PHE A 1 572 ? 91.509 30.144 151.804 1.00 -9.58 572 PHE A O 1
ATOM 4519 N N . LYS A 1 573 ? 90.244 30.602 153.611 1.00 15.27 573 LYS A N 1
ATOM 4520 C CA . LYS A 1 573 ? 89.802 31.877 153.050 1.00 16.38 573 LYS A CA 1
ATOM 4521 C C . LYS A 1 573 ? 90.935 32.900 153.081 1.00 9.07 573 LYS A C 1
ATOM 4522 O O . LYS A 1 573 ? 91.053 33.719 152.178 1.00 0.61 573 LYS A O 1
ATOM 4528 N N . MET A 1 574 ? 91.785 32.826 154.102 1.00 -8.04 574 MET A N 1
ATOM 4529 C CA . MET A 1 574 ? 92.880 33.784 154.249 1.00 11.75 574 MET A CA 1
ATOM 4530 C C . MET A 1 574 ? 94.012 33.490 153.263 1.00 26.16 574 MET A C 1
ATOM 4531 O O . MET A 1 574 ? 94.701 34.406 152.812 1.00 33.38 574 MET A O 1
ATOM 4536 N N . ILE A 1 575 ? 94.172 32.211 152.927 1.00 41.27 575 ILE A N 1
ATOM 4537 C CA . ILE A 1 575 ? 95.252 31.732 152.062 1.00 50.87 575 ILE A CA 1
ATOM 4538 C C . ILE A 1 575 ? 95.032 32.120 150.597 1.00 32.55 575 ILE A C 1
ATOM 4539 O O . ILE A 1 575 ? 95.923 32.689 149.963 1.00 34.15 575 ILE A O 1
ATOM 4544 N N . LEU A 1 576 ? 93.841 31.823 150.080 1.00 31.84 576 LEU A N 1
ATOM 4545 C CA . LEU A 1 576 ? 93.531 32.008 148.662 1.00 39.02 576 LEU A CA 1
ATOM 4546 C C . LEU A 1 576 ? 93.038 33.413 148.336 1.00 50.29 576 LEU A C 1
ATOM 4547 O O . LEU A 1 576 ? 93.541 34.056 147.409 1.00 49.16 576 LEU A O 1
ATOM 4552 N N . ASP A 1 577 ? 92.059 33.882 149.105 1.00 55.55 577 ASP A N 1
ATOM 4553 C CA . ASP A 1 577 ? 91.397 35.146 148.816 1.00 53.46 577 ASP A CA 1
ATOM 4554 C C . ASP A 1 577 ? 92.186 36.395 149.202 1.00 28.66 577 ASP A C 1
ATOM 4555 O O . ASP A 1 577 ? 91.818 37.497 148.798 1.00 22.43 577 ASP A O 1
ATOM 4560 N N . TRP A 1 578 ? 93.264 36.242 149.967 1.00 29.45 578 TRP A N 1
ATOM 4561 C CA . TRP A 1 578 ? 93.828 37.402 150.656 1.00 12.47 578 TRP A CA 1
ATOM 4562 C C . TRP A 1 578 ? 95.338 37.705 150.523 1.00 15.59 578 TRP A C 1
ATOM 4563 O O . TRP A 1 578 ? 95.728 38.871 150.615 1.00 8.52 578 TRP A O 1
ATOM 4574 N N . SER A 1 579 ? 96.182 36.700 150.284 1.00 20.17 579 SER A N 1
ATOM 4575 C CA . SER A 1 579 ? 97.537 36.775 150.850 1.00 21.40 579 SER A CA 1
ATOM 4576 C C . SER A 1 579 ? 98.903 37.004 150.120 1.00 12.40 579 SER A C 1
ATOM 4577 O O . SER A 1 579 ? 99.759 37.660 150.723 1.00 15.89 579 SER A O 1
ATOM 4580 N N . ALA A 1 580 ? 99.150 36.601 148.865 1.00 12.40 580 ALA A N 1
ATOM 4581 C CA . ALA A 1 580 ? 98.677 37.251 147.627 1.00 30.87 580 ALA A CA 1
ATOM 4582 C C . ALA A 1 580 ? 97.188 37.454 147.335 1.00 23.82 580 ALA A C 1
ATOM 4583 O O . ALA A 1 580 ? 96.364 36.591 147.675 1.00 23.96 580 ALA A O 1
ATOM 4585 N N . GLN A 1 581 ? 96.827 38.602 146.736 1.00 9.11 581 GLN A N 1
ATOM 4586 C CA . GLN A 1 581 ? 97.286 39.971 147.095 1.00 -15.27 581 GLN A CA 1
ATOM 4587 C C . GLN A 1 581 ? 98.626 40.734 146.858 1.00 -7.11 581 GLN A C 1
ATOM 4588 O O . GLN A 1 581 ? 99.309 40.547 145.834 1.00 -2.53 581 GLN A O 1
ATOM 4594 N N . ASN A 1 582 ? 98.911 41.673 147.772 1.00 -1.76 582 ASN A N 1
ATOM 4595 C CA . ASN A 1 582 ? 99.994 42.681 147.653 1.00 1.03 582 ASN A CA 1
ATOM 4596 C C . ASN A 1 582 ? 100.390 43.107 149.067 1.00 -4.08 582 ASN A C 1
ATOM 4597 O O . ASN A 1 582 ? 99.515 43.507 149.862 1.00 -5.78 582 ASN A O 1
ATOM 4602 N N . ARG A 1 583 ? 101.687 43.025 149.384 1.00 1.99 583 ARG A N 1
ATOM 4603 C CA . ARG A 1 583 ? 102.187 43.304 150.745 1.00 5.65 583 ARG A CA 1
ATOM 4604 C C . ARG A 1 583 ? 101.600 44.614 151.295 1.00 19.28 583 ARG A C 1
ATOM 4605 O O . ARG A 1 583 ? 101.109 44.654 152.432 1.00 28.82 583 ARG A O 1
ATOM 4613 N N . GLU A 1 584 ? 101.635 45.661 150.462 1.00 19.52 584 GLU A N 1
ATOM 4614 C CA . GLU A 1 584 ? 101.180 46.994 150.838 1.00 24.57 584 GLU A CA 1
ATOM 4615 C C . GLU A 1 584 ? 99.670 47.101 151.058 1.00 27.51 584 GLU A C 1
ATOM 4616 O O . GLU A 1 584 ? 99.231 47.553 152.116 1.00 29.14 584 GLU A O 1
ATOM 4622 N N . GLN A 1 585 ? 98.888 46.687 150.059 1.00 36.62 585 GLN A N 1
ATOM 4623 C CA . GLN A 1 585 ? 97.431 46.847 150.088 1.00 39.60 585 GLN A CA 1
ATOM 4624 C C . GLN A 1 585 ? 96.780 45.847 151.026 1.00 50.04 585 GLN A C 1
ATOM 4625 O O . GLN A 1 585 ? 95.551 45.760 151.102 1.00 62.71 585 GLN A O 1
ATOM 4631 N N . LYS A 1 586 ? 97.615 45.111 151.754 1.00 42.44 586 LYS A N 1
ATOM 4632 C CA . LYS A 1 586 ? 97.133 44.089 152.663 1.00 30.42 586 LYS A CA 1
ATOM 4633 C C . LYS A 1 586 ? 97.495 44.354 154.136 1.00 31.70 586 LYS A C 1
ATOM 4634 O O . LYS A 1 586 ? 97.542 43.418 154.944 1.00 27.67 586 LYS A O 1
ATOM 4640 N N . LEU A 1 587 ? 97.724 45.624 154.493 1.00 28.71 587 LEU A N 1
ATOM 4641 C CA . LEU A 1 587 ? 98.047 45.950 155.895 1.00 16.76 587 LEU A CA 1
ATOM 4642 C C . LEU A 1 587 ? 98.064 47.420 156.371 1.00 19.81 587 LEU A C 1
ATOM 4643 O O . LEU A 1 587 ? 98.558 47.652 157.483 1.00 23.06 587 LEU A O 1
ATOM 4648 N N . ARG A 1 588 ? 97.475 48.406 155.670 1.00 21.55 588 ARG A N 1
ATOM 4649 C CA . ARG A 1 588 ? 96.155 48.380 154.978 1.00 14.61 588 ARG A CA 1
ATOM 4650 C C . ARG A 1 588 ? 95.079 47.488 155.617 1.00 -6.83 588 ARG A C 1
ATOM 4651 O O . ARG A 1 588 ? 94.777 47.677 156.797 1.00 -5.60 588 ARG A O 1
ATOM 4659 N N . ASP A 1 589 ? 94.520 46.523 154.882 1.00 5.68 589 ASP A N 1
ATOM 4660 C CA . ASP A 1 589 ? 93.365 45.765 155.392 1.00 12.41 589 ASP A CA 1
ATOM 4661 C C . ASP A 1 589 ? 93.592 45.001 156.721 1.00 22.63 589 ASP A C 1
ATOM 4662 O O . ASP A 1 589 ? 92.747 44.203 157.145 1.00 21.71 589 ASP A O 1
ATOM 4667 N N . LEU A 1 590 ? 94.713 45.284 157.387 1.00 20.55 590 LEU A N 1
ATOM 4668 C CA . LEU A 1 590 ? 95.055 44.667 158.670 1.00 14.91 590 LEU A CA 1
ATOM 4669 C C . LEU A 1 590 ? 95.000 45.676 159.820 1.00 16.57 590 LEU A C 1
ATOM 4670 O O . LEU A 1 590 ? 95.058 45.281 160.998 1.00 -2.03 590 LEU A O 1
ATOM 4675 N N . LYS A 1 591 ? 94.824 46.956 159.474 1.00 10.38 591 LYS A N 1
ATOM 4676 C CA . LYS A 1 591 ? 95.085 48.074 160.391 1.00 33.09 591 LYS A CA 1
ATOM 4677 C C . LYS A 1 591 ? 94.003 48.677 161.336 1.00 19.98 591 LYS A C 1
ATOM 4678 O O . LYS A 1 591 ? 94.242 48.622 162.547 1.00 17.75 591 LYS A O 1
ATOM 4684 N N . ARG A 1 592 ? 92.835 49.206 160.916 1.00 5.05 592 ARG A N 1
ATOM 4685 C CA . ARG A 1 592 ? 91.948 48.892 159.762 1.00 12.27 592 ARG A CA 1
ATOM 4686 C C . ARG A 1 592 ? 91.022 47.749 160.175 1.00 14.58 592 ARG A C 1
ATOM 4687 O O . ARG A 1 592 ? 89.838 47.971 160.435 1.00 21.75 592 ARG A O 1
ATOM 4695 N N . SER A 1 593 ? 91.572 46.540 160.248 1.00 8.60 593 SER A N 1
ATOM 4696 C CA . SER A 1 593 ? 90.862 45.418 160.845 1.00 13.60 593 SER A CA 1
ATOM 4697 C C . SER A 1 593 ? 91.148 45.380 162.340 1.00 20.16 593 SER A C 1
ATOM 4698 O O . SER A 1 593 ? 90.538 44.589 163.071 1.00 17.12 593 SER A O 1
ATOM 4701 N N . ALA A 1 594 ? 92.071 46.243 162.785 1.00 -16.34 594 ALA A N 1
ATOM 4702 C CA . ALA A 1 594 ? 92.540 46.246 164.182 1.00 -13.82 594 ALA A CA 1
ATOM 4703 C C . ALA A 1 594 ? 93.075 44.867 164.569 1.00 -5.69 594 ALA A C 1
ATOM 4704 O O . ALA A 1 594 ? 92.828 44.372 165.667 1.00 -1.41 594 ALA A O 1
ATOM 4706 N N . ALA A 1 595 ? 93.813 44.260 163.645 1.00 -12.07 595 ALA A N 1
ATOM 4707 C CA . ALA A 1 595 ? 94.340 42.914 163.819 1.00 -9.30 595 ALA A CA 1
ATOM 4708 C C . ALA A 1 595 ? 95.848 42.937 163.908 1.00 -9.30 595 ALA A C 1
ATOM 4709 O O . ALA A 1 595 ? 96.497 43.766 163.300 1.00 -9.63 595 ALA A O 1
ATOM 4711 N N . GLU A 1 596 ? 96.396 42.005 164.673 1.00 -13.76 596 GLU A N 1
ATOM 4712 C CA . GLU A 1 596 ? 97.838 41.814 164.771 1.00 -7.76 596 GLU A CA 1
ATOM 4713 C C . GLU A 1 596 ? 98.203 40.369 164.511 1.00 10.54 596 GLU A C 1
ATOM 4714 O O . GLU A 1 596 ? 97.330 39.512 164.365 1.00 11.64 596 GLU A O 1
ATOM 4720 N N . VAL A 1 597 ? 99.509 40.130 164.462 1.00 16.03 597 VAL A N 1
ATOM 4721 C CA . VAL A 1 597 ? 100.089 38.909 163.926 1.00 20.16 597 VAL A CA 1
ATOM 4722 C C . VAL A 1 597 ? 101.398 38.584 164.679 1.00 20.70 597 VAL A C 1
ATOM 4723 O O . VAL A 1 597 ? 101.892 39.412 165.455 1.00 23.71 597 VAL A O 1
ATOM 4727 N N . ILE A 1 598 ? 101.938 37.380 164.478 1.00 18.30 598 ILE A N 1
ATOM 4728 C CA . ILE A 1 598 ? 103.327 37.080 164.862 1.00 18.30 598 ILE A CA 1
ATOM 4729 C C . ILE A 1 598 ? 104.132 36.383 163.751 1.00 21.42 598 ILE A C 1
ATOM 4730 O O . ILE A 1 598 ? 104.891 35.451 164.031 1.00 26.94 598 ILE A O 1
ATOM 4735 N N . GLU A 1 599 ? 103.956 36.810 162.500 1.00 28.60 599 GLU A N 1
ATOM 4736 C CA . GLU A 1 599 ? 104.786 36.325 161.383 1.00 32.81 599 GLU A CA 1
ATOM 4737 C C . GLU A 1 599 ? 104.550 37.082 160.076 1.00 38.86 599 GLU A C 1
ATOM 4738 O O . GLU A 1 599 ? 103.407 37.271 159.652 1.00 40.63 599 GLU A O 1
ATOM 4744 N N . TRP A 1 600 ? 105.646 37.518 159.457 1.00 41.91 600 TRP A N 1
ATOM 4745 C CA . TRP A 1 600 ? 105.608 38.101 158.122 1.00 35.21 600 TRP A CA 1
ATOM 4746 C C . TRP A 1 600 ? 106.335 37.216 157.117 1.00 24.30 600 TRP A C 1
ATOM 4747 O O . TRP A 1 600 ? 106.590 36.037 157.388 1.00 17.60 600 TRP A O 1
ATOM 4758 N N . VAL A 1 611 ? 98.754 27.066 144.660 1.00 -20.00 611 VAL A N 1
ATOM 4759 C CA . VAL A 1 611 ? 98.529 27.041 146.104 1.00 -16.04 611 VAL A CA 1
ATOM 4760 C C . VAL A 1 611 ? 97.337 26.147 146.467 1.00 -8.62 611 VAL A C 1
ATOM 4761 O O . VAL A 1 611 ? 97.434 25.338 147.391 1.00 -4.78 611 VAL A O 1
ATOM 4765 N N . ARG A 1 612 ? 96.228 26.293 145.737 1.00 -6.75 612 ARG A N 1
ATOM 4766 C CA . ARG A 1 612 ? 95.053 25.416 145.884 1.00 -0.39 612 ARG A CA 1
ATOM 4767 C C . ARG A 1 612 ? 95.396 23.934 145.695 1.00 -4.23 612 ARG A C 1
ATOM 4768 O O . ARG A 1 612 ? 94.918 23.072 146.436 1.00 -15.79 612 ARG A O 1
ATOM 4776 N N . ASN A 1 613 ? 96.231 23.656 144.696 1.00 8.30 613 ASN A N 1
ATOM 4777 C CA . ASN A 1 613 ? 96.724 22.308 144.414 1.00 16.60 613 ASN A CA 1
ATOM 4778 C C . ASN A 1 613 ? 97.673 21.777 145.498 1.00 14.20 613 ASN A C 1
ATOM 4779 O O . ASN A 1 613 ? 97.811 20.563 145.675 1.00 9.56 613 ASN A O 1
ATOM 4784 N N . ASP A 1 614 ? 98.318 22.698 146.213 1.00 14.36 614 ASP A N 1
ATOM 4785 C CA . ASP A 1 614 ? 99.213 22.364 147.319 1.00 0.45 614 ASP A CA 1
ATOM 4786 C C . ASP A 1 614 ? 98.401 21.947 148.533 1.00 -10.22 614 ASP A C 1
ATOM 4787 O O . ASP A 1 614 ? 98.697 20.944 149.178 1.00 -9.51 614 ASP A O 1
ATOM 4792 N N . LEU A 1 615 ? 97.364 22.720 148.824 1.00 -10.15 615 LEU A N 1
ATOM 4793 C CA . LEU A 1 615 ? 96.464 22.413 149.925 1.00 -9.84 615 LEU A CA 1
ATOM 4794 C C . LEU A 1 615 ? 95.739 21.081 149.728 1.00 -11.88 615 LEU A C 1
ATOM 4795 O O . LEU A 1 615 ? 95.596 20.314 150.681 1.00 -10.21 615 LEU A O 1
ATOM 4800 N N . ILE A 1 616 ? 95.311 20.785 148.502 1.00 -11.96 616 ILE A N 1
ATOM 4801 C CA . ILE A 1 616 ? 94.651 19.502 148.235 1.00 -13.31 616 ILE A CA 1
ATOM 4802 C C . ILE A 1 616 ? 95.629 18.323 148.329 1.00 -9.23 616 ILE A C 1
ATOM 4803 O O . ILE A 1 616 ? 95.240 17.224 148.753 1.00 -13.52 616 ILE A O 1
ATOM 4808 N N . ALA A 1 617 ? 96.889 18.565 147.946 1.00 0.68 617 ALA A N 1
ATOM 4809 C CA . ALA A 1 617 ? 97.971 17.587 148.112 1.00 -2.74 617 ALA A CA 1
ATOM 4810 C C . ALA A 1 617 ? 98.190 17.247 149.592 1.00 -12.71 617 ALA A C 1
ATOM 4811 O O . ALA A 1 617 ? 98.385 16.076 149.942 1.00 -7.81 617 ALA A O 1
ATOM 4813 N N . ALA A 1 618 ? 98.145 18.266 150.451 1.00 -11.25 618 ALA A N 1
ATOM 4814 C CA . ALA A 1 618 ? 98.289 18.059 151.886 1.00 -11.69 618 ALA A CA 1
ATOM 4815 C C . ALA A 1 618 ? 97.163 17.170 152.407 1.00 -17.42 618 ALA A C 1
ATOM 4816 O O . ALA A 1 618 ? 97.429 16.183 153.107 1.00 -18.47 618 ALA A O 1
ATOM 4818 N N . LEU A 1 619 ? 95.921 17.514 152.046 1.00 -16.40 619 LEU A N 1
ATOM 4819 C CA . LEU A 1 619 ? 94.733 16.787 152.508 1.00 -11.76 619 LEU A CA 1
ATOM 4820 C C . LEU A 1 619 ? 94.745 15.326 152.059 1.00 -7.57 619 LEU A C 1
ATOM 4821 O O . LEU A 1 619 ? 94.411 14.428 152.835 1.00 5.29 619 LEU A O 1
ATOM 4826 N N . ARG A 1 620 ? 95.134 15.099 150.805 1.00 -6.22 620 ARG A N 1
ATOM 4827 C CA . ARG A 1 620 ? 95.241 13.748 150.252 1.00 -4.28 620 ARG A CA 1
ATOM 4828 C C . ARG A 1 620 ? 96.269 12.937 151.019 1.00 -5.24 620 ARG A C 1
ATOM 4829 O O . ARG A 1 620 ? 96.026 11.777 151.360 1.00 1.65 620 ARG A O 1
ATOM 4837 N N . GLU A 1 621 ? 97.413 13.563 151.292 1.00 -10.25 621 GLU A N 1
ATOM 4838 C CA . GLU A 1 621 ? 98.490 12.923 152.033 1.00 -11.67 621 GLU A CA 1
ATOM 4839 C C . GLU A 1 621 ? 98.033 12.601 153.444 1.00 -19.04 621 GLU A C 1
ATOM 4840 O O . GLU A 1 621 ? 98.438 11.587 154.017 1.00 -15.93 621 GLU A O 1
ATOM 4846 N N . TYR A 1 622 ? 97.178 13.460 153.990 1.00 -18.36 622 TYR A N 1
ATOM 4847 C CA . TYR A 1 622 ? 96.673 13.275 155.343 1.00 -15.34 622 TYR A CA 1
ATOM 4848 C C . TYR A 1 622 ? 95.708 12.089 155.457 1.00 -17.24 622 TYR A C 1
ATOM 4849 O O . TYR A 1 622 ? 95.882 11.227 156.326 1.00 -14.32 622 TYR A O 1
ATOM 4858 N N . LYS A 1 623 ? 94.700 12.050 154.580 1.00 -9.90 623 LYS A N 1
ATOM 4859 C CA . LYS A 1 623 ? 93.713 10.965 154.587 1.00 -0.62 623 LYS A CA 1
ATOM 4860 C C . LYS A 1 623 ? 94.322 9.637 154.149 1.00 2.86 623 LYS A C 1
ATOM 4861 O O . LYS A 1 623 ? 93.855 8.573 154.561 1.00 7.19 623 LYS A O 1
ATOM 4867 N N . ARG A 1 624 ? 95.360 9.710 153.315 1.00 -2.20 624 ARG A N 1
ATOM 4868 C CA . ARG A 1 624 ? 96.081 8.526 152.857 1.00 0.70 624 ARG A CA 1
ATOM 4869 C C . ARG A 1 624 ? 96.868 7.914 154.013 1.00 -6.03 624 ARG A C 1
ATOM 4870 O O . ARG A 1 624 ? 97.146 6.714 154.014 1.00 -4.51 624 ARG A O 1
ATOM 4878 N N . LYS A 1 625 ? 97.219 8.741 154.996 1.00 -8.88 625 LYS A N 1
ATOM 4879 C CA . LYS A 1 625 ? 97.884 8.258 156.200 1.00 -8.01 625 LYS A CA 1
ATOM 4880 C C . LYS A 1 625 ? 96.898 7.752 157.250 1.00 -9.41 625 LYS A C 1
ATOM 4881 O O . LYS A 1 625 ? 97.285 7.009 158.155 1.00 -8.68 625 LYS A O 1
ATOM 4887 N N . MET A 1 626 ? 95.632 8.157 157.126 1.00 -7.17 626 MET A N 1
ATOM 4888 C CA . MET A 1 626 ? 94.557 7.669 158.009 1.00 -5.96 626 MET A CA 1
ATOM 4889 C C . MET A 1 626 ? 93.140 7.765 157.420 1.00 10.88 626 MET A C 1
ATOM 4890 O O . MET A 1 626 ? 92.524 8.840 157.388 1.00 15.60 626 MET A O 1
ATOM 4895 N N . GLY A 1 627 ? 92.649 6.625 156.940 1.00 11.01 627 GLY A N 1
ATOM 4896 C CA . GLY A 1 627 ? 91.245 6.462 156.565 1.00 13.99 627 GLY A CA 1
ATOM 4897 C C . GLY A 1 627 ? 90.540 5.746 157.700 1.00 20.02 627 GLY A C 1
ATOM 4898 O O . GLY A 1 627 ? 91.196 5.294 158.644 1.00 16.98 627 GLY A O 1
ATOM 4899 N N . MET A 1 628 ? 89.213 5.633 157.609 1.00 30.51 628 MET A N 1
ATOM 4900 C CA . MET A 1 628 ? 88.371 5.081 158.689 1.00 29.26 628 MET A CA 1
ATOM 4901 C C . MET A 1 628 ? 88.441 5.937 159.958 1.00 20.52 628 MET A C 1
ATOM 4902 O O . MET A 1 628 ? 87.430 6.516 160.367 1.00 20.33 628 MET A O 1
ATOM 4907 N N . ARG A 1 629 ? 89.627 6.011 160.574 1.00 23.81 629 ARG A N 1
ATOM 4908 C CA . ARG A 1 629 ? 89.918 7.005 161.613 1.00 24.47 629 ARG A CA 1
ATOM 4909 C C . ARG A 1 629 ? 89.902 8.360 160.924 1.00 25.75 629 ARG A C 1
ATOM 4910 O O . ARG A 1 629 ? 90.959 8.930 160.638 1.00 23.70 629 ARG A O 1
ATOM 4918 N N . GLU A 1 630 ? 88.696 8.860 160.662 1.00 15.72 630 GLU A N 1
ATOM 4919 C CA . GLU A 1 630 ? 88.471 9.966 159.734 1.00 6.15 630 GLU A CA 1
ATOM 4920 C C . GLU A 1 630 ? 88.254 9.445 158.289 1.00 8.90 630 GLU A C 1
ATOM 4921 O O . GLU A 1 630 ? 88.328 8.242 158.029 1.00 9.28 630 GLU A O 1
ATOM 4927 N N . GLY A 1 631 ? 87.984 10.356 157.358 1.00 13.83 631 GLY A N 1
ATOM 4928 C CA . GLY A 1 631 ? 87.981 11.769 157.684 1.00 15.74 631 GLY A CA 1
ATOM 4929 C C . GLY A 1 631 ? 86.755 12.585 157.341 1.00 8.31 631 GLY A C 1
ATOM 4930 O O . GLY A 1 631 ? 86.698 13.760 157.689 1.00 13.03 631 GLY A O 1
ATOM 4931 N N . ALA A 1 632 ? 85.750 11.951 156.740 1.00 19.25 632 ALA A N 1
ATOM 4932 C CA . ALA A 1 632 ? 85.000 12.597 155.676 1.00 15.06 632 ALA A CA 1
ATOM 4933 C C . ALA A 1 632 ? 85.676 13.239 154.484 1.00 4.19 632 ALA A C 1
ATOM 4934 O O . ALA A 1 632 ? 85.583 12.688 153.385 1.00 9.39 632 ALA A O 1
ATOM 4936 N N . SER A 1 633 ? 86.353 14.400 154.631 1.00 0.40 633 SER A N 1
ATOM 4937 C CA . SER A 1 633 ? 85.890 15.628 155.355 1.00 2.47 633 SER A CA 1
ATOM 4938 C C . SER A 1 633 ? 86.914 16.779 155.347 1.00 5.04 633 SER A C 1
ATOM 4939 O O . SER A 1 633 ? 86.482 17.916 155.556 1.00 10.11 633 SER A O 1
ATOM 4942 N N . ILE A 1 634 ? 88.225 16.574 155.084 1.00 -2.53 634 ILE A N 1
ATOM 4943 C CA . ILE A 1 634 ? 88.838 15.675 154.066 1.00 -11.22 634 ILE A CA 1
ATOM 4944 C C . ILE A 1 634 ? 88.164 15.855 152.711 1.00 -10.37 634 ILE A C 1
ATOM 4945 O O . ILE A 1 634 ? 88.250 16.944 152.155 1.00 -14.18 634 ILE A O 1
ATOM 4950 N N . ASP A 1 635 ? 87.490 14.821 152.202 1.00 -13.55 635 ASP A N 1
ATOM 4951 C CA . ASP A 1 635 ? 86.786 14.909 150.922 1.00 -5.22 635 ASP A CA 1
ATOM 4952 C C . ASP A 1 635 ? 85.900 16.151 150.871 1.00 -12.40 635 ASP A C 1
ATOM 4953 O O . ASP A 1 635 ? 85.811 16.803 149.834 1.00 4.29 635 ASP A O 1
ATOM 4958 N N . SER A 1 636 ? 85.276 16.484 152.000 1.00 -12.91 636 SER A N 1
ATOM 4959 C CA . SER A 1 636 ? 84.454 17.685 152.103 1.00 -11.27 636 SER A CA 1
ATOM 4960 C C . SER A 1 636 ? 85.260 18.945 151.777 1.00 -14.56 636 SER A C 1
ATOM 4961 O O . SER A 1 636 ? 84.839 19.751 150.942 1.00 -15.27 636 SER A O 1
ATOM 4964 N N . TRP A 1 637 ? 86.420 19.102 152.415 1.00 -15.61 637 TRP A N 1
ATOM 4965 C CA . TRP A 1 637 ? 87.301 20.235 152.132 1.00 -14.85 637 TRP A CA 1
ATOM 4966 C C . TRP A 1 637 ? 87.982 20.075 150.773 1.00 -12.11 637 TRP A C 1
ATOM 4967 O O . TRP A 1 637 ? 88.259 21.062 150.098 1.00 -11.22 637 TRP A O 1
ATOM 4978 N N . LEU A 1 638 ? 88.256 18.828 150.390 1.00 -6.12 638 LEU A N 1
ATOM 4979 C CA . LEU A 1 638 ? 88.844 18.517 149.086 1.00 -1.51 638 LEU A CA 1
ATOM 4980 C C . LEU A 1 638 ? 87.915 18.960 147.965 1.00 -7.56 638 LEU A C 1
ATOM 4981 O O . LEU A 1 638 ? 88.323 19.711 147.083 1.00 -13.95 638 LEU A O 1
ATOM 4986 N N . GLU A 1 639 ? 86.663 18.507 148.026 1.00 -14.62 639 GLU A N 1
ATOM 4987 C CA . GLU A 1 639 ? 85.621 18.901 147.075 1.00 -19.41 639 GLU A CA 1
ATOM 4988 C C . GLU A 1 639 ? 85.143 20.350 147.272 1.00 -9.62 639 GLU A C 1
ATOM 4989 O O . GLU A 1 639 ? 84.269 20.829 146.535 1.00 -0.34 639 GLU A O 1
ATOM 4995 N N . LEU A 1 640 ? 85.716 21.037 148.261 1.00 -5.95 640 LEU A N 1
ATOM 4996 C CA . LEU A 1 640 ? 85.499 22.471 148.434 1.00 -5.60 640 LEU A CA 1
ATOM 4997 C C . LEU A 1 640 ? 86.605 23.300 147.782 1.00 -12.52 640 LEU A C 1
ATOM 4998 O O . LEU A 1 640 ? 86.322 24.336 147.190 1.00 -13.76 640 LEU A O 1
ATOM 5003 N N . LEU A 1 641 ? 87.856 22.860 147.902 1.00 -15.73 641 LEU A N 1
ATOM 5004 C CA . LEU A 1 641 ? 88.974 23.588 147.303 1.00 -12.86 641 LEU A CA 1
ATOM 5005 C C . LEU A 1 641 ? 88.985 23.494 145.775 1.00 -9.24 641 LEU A C 1
ATOM 5006 O O . LEU A 1 641 ? 89.295 24.472 145.094 1.00 -7.88 641 LEU A O 1
ATOM 5011 N N . ARG A 1 642 ? 88.633 22.319 145.251 1.00 -8.63 642 ARG A N 1
ATOM 5012 C CA . ARG A 1 642 ? 88.548 22.091 143.803 1.00 -7.93 642 ARG A CA 1
ATOM 5013 C C . ARG A 1 642 ? 87.220 22.572 143.204 1.00 -11.80 642 ARG A C 1
ATOM 5014 O O . ARG A 1 642 ? 86.738 22.016 142.216 1.00 -13.36 642 ARG A O 1
ATOM 5022 N N . HIS A 1 643 ? 86.645 23.604 143.816 1.00 -9.59 643 HIS A N 1
ATOM 5023 C CA . HIS A 1 643 ? 85.418 24.232 143.344 1.00 -5.35 643 HIS A CA 1
ATOM 5024 C C . HIS A 1 643 ? 85.342 25.636 143.957 1.00 -1.70 643 HIS A C 1
ATOM 5025 O O . HIS A 1 643 ? 85.362 26.630 143.233 1.00 -5.82 643 HIS A O 1
ATOM 5032 N N . LEU A 1 644 ? 85.308 25.694 145.293 1.00 6.72 644 LEU A N 1
ATOM 5033 C CA . LEU A 1 644 ? 85.240 26.939 146.094 1.00 12.99 644 LEU A CA 1
ATOM 5034 C C . LEU A 1 644 ? 83.999 27.787 145.808 1.00 16.65 644 LEU A C 1
ATOM 5035 O O . LEU A 1 644 ? 84.073 28.875 145.234 1.00 17.74 644 LEU A O 1
#

Foldseek 3Di:
DFDEAaEEeEDLQVVLQVPDDAAEDEDDADDDlVCLQVVLlVhrYHYYYYdDQaAAALLSNLLSQYAYEyCDQFDHHVHDGFGHQQHDHDVRRPVSDSVSVvvSVvvSqVVQVVLLQQLQVLVCQVAFQEEEQDFPVNLVVHDLLGHAFAhADDAfDKDFDDDDDDDFDdfFfDDAQLLLvCLQPQrFFQEEEAEPCPACpSVVVNCVVPVPSSVSHQYEYEDlPYDDDPDPSYHYHNDHDQALVVVVVPDDPVDATAYEYEEDDDDDvppvVVVvrQQRSQVRVQVCFQAHqKYKTKFAQDDPDQKDKHWALIWADTHQAALPRRITIGIAGGHHdTSHpPVVRPGTGMGMDGSVSSVVRSnRADHNggGPVSSRNSNRVRGHHyDDPLPDDDPIaYEAEDDCqAPVNPPVVVSSLVCLQRHQKHKFfaDDPPDPPDRGdHDQQLQCQLSNADQQKFKFQQSLVLSVCcLVPCVSRPSnRNHGSSSSRRMMMiHrhGQDvvLACFSSADSCRnLvvqLVVccvPPNQVQLVSLLSQNVSSRGHHhPVSvVSCAPVADPpDPVVRVVVQVVSvgdDSDDhlVSnlvslcsnvVvpPPVDDVRsvvvnvvsvpD

CATH classification: 3.40.50.150 (+1 more: 1.20.1280.200)

InterPro domains:
  IPR007753 Orbivirus VP4 core [PF05059] (3-639)
  IPR007753 Orbivirus VP4 core [cd20758] (176-386)
  IPR029063 S-adenosyl-L-methionine-dependent methyltransferase superfamily [G3DSA:3.40.50.150] (129-424)
  IPR043026 Orbivirus VP4 core, C-terminal [G3DSA:1.20.1280.200] (523-643)

B-factor: mean 23.12, std 19.97, range [0.13, 200.0]

Nearest PDB structures (foldseek):
  2jhp-assembly1_A  TM=1.002E+00  e=0.000E+00  Bluetongue virus (serotype 10 / American isolate)
  1vpt-assembly1_A-2  TM=5.215E-01  e=1.107E-08  Vaccinia virus WR
  8cev-assembly2_B  TM=5.465E-01  e=7.959E-08  Monkeypox virus
  3re1-assembly1_A  TM=3.203E-01  e=1.316E+00  Pseudomonas syringae pv. tomato str. DC3000
  5f4h-assembly1_B  TM=1.740E-01  e=2.124E+00  Saccharolobus islandicus L.S.2.15

Radius of gyration: 29.2 Å; Cα contacts (8 Å, |Δi|>4): 1183; chains: 1; bounding box: 75×46×84 Å

Sequence (613 aa):
PEPHAVLYVTNELSHIVKDGFLPIWKLTGDESLNDLWLENGKYATDVYAYGDVSKWTIRQLRGHGFIFISTHKNVQLADIIKTVDVRIPREVARSHDMKAFENEIGRRRIRMRKGFGDALRNYAFKMAIEFHGSEAETLNDANPRLHKIYGMPEIPPLYMEYAEIGTRFDDEPTDEKLVSMLDYIVYSAEEVHYIGCGDLRTLMQFKKRSPGRFRRVLWHVYDPIAPECSDPNVIVHNIMVDSKKDILKHMNFLKRVERLFIWDVSSDEWETTRFAEDRLGEEIAYEMGGAFSSALIKHRIPNSKDEYHCISTYLFPQPGADADMYELRNFMRLRGYSHVDRHMHPDASVTKVVSRDVRKMVELYHGRDRGRFLKKRLFEHLHIVRKNGLLHESDEPRADLFYLTNRCNMGLEPSIYEVMKKSVIATAWVGRAPLYDYDDFALPRSTVMLNGSYRDIRILDGNGAILFLMWRYPDIVKKDLTYDPAWAMNFAVSLKEPIPDPPVPDISLCRFIGLRVESSVLRVRNPTDLSGHLYVTLMSGAYVTDLFWWFKMILDWSAQNREQKLRDLKRSAAEVIEWVRNDLIAALREYKRKMGMREGASIDSWLELLRHL

Solvent-accessible surface area: 28237 Å² total; per-residue (Å²): 51,63,33,15,0,0,7,10,0,17,110,64,0,9,88,8,0,117,122,19,208,54,50,63,10,141,5,59,24,116,14,60,37,72,58,1,32,80,50,0,9,122,38,63,73,38,0,1,0,31,12,70,4,52,101,18,27,0,3,20,0,0,5,3,2,0,0,2,0,0,27,103,114,53,20,102,5,57,50,46,109,0,48,13,3,0,113,2,52,188,150,33,14,156,97,108,70,35,163,38,0,65,78,24,6,32,144,77,38,100,190,8,63,150,19,0,5,38,6,0,24,69,1,0,26,149,67,3,43,8,5,5,27,4,64,14,71,7,1,84,89,11,75,14,135,93,15,81,10,25,0,102,6,122,80,5,10,32,8,63,158,73,54,161,37,30,122,122,28,137,25,76,83,32,41,55,40,48,0,0,1,0,26,1,6,0,8,6,9,41,15,0,0,4,4,16,8,22,87,5,128,12,2,66,39,1,64,150,100,22,60,38,41,2,160,132,6,60,0,13,0,1,21,60,134,12,60,176,25,123,32,123,26,8,68,44,13,82,75,140,14,102,38,78,152,30,0,53,159,47,23,84,121,187,138,150,24,2,14,2,0,0,1,18,32,63,81,194,199,175,88,70,72,70,36,66,24,0,29,53,0,1,81,0,0,115,92,6,11,46,17,0,3,7,0,0,0,17,0,15,3,16,125,109,77,114,96,11,100,5,36,5,5,12,0,0,0,3,2,7,1,75,67,113,66,80,12,0,0,0,1,0,25,10,133,23,84,36,13,16,78,14,110,114,13,59,72,4,61,114,15,108,0,43,1,166,46,0,62,102,0,0,84,28,3,10,6,113,98,24,0,110,72,0,28,85,32,1,12,2,15,1,7,7,14,86,68,51,4,23,149,27,161,28,151,84,64,5,0,0,16,48,21,0,2,50,106,114,12,117,58,80,55,103,33,0,29,104,3,2,103,80,0,10,0,0,1,1,7,1,3,144,41,115,35,161,126,67,97,16,22,33,0,56,6,13,27,0,1,6,42,2,6,83,160,65,5,0,0,0,8,0,1,0,0,0,0,0,0,2,39,78,51,82,123,44,3,126,72,50,38,45,0,5,0,15,20,0,32,14,2,0,0,0,0,106,8,83,22,6,122,31,10,0,14,0,0,0,1,1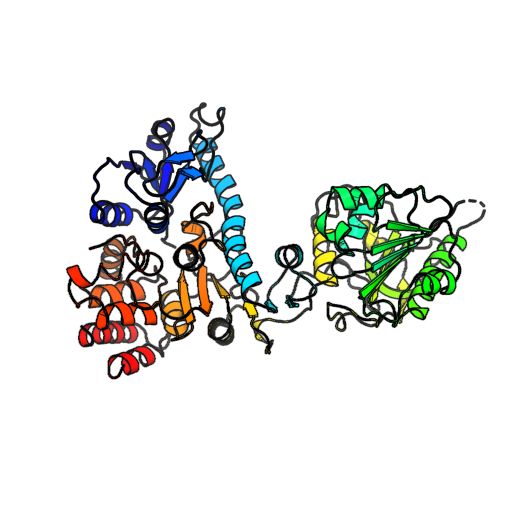0,14,10,30,12,17,175,59,14,24,59,55,23,148,127,197,60,78,112,163,73,36,25,36,4,19,16,4,2,22,28,22,10,20,2,6,0,1,46,0,12,3,66,12,19,37,88,7,30,83,89,68,192,88,96,31,70,130,13,20,162,164,27,72,10,38,13,1,56,155,92,129,112,63,0,29,51,4,0,124,68,1,77,189,60,42,45,200,174,36,13,81,17,2,56,72,11,7,127,45,5,122,170,119

Secondary structure (DSSP, 8-state):
-----EEEE-TTTHHHHTTSSS-EEE--TT--HHHHHHHHTT-SS-EEEES--TTS-HHHHHHTTEEEEESSSEEE-SSSEEEPSEE--TTTTTS--HHHHHHHHHHHHHHTHHHHHHHHHHHHHHH-SEE-S--HHHHHT--TTT-EEEE-PPPPP--STT------------S-HHHHHHHHH-SS-SEEEEET-TTSHHHHHHHHH-HHHHHTSEEEEE-TT------TTEEEE-PPP-STHHHHTT--TTS---EEEEE-------THHHHHHHHHHHHHHHHTBTTBSEEEEEEEPPSS-SEEEEEESEEE--TT--TT--EEEEEEE--S--SS--TTS---EEEEEEHHHHHHHHHHH--TT--HHHHHHHHHHHHSEE--TTT---SS-EEE-S-TTBGGGTT-HHHHHHHHHH-SEEEEE---S--TT--BPPPPHHHHHHHH--SS-EEEEHHHHHHHHHHH-TTTS-TT----HHHHTTEEEEE--PPPSS----TTT---TTHHHHHHHHHHHS---HHHHHHHHHHHS-----HHHHHHHHHTTSSS-TGGGTTTTTTTT---S---HHHHHHHHHHHHHH-SSSS-STTHHHHHHHTT-